Protein AF-0000000079838521 (afdb_homodimer)

Radius of gyration: 24.65 Å; Cα contacts (8 Å, |Δi|>4): 1055; chains: 2; bounding box: 57×71×65 Å

InterPro domains:
  IPR000980 SH2 domain [PF00017] (2-76)
  IPR000980 SH2 domain [PS50001] (2-96)
  IPR000980 SH2 domain [SM00252] (1-82)
  IPR001849 Pleckstrin homology domain [PF00169] (133-223)
  IPR001849 Pleckstrin homology domain [PS50003] (131-226)
  IPR001849 Pleckstrin homology domain [SM00233] (132-228)
  IPR011993 PH-like domain superfamily [G3DSA:2.30.29.30] (115-231)
  IPR035843 DAPP1, SH2 domain [cd10355] (2-86)
  IPR036860 SH2 domain superfamily [G3DSA:3.30.505.10] (1-104)
  IPR036860 SH2 domain superfamily [SSF55550] (1-98)
  IPR051707 Phosphoinositide-Interacting Signal Transduction Regulators [PTHR14336] (2-229)

Structure (mmCIF, N/CA/C/O backbone):
data_AF-0000000079838521-model_v1
#
loop_
_entity.id
_entity.type
_entity.pdbx_description
1 polymer 'Dual adapter for phosphotyrosine and 3-phosphotyrosine and 3-phosphoinositide'
#
loop_
_atom_site.group_PDB
_atom_site.id
_atom_site.type_symbol
_atom_site.label_atom_id
_atom_site.label_alt_id
_atom_site.label_comp_id
_atom_site.label_asym_id
_atom_site.label_entity_id
_atom_site.label_seq_id
_atom_site.pdbx_PDB_ins_code
_atom_site.Cartn_x
_atom_site.Cartn_y
_atom_site.Cartn_z
_atom_site.occupancy
_atom_site.B_iso_or_equiv
_atom_site.auth_seq_id
_atom_site.auth_comp_id
_atom_site.auth_asym_id
_atom_site.auth_atom_id
_atom_site.pdbx_PDB_model_num
ATOM 1 N N . ARG A 1 1 ? -18.547 2.639 -7.57 1 87.38 1 ARG A N 1
ATOM 2 C CA . ARG A 1 1 ? -17.844 2.027 -8.695 1 87.38 1 ARG A CA 1
ATOM 3 C C . ARG A 1 1 ? -16.531 1.396 -8.234 1 87.38 1 ARG A C 1
ATOM 5 O O . ARG A 1 1 ? -15.867 1.917 -7.34 1 87.38 1 ARG A O 1
ATOM 12 N N . TRP A 1 2 ? -16.328 0.147 -8.797 1 92.38 2 TRP A N 1
ATOM 13 C CA . TRP A 1 2 ? -15.117 -0.559 -8.375 1 92.38 2 TRP A CA 1
ATOM 14 C C . TRP A 1 2 ? -14.297 -1.007 -9.578 1 92.38 2 TRP A C 1
ATOM 16 O O . TRP A 1 2 ? -13.398 -1.838 -9.445 1 92.38 2 TRP A O 1
ATOM 26 N N . TYR A 1 3 ? -14.664 -0.45 -10.734 1 93.56 3 TYR A N 1
ATOM 27 C CA . TYR A 1 3 ? -13.836 -0.591 -11.922 1 93.56 3 TYR A CA 1
ATOM 28 C C . TYR A 1 3 ? -12.773 0.503 -11.984 1 93.56 3 TYR A C 1
ATOM 30 O O . TYR A 1 3 ? -13.102 1.692 -11.969 1 93.56 3 TYR A O 1
ATOM 38 N N . HIS A 1 4 ? -11.508 0.099 -12.094 1 95.5 4 HIS A N 1
ATOM 39 C CA . HIS A 1 4 ? -10.398 1.025 -11.898 1 95.5 4 HIS A CA 1
ATOM 40 C C . HIS A 1 4 ? -9.688 1.32 -13.211 1 95.5 4 HIS A C 1
ATOM 42 O O . HIS A 1 4 ? -8.562 1.817 -13.219 1 95.5 4 HIS A O 1
ATOM 48 N N . TYR A 1 5 ? -10.234 0.929 -14.281 1 92.81 5 TYR A N 1
ATOM 49 C CA . TYR A 1 5 ? -9.773 1.266 -15.617 1 92.81 5 TYR A CA 1
ATOM 50 C C . TYR A 1 5 ? -8.305 0.89 -15.797 1 92.81 5 TYR A C 1
ATOM 52 O O . TYR A 1 5 ? -7.941 -0.285 -15.695 1 92.81 5 TYR A O 1
ATOM 60 N N . ASP A 1 6 ? -7.441 1.956 -15.891 1 91.69 6 ASP A N 1
ATOM 61 C CA . ASP A 1 6 ? -6.062 1.679 -16.281 1 91.69 6 ASP A CA 1
ATOM 62 C C . ASP A 1 6 ? -5.152 1.579 -15.062 1 91.69 6 ASP A C 1
ATOM 64 O O . ASP A 1 6 ? -3.93 1.698 -15.188 1 91.69 6 ASP A O 1
ATOM 68 N N . LEU A 1 7 ? -5.703 1.433 -13.945 1 94.12 7 LEU A N 1
ATOM 69 C CA . LEU A 1 7 ? -4.871 1.193 -12.766 1 94.12 7 LEU A CA 1
ATOM 70 C C . LEU A 1 7 ? -3.93 0.017 -13 1 94.12 7 LEU A C 1
ATOM 72 O O . LEU A 1 7 ? -4.363 -1.059 -13.422 1 94.12 7 LEU A O 1
ATOM 76 N N . SER A 1 8 ? -2.668 0.264 -12.789 1 94.25 8 SER A N 1
ATOM 77 C CA . SER A 1 8 ? -1.676 -0.778 -13.031 1 94.25 8 SER A CA 1
ATOM 78 C C . SER A 1 8 ? -1.792 -1.9 -12.008 1 94.25 8 SER A C 1
ATOM 80 O O . SER A 1 8 ? -2.34 -1.702 -10.922 1 94.25 8 SER A O 1
ATOM 82 N N . ARG A 1 9 ? -1.251 -3.037 -12.352 1 95.69 9 ARG A N 1
ATOM 83 C CA . ARG A 1 9 ? -1.144 -4.141 -11.406 1 95.69 9 ARG A CA 1
ATOM 84 C C . ARG A 1 9 ? -0.395 -3.711 -10.148 1 95.69 9 ARG A C 1
ATOM 86 O O . ARG A 1 9 ? -0.791 -4.059 -9.031 1 95.69 9 ARG A O 1
ATOM 93 N N . HIS A 1 10 ? 0.633 -2.99 -10.336 1 96.38 10 HIS A N 1
ATOM 94 C CA . HIS A 1 10 ? 1.472 -2.51 -9.25 1 96.38 10 HIS A CA 1
ATOM 95 C C . HIS A 1 10 ? 0.67 -1.654 -8.273 1 96.38 10 HIS A C 1
ATOM 97 O O . HIS A 1 10 ? 0.719 -1.876 -7.059 1 96.38 10 HIS A O 1
ATOM 103 N N . ALA A 1 11 ? -0.047 -0.702 -8.805 1 96.12 11 ALA A N 1
ATOM 104 C CA . ALA A 1 11 ? -0.853 0.187 -7.969 1 96.12 11 ALA A CA 1
ATOM 105 C C . ALA A 1 11 ? -1.996 -0.573 -7.305 1 96.12 11 ALA A C 1
ATOM 107 O O . ALA A 1 11 ? -2.332 -0.313 -6.145 1 96.12 11 ALA A O 1
ATOM 108 N N . ALA A 1 12 ? -2.57 -1.491 -8.031 1 97.06 12 ALA A N 1
ATOM 109 C CA . ALA A 1 12 ? -3.643 -2.307 -7.469 1 97.06 12 ALA A CA 1
ATOM 110 C C . ALA A 1 12 ? -3.148 -3.117 -6.273 1 97.06 12 ALA A C 1
ATOM 112 O O . ALA A 1 12 ? -3.822 -3.191 -5.246 1 97.06 12 ALA A O 1
ATOM 113 N N . GLU A 1 13 ? -2.016 -3.697 -6.453 1 97.31 13 GLU A N 1
ATOM 114 C CA . GLU A 1 13 ? -1.429 -4.457 -5.355 1 97.31 13 GLU A CA 1
ATOM 115 C C . GLU A 1 13 ? -1.149 -3.561 -4.152 1 97.31 13 GLU A C 1
ATOM 117 O O . GLU A 1 13 ? -1.422 -3.939 -3.01 1 97.31 13 GLU A O 1
ATOM 122 N N . ALA A 1 14 ? -0.638 -2.422 -4.422 1 97.31 14 ALA A N 1
ATOM 123 C CA . ALA A 1 14 ? -0.336 -1.485 -3.344 1 97.31 14 ALA A CA 1
ATOM 124 C C . ALA A 1 14 ? -1.604 -1.09 -2.592 1 97.31 14 ALA A C 1
ATOM 126 O O . ALA A 1 14 ? -1.623 -1.081 -1.358 1 97.31 14 ALA A O 1
ATOM 127 N N . LEU A 1 15 ? -2.639 -0.772 -3.316 1 97.31 15 LEU A N 1
ATOM 128 C CA . LEU A 1 15 ? -3.91 -0.377 -2.717 1 97.31 15 LEU A CA 1
ATOM 129 C C . LEU A 1 15 ? -4.461 -1.487 -1.828 1 97.31 15 LEU A C 1
ATOM 131 O O . LEU A 1 15 ? -4.809 -1.246 -0.67 1 97.31 15 LEU A O 1
ATOM 135 N N . LEU A 1 16 ? -4.484 -2.65 -2.348 1 97.56 16 LEU A N 1
ATOM 136 C CA . LEU A 1 16 ? -5.121 -3.768 -1.66 1 97.56 16 LEU A CA 1
ATOM 137 C C . LEU A 1 16 ? -4.27 -4.242 -0.487 1 97.56 16 LEU A C 1
ATOM 139 O O . LEU A 1 16 ? -4.801 -4.672 0.539 1 97.56 16 LEU A O 1
ATOM 143 N N . LEU A 1 17 ? -2.953 -4.16 -0.663 1 96.69 17 LEU A N 1
ATOM 144 C CA . LEU A 1 17 ? -2.08 -4.582 0.428 1 96.69 17 LEU A CA 1
ATOM 145 C C . LEU A 1 17 ? -2.102 -3.561 1.562 1 96.69 17 LEU A C 1
ATOM 147 O O . LEU A 1 17 ? -2.025 -3.93 2.736 1 96.69 17 LEU A O 1
ATOM 151 N N . SER A 1 18 ? -2.188 -2.307 1.205 1 94.94 18 SER A N 1
ATOM 152 C CA . SER A 1 18 ? -2.1 -1.244 2.201 1 94.94 18 SER A CA 1
ATOM 153 C C . SER A 1 18 ? -3.441 -1.015 2.887 1 94.94 18 SER A C 1
ATOM 155 O O . SER A 1 18 ? -3.49 -0.687 4.074 1 94.94 18 SER A O 1
ATOM 157 N N . ASN A 1 19 ? -4.508 -1.188 2.123 1 95.06 19 ASN A N 1
ATOM 158 C CA . ASN A 1 19 ? -5.773 -0.683 2.645 1 95.06 19 ASN A CA 1
ATOM 159 C C . ASN A 1 19 ? -6.898 -1.701 2.471 1 95.06 19 ASN A C 1
ATOM 161 O O . ASN A 1 19 ? -8.008 -1.494 2.961 1 95.06 19 ASN A O 1
ATOM 165 N N . GLY A 1 20 ? -6.668 -2.719 1.784 1 94.81 20 GLY A N 1
ATOM 166 C CA . GLY A 1 20 ? -7.668 -3.76 1.601 1 94.81 20 GLY A CA 1
ATOM 167 C C . GLY A 1 20 ? -7.711 -4.754 2.746 1 94.81 20 GLY A C 1
ATOM 168 O O . GLY A 1 20 ? -6.797 -4.797 3.572 1 94.81 20 GLY A O 1
ATOM 169 N N . LYS A 1 21 ? -8.797 -5.422 2.854 1 94.31 21 LYS A N 1
ATOM 170 C CA . LYS A 1 21 ? -8.938 -6.551 3.766 1 94.31 21 LYS A CA 1
ATOM 171 C C . LYS A 1 21 ? -9.078 -7.863 2.996 1 94.31 21 LYS A C 1
ATOM 173 O O . LYS A 1 21 ? -9.195 -7.859 1.77 1 94.31 21 LYS A O 1
ATOM 178 N N . ASP A 1 22 ? -9.016 -8.961 3.756 1 93.62 22 ASP A N 1
ATOM 179 C CA . ASP A 1 22 ? -9.219 -10.266 3.125 1 93.62 22 ASP A CA 1
ATOM 180 C C . ASP A 1 22 ? -10.531 -10.297 2.344 1 93.62 22 ASP A C 1
ATOM 182 O O . ASP A 1 22 ? -11.594 -10.023 2.898 1 93.62 22 ASP A O 1
ATOM 186 N N . GLY A 1 23 ? -10.414 -10.555 1.087 1 95.38 23 GLY A N 1
ATOM 187 C CA . GLY A 1 23 ? -11.617 -10.633 0.264 1 95.38 23 GLY A CA 1
ATOM 188 C C . GLY A 1 23 ? -11.922 -9.344 -0.469 1 95.38 23 GLY A C 1
ATOM 189 O O . GLY A 1 23 ? -12.836 -9.289 -1.296 1 95.38 23 GLY A O 1
ATOM 190 N N . SER A 1 24 ? -11.172 -8.266 -0.232 1 97.12 24 SER A N 1
ATOM 191 C CA . SER A 1 24 ? -11.336 -7.051 -1.024 1 97.12 24 SER A CA 1
ATOM 192 C C . SER A 1 24 ? -10.898 -7.273 -2.469 1 97.12 24 SER A C 1
ATOM 194 O O . SER A 1 24 ? -9.93 -7.988 -2.73 1 97.12 24 SER A O 1
ATOM 196 N N . TYR A 1 25 ? -11.656 -6.672 -3.375 1 97.44 25 TYR A N 1
ATOM 197 C CA . TYR A 1 25 ? -11.312 -6.891 -4.773 1 97.44 25 TYR A CA 1
ATOM 198 C C . TYR A 1 25 ? -11.586 -5.645 -5.605 1 97.44 25 TYR A C 1
ATOM 200 O O . TYR A 1 25 ? -12.375 -4.781 -5.207 1 97.44 25 TYR A O 1
ATOM 208 N N . LEU A 1 26 ? -10.906 -5.539 -6.695 1 97.75 26 LEU A N 1
ATOM 209 C CA . LEU A 1 26 ? -11.188 -4.504 -7.684 1 97.75 26 LEU A CA 1
ATOM 210 C C . LEU A 1 26 ? -10.969 -5.027 -9.102 1 97.75 26 LEU A C 1
ATOM 212 O O . LEU A 1 26 ? -10.227 -5.992 -9.297 1 97.75 26 LEU A O 1
ATOM 216 N N . LEU A 1 27 ? -11.711 -4.453 -10 1 96.31 27 LEU A N 1
ATOM 217 C CA . LEU A 1 27 ? -11.578 -4.781 -11.414 1 96.31 27 LEU A CA 1
ATOM 218 C C . LEU A 1 27 ? -10.758 -3.725 -12.148 1 96.31 27 LEU A C 1
ATOM 220 O O . LEU A 1 27 ? -10.914 -2.527 -11.898 1 96.31 27 LEU A O 1
ATOM 224 N N . ARG A 1 28 ? -9.859 -4.195 -12.984 1 95.94 28 ARG A N 1
ATOM 225 C CA . ARG A 1 28 ? -9.031 -3.293 -13.773 1 95.94 28 ARG A CA 1
ATOM 226 C C . ARG A 1 28 ? -8.766 -3.869 -15.164 1 95.94 28 ARG A C 1
ATOM 228 O O . ARG A 1 28 ? -9.078 -5.031 -15.43 1 95.94 28 ARG A O 1
ATOM 235 N N . ASN A 1 29 ? -8.242 -2.996 -15.992 1 93.44 29 ASN A N 1
ATOM 236 C CA . ASN A 1 29 ? -7.82 -3.492 -17.297 1 93.44 29 ASN A CA 1
ATOM 237 C C . ASN A 1 29 ? -6.586 -4.383 -17.188 1 93.44 29 ASN A C 1
ATOM 239 O O . ASN A 1 29 ? -5.68 -4.102 -16.406 1 93.44 29 ASN A O 1
ATOM 243 N N . SER A 1 30 ? -6.656 -5.473 -17.938 1 90.12 30 SER A N 1
ATOM 244 C CA . SER A 1 30 ? -5.453 -6.293 -18.016 1 90.12 30 SER A CA 1
ATOM 245 C C . SER A 1 30 ? -4.523 -5.809 -19.109 1 90.12 30 SER A C 1
ATOM 247 O O . SER A 1 30 ? -4.926 -5.02 -19.969 1 90.12 30 SER A O 1
ATOM 249 N N . ASN A 1 31 ? -3.287 -6.23 -19.062 1 82.38 31 ASN A N 1
ATOM 250 C CA . ASN A 1 31 ? -2.309 -5.84 -20.078 1 82.38 31 ASN A CA 1
ATOM 251 C C . ASN A 1 31 ? -2.395 -6.734 -21.312 1 82.38 31 ASN A C 1
ATOM 253 O O . ASN A 1 31 ? -1.6 -6.59 -22.234 1 82.38 31 ASN A O 1
ATOM 257 N N . GLU A 1 32 ? -3.348 -7.539 -21.375 1 84.12 32 GLU A N 1
ATOM 258 C CA . GLU A 1 32 ? -3.416 -8.531 -22.438 1 84.12 32 GLU A CA 1
ATOM 259 C C . GLU A 1 32 ? -4.125 -7.965 -23.672 1 84.12 32 GLU A C 1
ATOM 261 O O . GLU A 1 32 ? -4.105 -8.578 -24.734 1 84.12 32 GLU A O 1
ATOM 266 N N . GLY A 1 33 ? -4.746 -6.883 -23.547 1 82.12 33 GLY A N 1
ATOM 267 C CA . GLY A 1 33 ? -5.391 -6.277 -24.703 1 82.12 33 GLY A CA 1
ATOM 268 C C . GLY A 1 33 ? -6.758 -5.699 -24.391 1 82.12 33 GLY A C 1
ATOM 269 O O . GLY A 1 33 ? -7.219 -5.766 -23.25 1 82.12 33 GLY A O 1
ATOM 270 N N . PRO A 1 34 ? -7.309 -5.098 -25.438 1 82.75 34 PRO A N 1
ATOM 271 C CA . PRO A 1 34 ? -8.641 -4.512 -25.25 1 82.75 34 PRO A CA 1
ATOM 272 C C . PRO A 1 34 ? -9.695 -5.555 -24.891 1 82.75 34 PRO A C 1
ATOM 274 O O . PRO A 1 34 ? -9.695 -6.656 -25.438 1 82.75 34 PRO A O 1
ATOM 277 N N . GLY A 1 35 ? -10.5 -5.324 -24.016 1 85.75 35 GLY A N 1
ATOM 278 C CA . GLY A 1 35 ? -11.562 -6.234 -23.609 1 85.75 35 GLY A CA 1
ATOM 279 C C . GLY A 1 35 ? -11.125 -7.242 -22.562 1 85.75 35 GLY A C 1
ATOM 280 O O . GLY A 1 35 ? -11.914 -8.094 -22.156 1 85.75 35 GLY A O 1
ATOM 281 N N . CYS A 1 36 ? -9.875 -7.223 -22.234 1 91.31 36 CYS A N 1
ATOM 282 C CA . CYS A 1 36 ? -9.367 -8.094 -21.172 1 91.31 36 CYS A CA 1
ATOM 283 C C . CYS A 1 36 ? -9.266 -7.344 -19.844 1 91.31 36 CYS A C 1
ATOM 285 O O . CYS A 1 36 ? -8.734 -6.238 -19.797 1 91.31 36 CYS A O 1
ATOM 287 N N . PHE A 1 37 ? -9.852 -7.961 -18.844 1 94.5 37 PHE A N 1
ATOM 288 C CA . PHE A 1 37 ? -9.844 -7.363 -17.516 1 94.5 37 PHE A CA 1
ATOM 289 C C . PHE A 1 37 ? -9.148 -8.281 -16.516 1 94.5 37 PHE A C 1
ATOM 291 O O . PHE A 1 37 ? -8.914 -9.453 -16.797 1 94.5 37 PHE A O 1
ATOM 298 N N . ALA A 1 38 ? -8.734 -7.691 -15.477 1 95.81 38 ALA A N 1
ATOM 299 C CA . ALA A 1 38 ? -8.141 -8.43 -14.367 1 95.81 38 ALA A CA 1
ATOM 300 C C . ALA A 1 38 ? -8.852 -8.133 -13.055 1 95.81 38 ALA A C 1
ATOM 302 O O . ALA A 1 38 ? -9.117 -6.973 -12.734 1 95.81 38 ALA A O 1
ATOM 303 N N . LEU A 1 39 ? -9.273 -9.188 -12.43 1 96.19 39 LEU A N 1
ATOM 304 C CA . LEU A 1 39 ? -9.789 -9.07 -11.07 1 96.19 39 LEU A CA 1
ATOM 305 C C . LEU A 1 39 ? -8.672 -9.266 -10.047 1 96.19 39 LEU A C 1
ATOM 307 O O . LEU A 1 39 ? -8.086 -10.352 -9.953 1 96.19 39 LEU A O 1
ATOM 311 N N . SER A 1 40 ? -8.312 -8.211 -9.32 1 97.19 40 SER A N 1
ATOM 312 C CA . SER A 1 40 ? -7.309 -8.273 -8.258 1 97.19 40 SER A CA 1
ATOM 313 C C . SER A 1 40 ? -7.961 -8.461 -6.895 1 97.19 40 SER A C 1
ATOM 315 O O . SER A 1 40 ? -8.859 -7.703 -6.523 1 97.19 40 SER A O 1
ATOM 317 N N . VAL A 1 41 ? -7.469 -9.438 -6.199 1 97 41 VAL A N 1
ATOM 318 C CA . VAL A 1 41 ? -8.141 -9.82 -4.965 1 97 41 VAL A CA 1
ATOM 319 C C . VAL A 1 41 ? -7.121 -9.914 -3.83 1 97 41 VAL A C 1
ATOM 321 O O . VAL A 1 41 ? -6.094 -10.586 -3.959 1 97 41 VAL A O 1
ATOM 324 N N . ARG A 1 42 ? -7.457 -9.227 -2.73 1 97.06 42 ARG A N 1
ATOM 325 C CA . ARG A 1 42 ? -6.625 -9.297 -1.533 1 97.06 42 ARG A CA 1
ATOM 326 C C . ARG A 1 42 ? -6.789 -10.633 -0.828 1 97.06 42 ARG A C 1
ATOM 328 O O . ARG A 1 42 ? -7.906 -11.031 -0.492 1 97.06 42 ARG A O 1
ATOM 335 N N . ALA A 1 43 ? -5.723 -11.297 -0.687 1 94.25 43 ALA A N 1
ATOM 336 C CA . ALA A 1 43 ? -5.672 -12.492 0.155 1 94.25 43 ALA A CA 1
ATOM 337 C C . ALA A 1 43 ? -4.969 -12.195 1.477 1 94.25 43 ALA A C 1
ATOM 339 O O . ALA A 1 43 ? -4.984 -11.062 1.961 1 94.25 43 ALA A O 1
ATOM 340 N N . LYS A 1 44 ? -4.488 -13.219 2.135 1 92 44 LYS A N 1
ATOM 341 C CA . LYS A 1 44 ? -3.898 -13.023 3.457 1 92 44 LYS A CA 1
ATOM 342 C C . LYS A 1 44 ? -2.604 -12.227 3.367 1 92 44 LYS A C 1
ATOM 344 O O . LYS A 1 44 ? -2.455 -11.195 4.039 1 92 44 LYS A O 1
ATOM 349 N N . ASP A 1 45 ? -1.716 -12.656 2.521 1 91.94 45 ASP A N 1
ATOM 350 C CA . ASP A 1 45 ? -0.404 -12.023 2.463 1 91.94 45 ASP A CA 1
ATOM 351 C C . ASP A 1 45 ? -0.029 -11.664 1.025 1 91.94 45 ASP A C 1
ATOM 353 O O . ASP A 1 45 ? 1.144 -11.438 0.722 1 91.94 45 ASP A O 1
ATOM 357 N N . SER A 1 46 ? -1.047 -11.648 0.156 1 94.94 46 SER A N 1
ATOM 358 C CA . SER A 1 46 ? -0.768 -11.391 -1.252 1 94.94 46 SER A CA 1
ATOM 359 C C . SER A 1 46 ? -1.999 -10.844 -1.967 1 94.94 46 SER A C 1
ATOM 361 O O . SER A 1 46 ? -3.074 -10.734 -1.372 1 94.94 46 SER A O 1
ATOM 363 N N . VAL A 1 47 ? -1.756 -10.43 -3.141 1 96.44 47 VAL A N 1
ATOM 364 C CA . VAL A 1 47 ? -2.836 -10.07 -4.055 1 96.44 47 VAL A CA 1
ATOM 365 C C . VAL A 1 47 ? -2.861 -11.039 -5.234 1 96.44 47 VAL A C 1
ATOM 367 O O . VAL A 1 47 ? -1.848 -11.234 -5.906 1 96.44 47 VAL A O 1
ATOM 370 N N . LYS A 1 48 ? -4.016 -11.641 -5.395 1 94.75 48 LYS A N 1
ATOM 371 C CA . LYS A 1 48 ? -4.191 -12.547 -6.523 1 94.75 48 LYS A CA 1
ATOM 372 C C . LYS A 1 48 ? -4.875 -11.852 -7.691 1 94.75 48 LYS A C 1
ATOM 374 O O . LYS A 1 48 ? -5.754 -11.008 -7.492 1 94.75 48 LYS A O 1
ATOM 379 N N . HIS A 1 49 ? -4.453 -12.227 -8.844 1 94.75 49 HIS A N 1
ATOM 380 C CA . HIS A 1 49 ? -5.023 -11.641 -10.055 1 94.75 49 HIS A CA 1
ATOM 381 C C . HIS A 1 49 ? -5.668 -12.711 -10.93 1 94.75 49 HIS A C 1
ATOM 383 O O . HIS A 1 49 ? -5.055 -13.75 -11.195 1 94.75 49 HIS A O 1
ATOM 389 N N . PHE A 1 50 ? -6.902 -12.453 -11.344 1 93.88 50 PHE A N 1
ATOM 390 C CA . PHE A 1 50 ? -7.656 -13.383 -12.18 1 93.88 50 PHE A CA 1
ATOM 391 C C . PHE A 1 50 ? -8.062 -12.719 -13.492 1 93.88 50 PHE A C 1
ATOM 393 O O . PHE A 1 50 ? -8.352 -11.516 -13.523 1 93.88 50 PHE A O 1
ATOM 400 N N . HIS A 1 51 ? -8.188 -13.57 -14.523 1 92 51 HIS A N 1
ATOM 401 C CA . HIS A 1 51 ? -8.641 -13.055 -15.805 1 92 51 HIS A CA 1
ATOM 402 C C . HIS A 1 51 ? -10.156 -12.922 -15.852 1 92 51 HIS A C 1
ATOM 404 O O . HIS A 1 51 ? -10.875 -13.797 -15.359 1 92 51 HIS A O 1
ATOM 410 N N . VAL A 1 52 ? -10.523 -11.82 -16.328 1 92.75 52 VAL A N 1
ATOM 411 C CA . VAL A 1 52 ? -11.898 -11.602 -16.734 1 92.75 52 VAL A CA 1
ATOM 412 C C . VAL A 1 52 ? -11.938 -11.156 -18.203 1 92.75 52 VAL A C 1
ATOM 414 O O . VAL A 1 52 ? -11.305 -10.172 -18.578 1 92.75 52 VAL A O 1
ATOM 417 N N . THR A 1 53 ? -12.617 -11.906 -19.047 1 91.12 53 THR A N 1
ATOM 418 C CA . THR A 1 53 ? -12.578 -11.617 -20.469 1 91.12 53 THR A CA 1
ATOM 419 C C . THR A 1 53 ? -13.977 -11.258 -20.984 1 91.12 53 THR A C 1
ATOM 421 O O . THR A 1 53 ? -14.961 -11.898 -20.609 1 91.12 53 THR A O 1
ATOM 424 N N . ARG A 1 54 ? -13.945 -10.211 -21.734 1 89 54 ARG A N 1
ATOM 425 C CA . ARG A 1 54 ? -15.172 -9.875 -22.438 1 89 54 ARG A CA 1
ATOM 426 C C . ARG A 1 54 ? -15.242 -10.602 -23.781 1 89 54 ARG A C 1
ATOM 428 O O . ARG A 1 54 ? -14.297 -10.57 -24.578 1 89 54 ARG A O 1
ATOM 435 N N . LYS A 1 55 ? -16.266 -11.367 -23.922 1 82.75 55 LYS A N 1
ATOM 436 C CA . LYS A 1 55 ? -16.516 -12.047 -25.188 1 82.75 55 LYS A CA 1
ATOM 437 C C . LYS A 1 55 ? -17.766 -11.5 -25.875 1 82.75 55 LYS A C 1
ATOM 439 O O . LYS A 1 55 ? -18.469 -10.656 -25.312 1 82.75 55 LYS A O 1
ATOM 444 N N . ASP A 1 56 ? -17.922 -11.758 -27.141 1 77.12 56 ASP A N 1
ATOM 445 C CA . ASP A 1 56 ? -19.031 -11.289 -27.969 1 77.12 56 ASP A CA 1
ATOM 446 C C . ASP A 1 56 ? -20.344 -11.305 -27.203 1 77.12 56 ASP A C 1
ATOM 448 O O . ASP A 1 56 ? -21.188 -10.414 -27.375 1 77.12 56 ASP A O 1
ATOM 452 N N . HIS A 1 57 ? -20.422 -12.188 -26.375 1 78.19 57 HIS A N 1
ATOM 453 C CA . HIS A 1 57 ? -21.734 -12.32 -25.766 1 78.19 57 HIS A CA 1
ATOM 454 C C . HIS A 1 57 ? -21.656 -12.188 -24.25 1 78.19 57 HIS A C 1
ATOM 456 O O . HIS A 1 57 ? -22.5 -12.719 -23.531 1 78.19 57 HIS A O 1
ATOM 462 N N . GLY A 1 58 ? -20.656 -11.531 -23.797 1 89.56 58 GLY A N 1
ATOM 463 C CA . GLY A 1 58 ? -20.734 -11.406 -22.344 1 89.56 58 GLY A CA 1
ATOM 464 C C . GLY A 1 58 ? -19.375 -11.359 -21.672 1 89.56 58 GLY A C 1
ATOM 465 O O . GLY A 1 58 ? -18.422 -10.805 -22.234 1 89.56 58 GLY A O 1
ATOM 466 N N . TYR A 1 59 ? -19.375 -11.688 -20.391 1 91.56 59 TYR A N 1
ATOM 467 C CA . TYR A 1 59 ? -18.172 -11.711 -19.562 1 91.56 59 TYR A CA 1
ATOM 468 C C . TYR A 1 59 ? -17.891 -13.117 -19.047 1 91.56 59 TYR A C 1
ATOM 470 O O . TYR A 1 59 ? -18.797 -13.82 -18.609 1 91.56 59 TYR A O 1
ATOM 478 N N . VAL A 1 60 ? -16.688 -13.469 -19.25 1 92.38 60 VAL A N 1
ATOM 479 C CA . VAL A 1 60 ? -16.281 -14.789 -18.766 1 92.38 60 VAL A CA 1
ATOM 480 C C 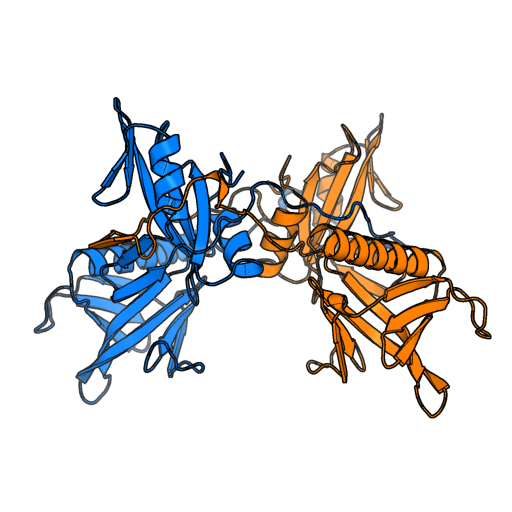. VAL A 1 60 ? -15.336 -14.633 -17.578 1 92.38 60 VAL A C 1
ATOM 482 O O . VAL A 1 60 ? -14.336 -13.922 -17.656 1 92.38 60 VAL A O 1
ATOM 485 N N . PHE A 1 61 ? -15.648 -15.273 -16.5 1 91.44 61 PHE A N 1
ATOM 486 C CA . PHE A 1 61 ? -14.836 -15.336 -15.305 1 91.44 61 PHE A CA 1
ATOM 487 C C . PHE A 1 61 ? -14.812 -16.75 -14.734 1 91.44 61 PHE A C 1
ATOM 489 O O . PHE A 1 61 ? -15.844 -17.266 -14.281 1 91.44 61 PHE A O 1
ATOM 496 N N . GLY A 1 62 ? -13.609 -17.344 -14.742 1 87.31 62 GLY A N 1
ATOM 497 C CA . GLY A 1 62 ? -13.539 -18.75 -14.375 1 87.31 62 GLY A CA 1
ATOM 498 C C . GLY A 1 62 ? -14.375 -19.641 -15.273 1 87.31 62 GLY A C 1
ATOM 499 O O . GLY A 1 62 ? -14.242 -19.594 -16.5 1 87.31 62 GLY A O 1
ATOM 500 N N . PHE A 1 63 ? -15.359 -20.328 -14.492 1 87 63 PHE A N 1
ATOM 501 C CA . PHE A 1 63 ? -16.219 -21.281 -15.195 1 87 63 PHE A CA 1
ATOM 502 C C . PHE A 1 63 ? -17.547 -20.641 -15.562 1 87 63 PHE A C 1
ATOM 504 O O . PHE A 1 63 ? -18.406 -21.266 -16.203 1 87 63 PHE A O 1
ATOM 511 N N . ASN A 1 64 ? -17.625 -19.484 -15.203 1 89.19 64 ASN A N 1
ATOM 512 C CA . ASN A 1 64 ? -18.938 -18.859 -15.375 1 89.19 64 ASN A CA 1
ATOM 513 C C . ASN A 1 64 ? -18.922 -17.828 -16.5 1 89.19 64 ASN A C 1
ATOM 515 O O . ASN A 1 64 ? -17.906 -17.188 -16.766 1 89.19 64 ASN A O 1
ATOM 519 N N . GLU A 1 65 ? -20.031 -17.797 -17.188 1 92 65 GLU A N 1
ATOM 520 C CA . GLU A 1 65 ? -20.266 -16.781 -18.219 1 92 65 GLU A CA 1
ATOM 521 C C . GLU A 1 65 ? -21.484 -15.93 -17.891 1 92 65 GLU A C 1
ATOM 523 O O . GLU A 1 65 ? -22.5 -16.453 -17.406 1 92 65 GLU A O 1
ATOM 528 N N . PHE A 1 66 ? -21.312 -14.695 -18.125 1 92.62 66 PHE A N 1
ATOM 529 C CA . PHE A 1 66 ? -22.375 -13.734 -17.844 1 92.62 66 PHE A CA 1
ATOM 530 C C . PHE A 1 66 ? -22.781 -12.992 -19.109 1 92.62 66 PHE A C 1
ATOM 532 O O . PHE A 1 66 ? -21.922 -12.477 -19.828 1 92.62 66 PHE A O 1
ATOM 539 N N . ARG A 1 67 ? -23.984 -12.906 -19.297 1 91.5 67 ARG A N 1
ATOM 540 C CA . ARG A 1 67 ? -24.484 -12.328 -20.531 1 91.5 67 ARG A CA 1
ATOM 541 C C . ARG A 1 67 ? -24.344 -10.805 -20.531 1 91.5 67 ARG A C 1
ATOM 543 O O . ARG A 1 67 ? -24.156 -10.188 -21.578 1 91.5 67 ARG A O 1
ATOM 550 N N . THR A 1 68 ? -24.516 -10.273 -19.359 1 89.62 68 THR A N 1
ATOM 551 C CA . THR A 1 68 ? -24.438 -8.82 -19.234 1 89.62 68 THR A CA 1
ATOM 552 C C . THR A 1 68 ? -23.531 -8.414 -18.094 1 89.62 68 THR A C 1
ATOM 554 O O . THR A 1 68 ? -23.219 -9.227 -17.219 1 89.62 68 THR A O 1
ATOM 557 N N . LEU A 1 69 ? -23.109 -7.156 -18.188 1 86.38 69 LEU A N 1
ATOM 558 C CA . LEU A 1 69 ? -22.344 -6.609 -17.094 1 86.38 69 LEU A CA 1
ATOM 559 C C . LEU A 1 69 ? -23.125 -6.688 -15.781 1 86.38 69 LEU A C 1
ATOM 561 O O . LEU A 1 69 ? -22.547 -6.953 -14.719 1 86.38 69 LEU A O 1
ATOM 565 N N . HIS A 1 70 ? -24.406 -6.453 -15.906 1 89.62 70 HIS A N 1
ATOM 566 C CA . HIS A 1 70 ? -25.281 -6.508 -14.734 1 89.62 70 HIS A CA 1
ATOM 567 C C . HIS A 1 70 ? -25.234 -7.883 -14.078 1 89.62 70 HIS A C 1
ATOM 569 O O . HIS A 1 70 ? -25.109 -7.988 -12.859 1 89.62 70 HIS A O 1
ATOM 575 N N . ASP A 1 71 ? -25.297 -8.906 -14.859 1 91.56 71 ASP A N 1
ATOM 576 C CA . ASP A 1 71 ? -25.234 -10.273 -14.359 1 91.56 71 ASP A CA 1
ATOM 577 C C . ASP A 1 71 ? -23.875 -10.539 -13.688 1 91.56 71 ASP A C 1
ATOM 579 O O . ASP A 1 71 ? -23.812 -11.211 -12.656 1 91.56 71 ASP A O 1
ATOM 583 N N . PHE A 1 72 ? -22.953 -10.031 -14.312 1 91.5 72 PHE A N 1
ATOM 584 C CA . PHE A 1 72 ? -21.594 -10.172 -13.797 1 91.5 72 PHE A CA 1
ATOM 585 C C . PHE A 1 72 ? -21.469 -9.531 -12.422 1 91.5 72 PHE A C 1
ATOM 587 O O . PHE A 1 72 ? -20.984 -10.156 -11.477 1 91.5 72 PHE A O 1
ATOM 594 N N . VAL A 1 73 ? -21.953 -8.359 -12.297 1 90.25 73 VAL A N 1
ATOM 595 C CA . VAL A 1 73 ? -21.859 -7.609 -11.047 1 90.25 73 VAL A CA 1
ATOM 596 C C . VAL A 1 73 ? -22.719 -8.266 -9.977 1 90.25 73 VAL A C 1
ATOM 598 O O . VAL A 1 73 ? -22.328 -8.336 -8.812 1 90.25 73 VAL A O 1
ATOM 601 N N . ASN A 1 74 ? -23.922 -8.805 -10.32 1 91.81 74 ASN A N 1
ATOM 602 C CA . ASN A 1 74 ? -24.797 -9.516 -9.391 1 91.81 74 ASN A CA 1
ATOM 603 C C . ASN A 1 74 ? -24.109 -10.742 -8.797 1 91.81 74 ASN A C 1
ATOM 605 O O . ASN A 1 74 ? -24.328 -11.086 -7.641 1 91.81 74 ASN A O 1
ATOM 609 N N . HIS A 1 75 ? -23.359 -11.312 -9.633 1 93.31 75 HIS A N 1
ATOM 610 C CA . HIS A 1 75 ? -22.625 -12.477 -9.172 1 93.31 75 HIS A CA 1
ATOM 611 C C . HIS A 1 75 ? -21.703 -12.117 -8.008 1 93.31 75 HIS A C 1
ATOM 613 O O . HIS A 1 75 ? -21.594 -12.867 -7.035 1 93.31 75 HIS A O 1
ATOM 619 N N . PHE A 1 76 ? -21.109 -10.984 -8.031 1 93.5 76 PHE A N 1
ATOM 620 C CA . PHE A 1 76 ? -20.188 -10.555 -6.996 1 93.5 76 PHE A CA 1
ATOM 621 C C . PHE A 1 76 ? -20.938 -10.156 -5.73 1 93.5 76 PHE A C 1
ATOM 623 O O . PHE A 1 76 ? -20.406 -10.289 -4.621 1 93.5 76 PHE A O 1
ATOM 630 N N . ALA A 1 77 ? -22.125 -9.688 -5.949 1 93.81 77 ALA A N 1
ATOM 631 C CA . ALA A 1 77 ? -22.953 -9.344 -4.797 1 93.81 77 ALA A CA 1
ATOM 632 C C . ALA A 1 77 ? -23.219 -10.57 -3.932 1 93.81 77 ALA A C 1
ATOM 634 O O . ALA A 1 77 ? -23.469 -10.445 -2.729 1 93.81 77 ALA A O 1
ATOM 635 N N . ASN A 1 78 ? -23.141 -11.68 -4.543 1 94.19 78 ASN A N 1
ATOM 636 C CA . ASN A 1 78 ? -23.453 -12.914 -3.832 1 94.19 78 ASN A CA 1
ATOM 637 C C . ASN A 1 78 ? -22.188 -13.555 -3.242 1 94.19 78 ASN A C 1
ATOM 639 O O . ASN A 1 78 ? -22.188 -14.734 -2.895 1 94.19 78 ASN A O 1
ATOM 643 N N . GLN A 1 79 ? -21.094 -12.812 -3.137 1 92.75 79 GLN A N 1
ATOM 644 C CA . GLN A 1 79 ? -19.844 -13.164 -2.475 1 92.75 79 GLN A CA 1
ATOM 645 C C . GLN A 1 79 ? -19.312 -14.508 -2.967 1 92.75 79 GLN A C 1
ATOM 647 O O . GLN A 1 79 ? -19.203 -15.453 -2.188 1 92.75 79 GLN A O 1
ATOM 652 N N . PRO A 1 80 ? -18.938 -14.547 -4.148 1 92.94 80 PRO A N 1
ATOM 653 C CA . PRO A 1 80 ? -18.406 -15.805 -4.68 1 92.94 80 PRO A CA 1
ATOM 654 C C . PRO A 1 80 ? -17.125 -16.25 -3.979 1 92.94 80 PRO A C 1
ATOM 656 O O . PRO A 1 80 ? -16.312 -15.414 -3.586 1 92.94 80 PRO A O 1
ATOM 659 N N . LEU A 1 81 ? -17.031 -17.531 -3.803 1 92.69 81 LEU A N 1
ATOM 660 C CA . LEU A 1 81 ? -15.836 -18.203 -3.305 1 92.69 81 LEU A CA 1
ATOM 661 C C . LEU A 1 81 ? -14.953 -18.672 -4.461 1 92.69 81 LEU A C 1
ATOM 663 O O . LEU A 1 81 ? -15.43 -19.328 -5.379 1 92.69 81 LEU A O 1
ATOM 667 N N . LEU A 1 82 ? -13.703 -18.172 -4.371 1 91.75 82 LEU A N 1
ATOM 668 C CA . LEU A 1 82 ? -12.742 -18.594 -5.375 1 91.75 82 LEU A CA 1
ATOM 669 C C . LEU A 1 82 ? -11.703 -19.531 -4.766 1 91.75 82 LEU A C 1
ATOM 671 O O . LEU A 1 82 ? -11.242 -19.312 -3.643 1 91.75 82 LEU A O 1
ATOM 675 N N . GLY A 1 83 ? -11.461 -20.578 -5.461 1 87.25 83 GLY A N 1
ATOM 676 C CA . GLY A 1 83 ? -10.391 -21.5 -5.102 1 87.25 83 GLY A CA 1
ATOM 677 C C . GLY A 1 83 ? -9.383 -21.688 -6.211 1 87.25 83 GLY A C 1
ATOM 678 O O . GLY A 1 83 ? -9.75 -21.797 -7.383 1 87.25 83 GLY A O 1
ATOM 679 N N . SER A 1 84 ? -8.203 -21.516 -5.773 1 78.94 84 SER A N 1
ATOM 680 C CA . SER A 1 84 ? -7.137 -21.781 -6.73 1 78.94 84 SER A CA 1
ATOM 681 C C . SER A 1 84 ? -6.523 -23.156 -6.508 1 78.94 84 SER A C 1
ATOM 683 O O . SER A 1 84 ? -6.93 -23.891 -5.598 1 78.94 84 SER A O 1
ATOM 685 N N . ASP A 1 85 ? -5.613 -23.516 -7.395 1 73.06 85 ASP A N 1
ATOM 686 C CA . ASP A 1 85 ? -4.934 -24.812 -7.289 1 73.06 85 ASP A CA 1
ATOM 687 C C . ASP A 1 85 ? -4.09 -24.875 -6.02 1 73.06 85 ASP A C 1
ATOM 689 O O . ASP A 1 85 ? -3.773 -25.969 -5.539 1 73.06 85 ASP A O 1
ATOM 693 N N . THR A 1 86 ? -3.73 -23.656 -5.516 1 69.56 86 THR A N 1
ATOM 694 C CA . THR A 1 86 ? -2.836 -23.641 -4.363 1 69.56 86 THR A CA 1
ATOM 695 C C . THR A 1 86 ? -3.607 -23.906 -3.074 1 69.56 86 THR A C 1
ATOM 697 O O . THR A 1 86 ? -3.037 -23.875 -1.982 1 69.56 86 THR A O 1
ATOM 700 N N . GLY A 1 87 ? -4.863 -24.203 -3.248 1 66.62 87 GLY A N 1
ATOM 701 C CA . GLY A 1 87 ? -5.66 -24.578 -2.094 1 66.62 87 GLY A CA 1
ATOM 702 C C . GLY A 1 87 ? -6.148 -23.391 -1.287 1 66.62 87 GLY A C 1
ATOM 703 O O . GLY A 1 87 ? -6.641 -23.547 -0.169 1 66.62 87 GLY A O 1
ATOM 704 N N . THR A 1 88 ? -5.887 -22.312 -1.755 1 78.94 88 THR A N 1
ATOM 705 C CA . THR A 1 88 ? -6.379 -21.156 -0.996 1 78.94 88 THR A CA 1
ATOM 706 C C . THR A 1 88 ? -7.766 -20.75 -1.482 1 78.94 88 THR A C 1
ATOM 708 O O . THR A 1 88 ? -8 -20.656 -2.688 1 78.94 88 THR A O 1
ATOM 711 N N . LEU A 1 89 ? -8.641 -20.797 -0.545 1 88.69 89 LEU A N 1
ATOM 712 C CA . LEU A 1 89 ? -9.977 -20.297 -0.826 1 88.69 89 LEU A CA 1
ATOM 713 C C . LEU A 1 89 ? -10.109 -18.844 -0.395 1 88.69 89 LEU A C 1
ATOM 715 O O . LEU A 1 89 ? -9.617 -18.453 0.667 1 88.69 89 LEU A O 1
ATOM 719 N N . ILE A 1 90 ? -10.695 -18.078 -1.319 1 93 90 ILE A N 1
ATOM 720 C CA . ILE A 1 90 ? -10.914 -16.672 -1.007 1 93 90 ILE A CA 1
ATOM 721 C C . ILE A 1 90 ? -12.359 -16.297 -1.318 1 93 90 ILE A C 1
ATOM 723 O O . ILE A 1 90 ? -12.867 -16.594 -2.404 1 93 90 ILE A O 1
ATOM 727 N N . VAL A 1 91 ? -13 -15.727 -0.389 1 94.75 91 VAL A N 1
ATOM 728 C CA . VAL A 1 91 ? -14.336 -15.188 -0.609 1 94.75 91 VAL A CA 1
ATOM 729 C C . VAL A 1 91 ? -14.242 -13.727 -1.048 1 94.75 91 VAL A C 1
ATOM 731 O O . VAL A 1 91 ? -13.562 -12.922 -0.406 1 94.75 91 VAL A O 1
ATOM 734 N N . LEU A 1 92 ? -14.852 -13.453 -2.154 1 94.88 92 LEU A N 1
ATOM 735 C CA . LEU A 1 92 ? -14.938 -12.062 -2.588 1 94.88 92 LEU A CA 1
ATOM 736 C C . LEU A 1 92 ? -15.977 -11.297 -1.77 1 94.88 92 LEU A C 1
ATOM 738 O O . LEU A 1 92 ? -17.172 -11.414 -2.025 1 94.88 92 LEU A O 1
ATOM 742 N N . LYS A 1 93 ? -15.516 -10.492 -0.893 1 93.75 93 LYS A N 1
ATOM 743 C CA . LYS A 1 93 ? -16.391 -9.922 0.125 1 93.75 93 LYS A CA 1
ATOM 744 C C . LYS A 1 93 ? -16.781 -8.492 -0.225 1 93.75 93 LYS A C 1
ATOM 746 O O . LYS A 1 93 ? -17.969 -8.133 -0.164 1 93.75 93 LYS A O 1
ATOM 751 N N . CYS A 1 94 ? -15.773 -7.676 -0.562 1 92.81 94 CYS A N 1
ATOM 752 C CA . CYS A 1 94 ? -16.078 -6.254 -0.688 1 92.81 94 CYS A CA 1
ATOM 753 C C . CYS A 1 94 ? -15.281 -5.625 -1.82 1 92.81 94 CYS A C 1
ATOM 755 O O . CYS A 1 94 ? -14.047 -5.676 -1.82 1 92.81 94 CYS A O 1
ATOM 757 N N . PRO A 1 95 ? -16.031 -4.949 -2.721 1 95.75 95 PRO A N 1
ATOM 758 C CA . PRO A 1 95 ? -15.305 -4.238 -3.779 1 95.75 95 PRO A CA 1
ATOM 759 C C . PRO A 1 95 ? -14.547 -3.021 -3.26 1 95.75 95 PRO A C 1
ATOM 761 O O . PRO A 1 95 ? -15.031 -2.326 -2.361 1 95.75 95 PRO A O 1
ATOM 764 N N . TYR A 1 96 ? -13.367 -2.855 -3.689 1 97.19 96 TYR A N 1
ATOM 765 C CA . TYR A 1 96 ? -12.586 -1.66 -3.393 1 97.19 96 TYR A CA 1
ATOM 766 C C . TYR A 1 96 ? -12.961 -0.517 -4.328 1 97.19 96 TYR A C 1
ATOM 768 O O . TYR A 1 96 ? -12.852 -0.644 -5.551 1 97.19 96 TYR A O 1
ATOM 776 N N . PRO A 1 97 ? -13.312 0.59 -3.773 1 96.12 97 PRO A N 1
ATOM 777 C CA . PRO A 1 97 ? -13.867 1.66 -4.605 1 96.12 97 PRO A CA 1
ATOM 778 C C . PRO A 1 97 ? -12.805 2.344 -5.473 1 96.12 97 PRO A C 1
ATOM 780 O O . PRO A 1 97 ? -11.664 2.516 -5.035 1 96.12 97 PRO A O 1
ATOM 783 N N . TRP A 1 98 ? -13.234 2.717 -6.633 1 93.56 98 TRP A N 1
ATOM 784 C CA . TRP A 1 98 ? -12.375 3.447 -7.559 1 93.56 98 TRP A CA 1
ATOM 785 C C . TRP A 1 98 ? -11.992 4.809 -6.988 1 93.56 98 TRP A C 1
ATOM 787 O O . TRP A 1 98 ? -10.859 5.262 -7.148 1 93.56 98 TRP A O 1
ATOM 797 N N . ARG A 1 99 ? -12.938 5.414 -6.395 1 91.38 99 ARG A N 1
ATOM 798 C CA . ARG A 1 99 ? -12.695 6.73 -5.812 1 91.38 99 ARG A CA 1
ATOM 799 C C . ARG A 1 99 ? -12.844 6.691 -4.297 1 91.38 99 ARG A C 1
ATOM 801 O O . ARG A 1 99 ? -13.875 6.258 -3.777 1 91.38 99 ARG A O 1
ATOM 808 N N . VAL A 1 100 ? -11.812 7.031 -3.643 1 92.81 100 VAL A N 1
ATOM 809 C CA . VAL A 1 100 ? -11.828 7.203 -2.195 1 92.81 100 VAL A CA 1
ATOM 810 C C . VAL A 1 100 ? -11.555 8.664 -1.846 1 92.81 100 VAL A C 1
ATOM 812 O O . VAL A 1 100 ? -10.562 9.242 -2.293 1 92.81 100 VAL A O 1
ATOM 815 N N . GLU A 1 101 ? -12.422 9.266 -1.11 1 90.88 101 GLU A N 1
ATOM 816 C CA . GLU A 1 101 ? -12.242 10.664 -0.734 1 90.88 101 GLU A CA 1
ATOM 817 C C . GLU A 1 101 ? -11.016 10.844 0.163 1 90.88 101 GLU A C 1
ATOM 819 O O . GLU A 1 101 ? -10.773 10.031 1.061 1 90.88 101 GLU A O 1
ATOM 824 N N . GLU A 1 102 ? -10.203 11.812 -0.167 1 92.19 102 GLU A N 1
ATOM 825 C CA . GLU A 1 102 ? -9.031 12.164 0.631 1 92.19 102 GLU A CA 1
ATOM 826 C C . GLU A 1 102 ? -9.008 13.656 0.944 1 92.19 102 GLU A C 1
ATOM 828 O O . GLU A 1 102 ? -9.547 14.469 0.185 1 92.19 102 GLU A O 1
ATOM 833 N N . PRO A 1 103 ? -8.391 14.016 2.113 1 90.69 103 PRO A N 1
ATOM 834 C CA . PRO A 1 103 ? -8.312 15.438 2.455 1 90.69 103 PRO A CA 1
ATOM 835 C C . PRO A 1 103 ? -7.402 16.219 1.519 1 90.69 103 PRO A C 1
ATOM 837 O O . PRO A 1 103 ? -6.371 15.711 1.076 1 90.69 103 PRO A O 1
ATOM 840 N N . SER A 1 104 ? -7.832 17.469 1.225 1 87.38 104 SER A N 1
ATOM 841 C CA . SER A 1 104 ? -6.965 18.375 0.474 1 87.38 104 SER A CA 1
ATOM 842 C C . SER A 1 104 ? -6.074 19.188 1.406 1 87.38 104 SER A C 1
ATOM 844 O O . SER A 1 104 ? -6.184 20.406 1.462 1 87.38 104 SER A O 1
ATOM 846 N N . ILE A 1 105 ? -5.27 18.547 2.078 1 88.62 105 ILE A N 1
ATOM 847 C CA . ILE A 1 105 ? -4.391 19.172 3.057 1 88.62 105 ILE A CA 1
ATOM 848 C C . ILE A 1 105 ? -2.934 18.969 2.643 1 88.62 105 ILE A C 1
ATOM 850 O O . ILE A 1 105 ? -2.523 17.859 2.307 1 88.62 105 ILE A O 1
ATOM 854 N N . TYR A 1 106 ? -2.24 20.031 2.607 1 89.06 106 TYR A N 1
ATOM 855 C CA . TYR A 1 106 ? -0.835 20 2.213 1 89.06 106 TYR A CA 1
ATOM 856 C C . TYR A 1 106 ? 0.048 20.578 3.314 1 89.06 106 TYR A C 1
ATOM 858 O O . TYR A 1 106 ? -0.36 21.5 4.031 1 89.06 106 TYR A O 1
ATOM 866 N N . GLU A 1 107 ? 1.241 20.016 3.406 1 88.12 107 GLU A N 1
ATOM 867 C CA . GLU A 1 107 ? 2.186 20.453 4.43 1 88.12 107 GLU A CA 1
ATOM 868 C C . GLU A 1 107 ? 2.893 21.734 4.02 1 88.12 107 GLU A C 1
ATOM 870 O O . GLU A 1 107 ? 3.135 21.969 2.834 1 88.12 107 GLU A O 1
ATOM 875 N N . SER A 1 108 ? 3.146 22.469 5.023 1 85.75 108 SER A N 1
ATOM 876 C CA . SER A 1 108 ? 3.936 23.672 4.781 1 85.75 108 SER A CA 1
ATOM 877 C C . SER A 1 108 ? 5.43 23.375 4.824 1 85.75 108 SER A C 1
ATOM 879 O O . SER A 1 108 ? 5.883 22.562 5.645 1 85.75 108 SER A O 1
ATOM 881 N N . VAL A 1 109 ? 6.152 24.062 3.939 1 88.5 109 VAL A N 1
ATOM 882 C CA . VAL A 1 109 ? 7.602 23.906 3.904 1 88.5 109 VAL A CA 1
ATOM 883 C C . VAL A 1 109 ? 8.266 25.031 4.695 1 88.5 109 VAL A C 1
ATOM 885 O O . VAL A 1 109 ? 8.117 26.203 4.355 1 88.5 109 VAL A O 1
ATOM 888 N N . ARG A 1 110 ? 8.992 24.672 5.695 1 87.44 110 ARG A N 1
ATOM 889 C CA . ARG A 1 110 ? 9.68 25.672 6.508 1 87.44 110 ARG A CA 1
ATOM 890 C C . ARG A 1 110 ? 11.18 25.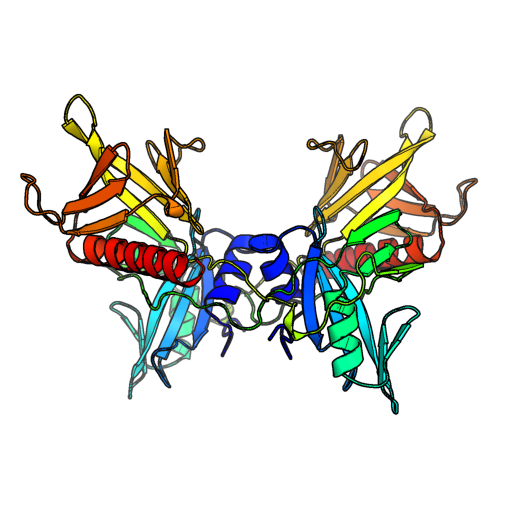641 6.27 1 87.44 110 ARG A C 1
ATOM 892 O O . ARG A 1 110 ? 11.875 26.625 6.508 1 87.44 110 ARG A O 1
ATOM 899 N N . VAL A 1 111 ? 11.578 24.547 5.945 1 87.56 111 VAL A N 1
ATOM 900 C CA . VAL A 1 111 ? 12.984 24.359 5.582 1 87.56 111 VAL A CA 1
ATOM 901 C C . VAL A 1 111 ? 13.078 23.719 4.195 1 87.56 111 VAL A C 1
ATOM 903 O O . VAL A 1 111 ? 12.328 22.797 3.877 1 87.56 111 VAL A O 1
ATOM 906 N N . HIS A 1 112 ? 13.938 24.297 3.398 1 91.06 112 HIS A N 1
ATOM 907 C CA . HIS A 1 112 ? 14.164 23.781 2.053 1 91.06 112 HIS A CA 1
ATOM 908 C C . HIS A 1 112 ? 15.602 24.031 1.606 1 91.06 112 HIS A C 1
ATOM 910 O O . HIS A 1 112 ? 15.945 25.141 1.19 1 91.06 112 HIS A O 1
ATOM 916 N N . THR A 1 113 ? 16.359 22.984 1.727 1 89.12 113 THR A N 1
ATOM 917 C CA . THR A 1 113 ? 17.766 23.125 1.363 1 89.12 113 THR A CA 1
ATOM 918 C C . THR A 1 113 ? 18.281 21.875 0.671 1 89.12 113 THR A C 1
ATOM 920 O O . THR A 1 113 ? 17.859 20.766 0.995 1 89.12 113 THR A O 1
ATOM 923 N N . ALA A 1 114 ? 19.234 22.109 -0.263 1 89.38 114 ALA A N 1
ATOM 924 C CA . ALA A 1 114 ? 19.875 20.969 -0.928 1 89.38 114 ALA A CA 1
ATOM 925 C C . ALA A 1 114 ? 21.016 20.406 -0.088 1 89.38 114 ALA A C 1
ATOM 927 O O . ALA A 1 114 ? 21.844 21.172 0.427 1 89.38 114 ALA A O 1
ATOM 928 N N . ILE A 1 115 ? 21 19.062 0.022 1 89.06 115 ILE A N 1
ATOM 929 C CA . ILE A 1 115 ? 22.047 18.406 0.802 1 89.06 115 ILE A CA 1
ATOM 930 C C . ILE A 1 115 ? 23.266 18.141 -0.086 1 89.06 115 ILE A C 1
ATOM 932 O O . ILE A 1 115 ? 24.406 18.156 0.386 1 89.06 115 ILE A O 1
ATOM 936 N N . GLN A 1 116 ? 22.984 17.844 -1.36 1 90.75 116 GLN A N 1
ATOM 937 C CA . GLN A 1 116 ? 24.016 17.578 -2.352 1 90.75 116 GLN A CA 1
ATOM 938 C C . GLN A 1 116 ? 24.094 18.719 -3.375 1 90.75 116 GLN A C 1
ATOM 940 O O . GLN A 1 116 ? 23.234 19.594 -3.406 1 90.75 116 GLN A O 1
ATOM 945 N N . THR A 1 117 ? 25.281 18.734 -4.055 1 91.06 117 THR A N 1
ATOM 946 C CA . THR A 1 117 ? 25.453 19.719 -5.109 1 91.06 117 THR A CA 1
ATOM 947 C C . THR A 1 117 ? 26.016 19.078 -6.371 1 91.06 117 THR A C 1
ATOM 949 O O . THR A 1 117 ? 26.641 18.016 -6.309 1 91.06 117 THR A O 1
ATOM 952 N N . GLY A 1 118 ? 25.672 19.641 -7.473 1 92 118 GLY A N 1
ATOM 953 C CA . GLY A 1 118 ? 26.281 19.25 -8.734 1 92 118 GLY A CA 1
ATOM 954 C C . GLY A 1 118 ? 25.594 18.078 -9.398 1 92 118 GLY A C 1
ATOM 955 O O . GLY A 1 118 ? 26.062 17.562 -10.414 1 92 118 GLY A O 1
ATOM 956 N N . ARG A 1 119 ? 24.578 17.641 -8.812 1 92.31 119 ARG A N 1
ATOM 957 C CA . ARG A 1 119 ? 23.828 16.547 -9.422 1 92.31 119 ARG A CA 1
ATOM 958 C C . ARG A 1 119 ? 22.781 17.078 -10.398 1 92.31 119 ARG A C 1
ATOM 960 O O . ARG A 1 119 ? 22.359 18.234 -10.281 1 92.31 119 ARG A O 1
ATOM 967 N N . THR A 1 120 ? 22.516 16.25 -11.383 1 93.12 120 THR A N 1
ATOM 968 C CA . THR A 1 120 ? 21.547 16.641 -12.406 1 93.12 120 THR A CA 1
ATOM 969 C C . THR A 1 120 ? 20.469 15.586 -12.562 1 93.12 120 THR A C 1
ATOM 971 O O . THR A 1 120 ? 20.516 14.531 -11.922 1 93.12 120 THR A O 1
ATOM 974 N N . GLU A 1 121 ? 19.531 15.93 -13.43 1 89.56 121 GLU A N 1
ATOM 975 C CA . GLU A 1 121 ? 18.422 15.023 -13.711 1 89.56 121 GLU A CA 1
ATOM 976 C C . GLU A 1 121 ? 18.922 13.648 -14.133 1 89.56 121 GLU A C 1
ATOM 978 O O . GLU A 1 121 ? 18.297 12.633 -13.844 1 89.56 121 GLU A O 1
ATOM 983 N N . ASN A 1 122 ? 20.094 13.609 -14.742 1 89.94 122 ASN A N 1
ATOM 984 C CA . ASN A 1 122 ? 20.656 12.352 -15.219 1 89.94 122 ASN A CA 1
ATOM 985 C C . ASN A 1 122 ? 21.125 11.477 -14.07 1 89.94 122 ASN A C 1
ATOM 987 O O . ASN A 1 122 ? 21.359 10.273 -14.25 1 89.94 122 ASN A O 1
ATOM 991 N N . ASP A 1 123 ? 21.234 12.055 -12.891 1 91.5 123 ASP A N 1
ATOM 992 C CA . ASP A 1 123 ? 21.656 11.312 -11.703 1 91.5 123 ASP A CA 1
ATOM 993 C C . ASP A 1 123 ? 20.453 10.766 -10.938 1 91.5 123 ASP A C 1
ATOM 995 O O . ASP A 1 123 ? 20.625 9.992 -9.992 1 91.5 123 ASP A O 1
ATOM 999 N N . LEU A 1 124 ? 19.281 11.227 -11.328 1 89.06 124 LEU A N 1
ATOM 1000 C CA . LEU A 1 124 ? 18.047 10.758 -10.688 1 89.06 124 LEU A CA 1
ATOM 1001 C C . LEU A 1 124 ? 17.656 9.383 -11.219 1 89.06 124 LEU A C 1
ATOM 1003 O O . LEU A 1 124 ? 17.422 9.219 -12.422 1 89.06 124 LEU A O 1
ATOM 1007 N N . VAL A 1 125 ? 17.719 8.414 -10.391 1 85.06 125 VAL A N 1
ATOM 1008 C CA . VAL A 1 125 ? 17.312 7.066 -10.781 1 85.06 125 VAL A CA 1
ATOM 1009 C C . VAL A 1 125 ? 16 6.703 -10.094 1 85.06 125 VAL A C 1
ATOM 1011 O O . VAL A 1 125 ? 15.945 6.562 -8.875 1 85.06 125 VAL A O 1
ATOM 1014 N N . ALA A 1 126 ? 14.992 6.684 -10.898 1 88.19 126 ALA A N 1
ATOM 1015 C CA . ALA A 1 126 ? 13.703 6.223 -10.391 1 88.19 126 ALA A CA 1
ATOM 1016 C C . ALA A 1 126 ? 13.625 4.699 -10.398 1 88.19 126 ALA A C 1
ATOM 1018 O O . ALA A 1 126 ? 13.625 4.074 -11.461 1 88.19 126 ALA A O 1
ATOM 1019 N N . ASN A 1 127 ? 13.688 4.125 -9.195 1 86.69 127 ASN A N 1
ATOM 1020 C CA . ASN A 1 127 ? 13.641 2.67 -9.094 1 86.69 127 ASN A CA 1
ATOM 1021 C C . ASN A 1 127 ? 12.812 2.223 -7.887 1 86.69 127 ASN A C 1
ATOM 1023 O O . ASN A 1 127 ? 12.922 2.803 -6.805 1 86.69 127 ASN A O 1
ATOM 1027 N N . ALA A 1 128 ? 11.914 1.404 -8.117 1 91.06 128 ALA A N 1
ATOM 1028 C CA . ALA A 1 128 ? 11.125 0.741 -7.082 1 91.06 128 ALA A CA 1
ATOM 1029 C C . ALA A 1 128 ? 10.945 -0.742 -7.395 1 91.06 128 ALA A C 1
ATOM 1031 O O . ALA A 1 128 ? 10.727 -1.118 -8.547 1 91.06 128 ALA A O 1
ATOM 1032 N N . PRO A 1 129 ? 11.117 -1.505 -6.379 1 89.81 129 PRO A N 1
ATOM 1033 C CA . PRO A 1 129 ? 10.922 -2.934 -6.633 1 89.81 129 PRO A CA 1
ATOM 1034 C C . PRO A 1 129 ? 9.477 -3.283 -6.977 1 89.81 129 PRO A C 1
ATOM 1036 O O . PRO A 1 129 ? 8.547 -2.633 -6.492 1 89.81 129 PRO A O 1
ATOM 1039 N N . SER A 1 130 ? 9.359 -4.266 -7.797 1 93.06 130 SER A N 1
ATOM 1040 C CA . SER A 1 130 ? 8.031 -4.828 -8.008 1 93.06 130 SER A CA 1
ATOM 1041 C C . SER A 1 130 ? 7.504 -5.488 -6.738 1 93.06 130 SER A C 1
ATOM 1043 O O . SER A 1 130 ? 8.281 -6.004 -5.93 1 93.06 130 SER A O 1
ATOM 1045 N N . LEU A 1 131 ? 6.207 -5.383 -6.5 1 94.25 131 LEU A N 1
ATOM 1046 C CA . LEU A 1 131 ? 5.605 -6.113 -5.387 1 94.25 131 LEU A CA 1
ATOM 1047 C C . LEU A 1 131 ? 5.48 -7.598 -5.719 1 94.25 131 LEU A C 1
ATOM 1049 O O . LEU A 1 131 ? 6.141 -8.438 -5.098 1 94.25 131 LEU A O 1
ATOM 1053 N N . GLY A 1 132 ? 4.742 -7.914 -6.832 1 91.56 132 GLY A N 1
ATOM 1054 C CA . GLY A 1 132 ? 4.633 -9.281 -7.309 1 91.56 132 GLY A CA 1
ATOM 1055 C C . GLY A 1 132 ? 4.457 -10.297 -6.191 1 91.56 132 GLY A C 1
ATOM 1056 O O . GLY A 1 132 ? 5.289 -11.188 -6.016 1 91.56 132 GLY A O 1
ATOM 1057 N N . THR A 1 133 ? 3.357 -10.273 -5.496 1 95 133 THR A N 1
ATOM 1058 C CA . THR A 1 133 ? 3.154 -11.109 -4.316 1 95 133 THR A CA 1
ATOM 1059 C C . THR A 1 133 ? 2.461 -12.414 -4.688 1 95 133 THR A C 1
ATOM 1061 O O . THR A 1 133 ? 1.686 -12.461 -5.645 1 95 133 THR A O 1
ATOM 1064 N N . LYS A 1 134 ? 2.809 -13.406 -4.004 1 94.94 134 LYS A N 1
ATOM 1065 C CA . LYS A 1 134 ? 2.176 -14.719 -4.164 1 94.94 134 LYS A CA 1
ATOM 1066 C C . LYS A 1 134 ? 2.209 -15.508 -2.855 1 94.94 134 LYS A C 1
ATOM 1068 O O . LYS A 1 134 ? 3.121 -15.336 -2.045 1 94.94 134 LYS A O 1
ATOM 1073 N N . GLU A 1 135 ? 1.19 -16.297 -2.646 1 94.81 135 GLU A N 1
ATOM 1074 C CA . GLU A 1 135 ? 1.149 -17.172 -1.48 1 94.81 135 GLU A CA 1
ATOM 1075 C C . GLU A 1 135 ? 0.463 -18.5 -1.809 1 94.81 135 GLU A C 1
ATOM 1077 O O . GLU A 1 135 ? -0.365 -18.562 -2.721 1 94.81 135 GLU A O 1
ATOM 1082 N N . GLY A 1 136 ? 0.878 -19.516 -1.108 1 93.69 136 GLY A N 1
ATOM 1083 C CA . GLY A 1 136 ? 0.248 -20.812 -1.295 1 93.69 136 GLY A CA 1
ATOM 1084 C C . GLY A 1 136 ? 1.039 -21.953 -0.684 1 93.69 136 GLY A C 1
ATOM 1085 O O . GLY A 1 136 ? 2.178 -21.766 -0.251 1 93.69 136 GLY A O 1
ATOM 1086 N N . TYR A 1 137 ? 0.416 -23.109 -0.64 1 94.12 137 TYR A N 1
ATOM 1087 C CA . TYR A 1 137 ? 1.081 -24.297 -0.127 1 94.12 137 TYR A CA 1
ATOM 1088 C C . TYR A 1 137 ? 2 -24.906 -1.18 1 94.12 137 TYR A C 1
ATOM 1090 O O . TYR A 1 137 ? 1.64 -24.984 -2.355 1 94.12 137 TYR A O 1
ATOM 1098 N N . LEU A 1 138 ? 3.158 -25.266 -0.768 1 95.94 138 LEU A N 1
ATOM 1099 C CA . LEU A 1 138 ? 4.102 -26.078 -1.515 1 95.94 138 LEU A CA 1
ATOM 1100 C C . LEU A 1 138 ? 4.633 -27.219 -0.649 1 95.94 138 LEU A C 1
ATOM 1102 O O . LEU A 1 138 ? 4.613 -27.141 0.581 1 95.94 138 LEU A O 1
ATOM 1106 N N . VAL A 1 139 ? 4.977 -28.281 -1.34 1 96.25 139 VAL A N 1
ATOM 1107 C CA . VAL A 1 139 ? 5.641 -29.375 -0.65 1 96.25 139 VAL A CA 1
ATOM 1108 C C . VAL A 1 139 ? 7.152 -29.266 -0.838 1 96.25 139 VAL A C 1
ATOM 1110 O O . VAL A 1 139 ? 7.641 -29.25 -1.97 1 96.25 139 VAL A O 1
ATOM 1113 N N . LYS A 1 140 ? 7.859 -29.125 0.244 1 96.75 140 LYS A N 1
ATOM 1114 C CA . LYS A 1 140 ? 9.297 -28.922 0.148 1 96.75 140 LYS A CA 1
ATOM 1115 C C . LYS A 1 140 ? 10.07 -30.094 0.741 1 96.75 140 LYS A C 1
ATOM 1117 O O . LYS A 1 140 ? 9.609 -30.719 1.691 1 96.75 140 LYS A O 1
ATOM 1122 N N . GLN A 1 141 ? 11.219 -30.375 0.201 1 96.25 141 GLN A N 1
ATOM 1123 C CA . GLN A 1 141 ? 12.078 -31.438 0.704 1 96.25 141 GLN A CA 1
ATOM 1124 C C . GLN A 1 141 ? 13.008 -30.922 1.8 1 96.25 141 GLN A C 1
ATOM 1126 O O . GLN A 1 141 ? 13.562 -29.828 1.688 1 96.25 141 GLN A O 1
ATOM 1131 N N . GLY A 1 142 ? 13.125 -31.75 2.91 1 94 142 GLY A N 1
ATOM 1132 C CA . GLY A 1 142 ? 14.062 -31.406 3.971 1 94 142 GLY A CA 1
ATOM 1133 C C . GLY A 1 142 ? 15.516 -31.5 3.543 1 94 142 GLY A C 1
ATOM 1134 O O . GLY A 1 142 ? 15.844 -32.25 2.617 1 94 142 GLY A O 1
ATOM 1135 N N . ALA A 1 143 ? 16.375 -30.812 4.219 1 88.69 143 ALA A N 1
ATOM 1136 C CA . ALA A 1 143 ? 17.781 -30.75 3.855 1 88.69 143 ALA A CA 1
ATOM 1137 C C . ALA A 1 143 ? 18.516 -32.031 4.277 1 88.69 143 ALA A C 1
ATOM 1139 O O . ALA A 1 143 ? 19.281 -32.594 3.498 1 88.69 143 ALA A O 1
ATOM 1140 N N . PHE A 1 144 ? 18.188 -32.438 5.414 1 88.38 144 PHE A N 1
ATOM 1141 C CA . PHE A 1 144 ? 18.953 -33.531 6 1 88.38 144 PHE A CA 1
ATOM 1142 C C . PHE A 1 144 ? 18.203 -34.844 5.859 1 88.38 144 PHE A C 1
ATOM 1144 O O . PHE A 1 144 ? 18.734 -35.84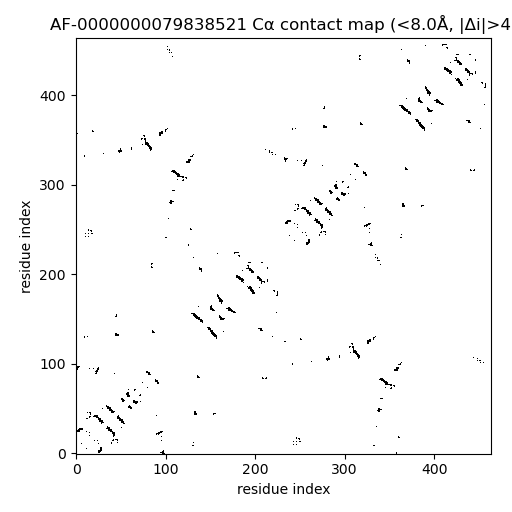4 5.332 1 88.38 144 PHE A O 1
ATOM 1151 N N . VAL A 1 145 ? 16.906 -35 6.344 1 88.88 145 VAL A N 1
ATOM 1152 C CA . VAL A 1 145 ? 16.125 -36.25 6.367 1 88.88 145 VAL A CA 1
ATOM 1153 C C . VAL A 1 145 ? 15.469 -36.469 5.004 1 88.88 145 VAL A C 1
ATOM 1155 O O . VAL A 1 145 ? 15.008 -37.562 4.699 1 88.88 145 VAL A O 1
ATOM 1158 N N . LYS A 1 146 ? 15.531 -35.375 4.078 1 90.62 146 LYS A N 1
ATOM 1159 C CA . LYS A 1 146 ? 15.016 -35.375 2.711 1 90.62 146 LYS A CA 1
ATOM 1160 C C . LYS A 1 146 ? 13.555 -35.812 2.67 1 90.62 146 LYS A C 1
ATOM 1162 O O . LYS A 1 146 ? 13.117 -36.406 1.702 1 90.62 146 LYS A O 1
ATOM 1167 N N . ASN A 1 147 ? 12.781 -35.719 3.801 1 94.69 147 ASN A N 1
ATOM 1168 C CA . ASN A 1 147 ? 11.336 -35.906 3.793 1 94.69 147 ASN A CA 1
ATOM 1169 C C . ASN A 1 147 ? 10.609 -34.719 3.201 1 94.69 147 ASN A C 1
ATOM 1171 O O . ASN A 1 147 ? 11.141 -33.594 3.193 1 94.69 147 ASN A O 1
ATOM 1175 N N . TRP A 1 148 ? 9.516 -35.031 2.6 1 96.44 148 TRP A N 1
ATOM 1176 C CA . TRP A 1 148 ? 8.711 -33.969 1.989 1 96.44 148 TRP A CA 1
ATOM 1177 C C . TRP A 1 148 ? 7.609 -33.531 2.936 1 96.44 148 TRP A C 1
ATOM 1179 O O . TRP A 1 148 ? 6.898 -34.344 3.52 1 96.44 148 TRP A O 1
ATOM 1189 N N . LYS A 1 149 ? 7.512 -32.219 3.15 1 96.69 149 LYS A N 1
ATOM 1190 C CA . LYS A 1 149 ? 6.5 -31.641 4.035 1 96.69 149 LYS A CA 1
ATOM 1191 C C . LYS A 1 149 ? 5.809 -30.453 3.385 1 96.69 149 LYS A C 1
ATOM 1193 O O . LYS A 1 149 ? 6.453 -29.641 2.717 1 96.69 149 LYS A O 1
ATOM 1198 N N . GLN A 1 150 ? 4.523 -30.438 3.582 1 96.06 150 GLN A N 1
ATOM 1199 C CA . GLN A 1 150 ? 3.76 -29.297 3.1 1 96.06 150 GLN A CA 1
ATOM 1200 C C . GLN A 1 150 ? 4.039 -28.047 3.939 1 96.06 150 GLN A C 1
ATOM 1202 O O . GLN A 1 150 ? 4.023 -28.109 5.172 1 96.06 150 GLN A O 1
ATOM 1207 N N . ARG A 1 151 ? 4.422 -26.953 3.281 1 97.12 151 ARG A N 1
ATOM 1208 C CA . ARG A 1 151 ? 4.68 -25.672 3.93 1 97.12 151 ARG A CA 1
ATOM 1209 C C . ARG A 1 151 ? 3.947 -24.547 3.217 1 97.12 151 ARG A C 1
ATOM 1211 O O . ARG A 1 151 ? 3.627 -24.656 2.031 1 97.12 151 ARG A O 1
ATOM 1218 N N . TRP A 1 152 ? 3.596 -23.516 3.992 1 96.44 152 TRP A N 1
ATOM 1219 C CA . TRP A 1 152 ? 2.986 -22.328 3.428 1 96.44 152 TRP A CA 1
ATOM 1220 C C . TRP A 1 152 ? 4.055 -21.328 2.975 1 96.44 152 TRP A C 1
ATOM 1222 O O . TRP A 1 152 ? 4.934 -20.953 3.752 1 96.44 152 TRP A O 1
ATOM 1232 N N . PHE A 1 153 ? 3.951 -20.922 1.702 1 97.31 153 PHE A N 1
ATOM 1233 C CA . PHE A 1 153 ? 4.949 -20.016 1.142 1 97.31 153 PHE A CA 1
ATOM 1234 C C . PHE A 1 153 ? 4.336 -18.656 0.853 1 97.31 153 PHE A C 1
ATOM 1236 O O . PHE A 1 153 ? 3.197 -18.562 0.387 1 97.31 153 PHE A O 1
ATOM 1243 N N . THR A 1 154 ? 5.055 -17.625 1.129 1 96.75 154 THR A N 1
ATOM 1244 C CA . THR A 1 154 ? 4.688 -16.266 0.751 1 96.75 154 THR A CA 1
ATOM 1245 C C . THR A 1 154 ? 5.828 -15.578 -0.001 1 96.75 154 THR A C 1
ATOM 1247 O O . THR A 1 154 ? 6.996 -15.734 0.362 1 96.75 154 THR A O 1
ATOM 1250 N N . LEU A 1 155 ? 5.473 -15.016 -1.09 1 97.12 155 LEU A N 1
ATOM 1251 C CA . LEU A 1 155 ? 6.406 -14.219 -1.884 1 97.12 155 LEU A CA 1
ATOM 1252 C C . LEU A 1 155 ? 6.066 -12.734 -1.802 1 97.12 155 LEU A C 1
ATOM 1254 O O . LEU A 1 155 ? 4.926 -12.344 -2.053 1 97.12 155 LEU A O 1
ATOM 1258 N N . ASN A 1 156 ? 6.965 -11.922 -1.409 1 95 156 ASN A N 1
ATOM 1259 C CA . ASN A 1 156 ? 6.852 -10.469 -1.358 1 95 156 ASN A CA 1
ATOM 1260 C C . ASN A 1 156 ? 8.156 -9.789 -1.783 1 95 156 ASN A C 1
ATOM 1262 O O . ASN A 1 156 ? 9.164 -9.883 -1.087 1 95 156 ASN A O 1
ATOM 1266 N N . ARG A 1 157 ? 8.094 -9.055 -2.85 1 94.31 157 ARG A N 1
ATOM 1267 C CA . ARG A 1 157 ? 9.297 -8.461 -3.414 1 94.31 157 ARG A CA 1
ATOM 1268 C C . ARG A 1 157 ? 10.367 -9.516 -3.676 1 94.31 157 ARG A C 1
ATOM 1270 O O . ARG A 1 157 ? 10.141 -10.453 -4.445 1 94.31 157 ARG A O 1
ATOM 1277 N N . TYR A 1 158 ? 11.484 -9.453 -2.924 1 94.88 158 TYR A N 1
ATOM 1278 C CA . TYR A 1 158 ? 12.555 -10.398 -3.207 1 94.88 158 TYR A CA 1
ATOM 1279 C C . TYR A 1 158 ? 12.664 -11.453 -2.109 1 94.88 158 TYR A C 1
ATOM 1281 O O . TYR A 1 158 ? 13.602 -12.25 -2.096 1 94.88 158 TYR A O 1
ATOM 1289 N N . GLU A 1 159 ? 11.641 -11.508 -1.309 1 97.06 159 GLU A N 1
ATOM 1290 C CA . GLU A 1 159 ? 11.703 -12.43 -0.182 1 97.06 159 GLU A CA 1
ATOM 1291 C C . GLU A 1 159 ? 10.703 -13.57 -0.346 1 97.06 159 GLU A C 1
ATOM 1293 O O . GLU A 1 159 ? 9.492 -13.336 -0.424 1 97.06 159 GLU A O 1
ATOM 1298 N N . LEU A 1 160 ? 11.195 -14.742 -0.391 1 98.25 160 LEU A N 1
ATOM 1299 C CA . LEU A 1 160 ? 10.383 -15.953 -0.314 1 98.25 160 LEU A CA 1
ATOM 1300 C C . LEU A 1 160 ? 10.469 -16.578 1.073 1 98.25 160 LEU A C 1
ATOM 1302 O O . LEU A 1 160 ? 11.547 -16.984 1.508 1 98.25 160 LEU A O 1
ATOM 1306 N N . LYS A 1 161 ? 9.352 -16.625 1.738 1 98.38 161 LYS A N 1
ATOM 1307 C CA . LYS A 1 161 ? 9.297 -17.188 3.084 1 98.38 161 LYS A CA 1
ATOM 1308 C C . LYS A 1 161 ? 8.43 -18.453 3.119 1 98.38 161 LYS A C 1
ATOM 1310 O O . LYS A 1 161 ? 7.484 -18.578 2.342 1 98.38 161 LYS A O 1
ATOM 1315 N N . TYR A 1 162 ? 8.836 -19.312 4.004 1 98.31 162 TYR A N 1
ATOM 1316 C CA . TYR A 1 162 ? 7.906 -20.422 4.215 1 98.31 162 TYR A CA 1
ATOM 1317 C C . TYR A 1 162 ? 7.684 -20.672 5.699 1 98.31 162 TYR A C 1
ATOM 1319 O O . TYR A 1 162 ? 8.562 -20.391 6.52 1 98.31 162 TYR A O 1
ATOM 1327 N N . PHE A 1 163 ? 6.477 -21.156 5.957 1 97.88 163 PHE A N 1
ATOM 1328 C CA . PHE A 1 163 ? 5.926 -21.375 7.289 1 97.88 163 PHE A CA 1
ATOM 1329 C C . PHE A 1 163 ? 5.441 -22.797 7.445 1 97.88 163 PHE A C 1
ATOM 1331 O O . PHE A 1 163 ? 5.301 -23.531 6.461 1 97.88 163 PHE A O 1
ATOM 1338 N N . LYS A 1 164 ? 5.215 -23.172 8.695 1 97.31 164 LYS A N 1
ATOM 1339 C CA . LYS A 1 164 ? 4.641 -24.5 8.938 1 97.31 164 LYS A CA 1
ATOM 1340 C C . LYS A 1 164 ? 3.283 -24.641 8.258 1 97.31 164 LYS A C 1
ATOM 1342 O O . LYS A 1 164 ? 3.01 -25.656 7.613 1 97.31 164 LYS A O 1
ATOM 1347 N N . ASP A 1 165 ? 2.469 -23.688 8.453 1 94.94 165 ASP A N 1
ATOM 1348 C CA . ASP A 1 165 ? 1.147 -23.609 7.84 1 94.94 165 ASP A CA 1
ATOM 1349 C C . ASP A 1 165 ? 0.713 -22.156 7.652 1 94.94 165 ASP A C 1
ATOM 1351 O O . ASP A 1 165 ? 1.495 -21.234 7.891 1 94.94 165 ASP A O 1
ATOM 1355 N N . ASN A 1 166 ? -0.45 -21.953 7.133 1 92.38 166 ASN A N 1
ATOM 1356 C CA . ASN A 1 166 ? -0.904 -20.609 6.766 1 92.38 166 ASN A CA 1
ATOM 1357 C C . ASN A 1 166 ? -1.359 -19.812 7.988 1 92.38 166 ASN A C 1
ATOM 1359 O O . ASN A 1 166 ? -1.741 -18.656 7.875 1 92.38 166 ASN A O 1
ATOM 1363 N N . THR A 1 167 ? -1.296 -20.344 9.188 1 93.25 167 THR A N 1
ATOM 1364 C CA . THR A 1 167 ? -1.738 -19.656 10.398 1 93.25 167 THR A CA 1
ATOM 1365 C C . THR A 1 167 ? -0.543 -19.25 11.25 1 93.25 167 THR A C 1
ATOM 1367 O O . THR A 1 167 ? -0.688 -18.469 12.195 1 93.25 167 THR A O 1
ATOM 1370 N N . THR A 1 168 ? 0.578 -19.781 10.906 1 94.5 168 THR A N 1
ATOM 1371 C CA . THR A 1 168 ? 1.782 -19.469 11.672 1 94.5 168 THR A CA 1
ATOM 1372 C C . THR A 1 168 ? 2.328 -18.094 11.297 1 94.5 168 THR A C 1
ATOM 1374 O O . THR A 1 168 ? 2.43 -17.766 10.117 1 94.5 168 THR A O 1
ATOM 1377 N N . GLU A 1 169 ? 2.701 -17.281 12.242 1 93 169 GLU A N 1
ATOM 1378 C CA . GLU A 1 169 ? 3.141 -15.914 11.992 1 93 169 GLU A CA 1
ATOM 1379 C C . GLU A 1 169 ? 4.637 -15.859 11.688 1 93 169 GLU A C 1
ATOM 1381 O O . GLU A 1 169 ? 5.066 -15.133 10.797 1 93 169 GLU A O 1
ATOM 1386 N N . GLU A 1 170 ? 5.418 -16.609 12.383 1 97 170 GLU A N 1
ATOM 1387 C CA . GLU A 1 170 ? 6.867 -16.562 12.219 1 97 170 GLU A CA 1
ATOM 1388 C C . GLU A 1 170 ? 7.332 -17.547 11.148 1 97 170 GLU A C 1
ATOM 1390 O O . GLU A 1 170 ? 7.004 -18.734 11.203 1 97 170 GLU A O 1
ATOM 1395 N N . PRO A 1 171 ? 8.062 -17.062 10.242 1 98.06 171 PRO A N 1
ATOM 1396 C CA . PRO A 1 171 ? 8.555 -17.969 9.211 1 98.06 171 PRO A CA 1
ATOM 1397 C C . PRO A 1 171 ? 9.617 -18.938 9.727 1 98.06 171 PRO A C 1
ATOM 1399 O O . PRO A 1 171 ? 10.391 -18.578 10.625 1 98.06 171 PRO A O 1
ATOM 1402 N N . ILE A 1 172 ? 9.578 -20.062 9.195 1 97.94 172 ILE A N 1
ATOM 1403 C CA . ILE A 1 172 ? 10.664 -21 9.461 1 97.94 172 ILE A CA 1
ATOM 1404 C C . ILE A 1 172 ? 11.953 -20.484 8.836 1 97.94 172 ILE A C 1
ATOM 1406 O O . ILE A 1 172 ? 13.023 -20.562 9.445 1 97.94 172 ILE A O 1
ATOM 1410 N N . ARG A 1 173 ? 11.852 -19.953 7.621 1 97.69 173 ARG A N 1
ATOM 1411 C CA . ARG A 1 173 ? 13.008 -19.438 6.902 1 97.69 173 ARG A CA 1
ATOM 1412 C C . ARG A 1 173 ? 12.594 -18.375 5.895 1 97.69 173 ARG A C 1
ATOM 1414 O O . ARG A 1 173 ? 11.492 -18.422 5.34 1 97.69 173 ARG A O 1
ATOM 1421 N N . THR A 1 174 ? 13.422 -17.391 5.754 1 98.25 174 THR A N 1
ATOM 1422 C CA . THR A 1 174 ? 13.297 -16.375 4.711 1 98.25 174 THR A CA 1
ATOM 1423 C C . THR A 1 174 ? 14.391 -16.547 3.662 1 98.25 174 THR A C 1
ATOM 1425 O O . THR A 1 174 ? 15.578 -16.516 3.99 1 98.25 174 THR A O 1
ATOM 1428 N N . LEU A 1 175 ? 14 -16.766 2.414 1 98.06 175 LEU A N 1
ATOM 1429 C CA . LEU A 1 175 ? 14.938 -16.906 1.301 1 98.06 175 LEU A CA 1
ATOM 1430 C C . LEU A 1 175 ? 15.016 -15.617 0.492 1 98.06 175 LEU A C 1
ATOM 1432 O O . LEU A 1 175 ? 14.008 -15.125 -0.007 1 98.06 175 LEU A O 1
ATOM 1436 N N . ASP A 1 176 ? 16.203 -15.109 0.396 1 97.81 176 ASP A N 1
ATOM 1437 C CA . ASP A 1 176 ? 16.438 -13.922 -0.417 1 97.81 176 ASP A CA 1
ATOM 1438 C C . ASP A 1 176 ? 16.656 -14.289 -1.883 1 97.81 176 ASP A C 1
ATOM 1440 O O . ASP A 1 176 ? 17.719 -14.805 -2.248 1 97.81 176 ASP A O 1
ATOM 1444 N N . LEU A 1 177 ? 15.742 -13.938 -2.699 1 97.44 177 LEU A N 1
ATOM 1445 C CA . LEU A 1 177 ? 15.781 -14.32 -4.105 1 97.44 177 LEU A CA 1
ATOM 1446 C C . LEU A 1 177 ? 16.953 -13.648 -4.816 1 97.44 177 LEU A C 1
ATOM 1448 O O . LEU A 1 177 ? 17.328 -14.062 -5.914 1 97.44 177 LEU A O 1
ATOM 1452 N N . ARG A 1 178 ? 17.531 -12.602 -4.281 1 96.56 178 ARG A N 1
ATOM 1453 C CA . ARG A 1 178 ? 18.688 -11.938 -4.883 1 96.56 178 ARG A CA 1
ATOM 1454 C C . ARG A 1 178 ? 19.906 -12.859 -4.891 1 96.56 178 ARG A C 1
ATOM 1456 O O . ARG A 1 178 ? 20.828 -12.656 -5.672 1 96.56 178 ARG A O 1
ATOM 1463 N N . ALA A 1 179 ? 19.828 -13.852 -4.004 1 97.19 179 ALA A N 1
ATOM 1464 C CA . ALA A 1 179 ? 20.922 -14.82 -3.918 1 97.19 179 ALA A CA 1
ATOM 1465 C C . ALA A 1 179 ? 20.609 -16.078 -4.715 1 97.19 179 ALA A C 1
ATOM 1467 O O . ALA A 1 179 ? 21.438 -16.984 -4.812 1 97.19 179 ALA A O 1
ATOM 1468 N N . CYS A 1 180 ? 19.406 -16.188 -5.23 1 97.81 180 CYS A N 1
ATOM 1469 C CA . CYS A 1 180 ? 18.984 -17.359 -5.977 1 97.81 180 CYS A CA 1
ATOM 1470 C C . CYS A 1 180 ? 19.516 -17.328 -7.406 1 97.81 180 CYS A C 1
ATOM 1472 O O . CYS A 1 180 ? 19.297 -16.344 -8.125 1 97.81 180 CYS A O 1
ATOM 1474 N N . SER A 1 181 ? 20.109 -18.375 -7.879 1 96.62 181 SER A N 1
ATOM 1475 C CA . SER A 1 181 ? 20.75 -18.359 -9.188 1 96.62 181 SER A CA 1
ATOM 1476 C C . SER A 1 181 ? 19.828 -18.938 -10.266 1 96.62 181 SER A C 1
ATOM 1478 O O . SER A 1 181 ? 19.953 -18.578 -11.438 1 96.62 181 SER A O 1
ATOM 1480 N N . ALA A 1 182 ? 18.984 -19.844 -9.828 1 96.31 182 ALA A N 1
ATOM 1481 C CA . ALA A 1 182 ? 18.141 -20.469 -10.859 1 96.31 182 ALA A CA 1
ATOM 1482 C C . ALA A 1 182 ? 16.875 -21.047 -10.258 1 96.31 182 ALA A C 1
ATOM 1484 O O . ALA A 1 182 ? 16.844 -21.438 -9.086 1 96.31 182 ALA A O 1
ATOM 1485 N N . VAL A 1 183 ? 15.867 -21.047 -11.047 1 97.44 183 VAL A N 1
ATOM 1486 C CA . VAL A 1 183 ? 14.602 -21.75 -10.82 1 97.44 183 VAL A CA 1
ATOM 1487 C C . VAL A 1 183 ? 14.273 -22.625 -12.023 1 97.44 183 VAL A C 1
ATOM 1489 O O . VAL A 1 183 ? 14.188 -22.141 -13.148 1 97.44 183 VAL A O 1
ATOM 1492 N N . GLN A 1 184 ? 14.109 -23.859 -11.789 1 94.56 184 GLN A N 1
ATOM 1493 C CA . GLN A 1 184 ? 13.875 -24.75 -12.922 1 94.56 184 GLN A CA 1
ATOM 1494 C C . GLN A 1 184 ? 13.023 -25.953 -12.516 1 94.56 184 GLN A C 1
ATOM 1496 O O . GLN A 1 184 ? 13.016 -26.344 -11.352 1 94.56 184 GLN A O 1
ATOM 1501 N N . PHE A 1 185 ? 12.391 -26.422 -13.523 1 93.88 185 PHE A N 1
ATOM 1502 C CA . PHE A 1 185 ? 11.734 -27.703 -13.297 1 93.88 185 PHE A CA 1
ATOM 1503 C C . PHE A 1 185 ? 12.758 -28.766 -12.898 1 93.88 185 PHE A C 1
ATOM 1505 O O . PHE A 1 185 ? 13.891 -28.766 -13.391 1 93.88 185 PHE A O 1
ATOM 1512 N N . ASP A 1 186 ? 12.297 -29.578 -12.016 1 92.12 186 ASP A N 1
ATOM 1513 C CA . ASP A 1 186 ? 13.18 -30.641 -11.547 1 92.12 186 ASP A CA 1
ATOM 1514 C C . ASP A 1 186 ? 12.555 -32 -11.773 1 92.12 186 ASP A C 1
ATOM 1516 O O . ASP A 1 186 ? 11.422 -32.25 -11.359 1 92.12 186 ASP A O 1
ATOM 1520 N N . TYR A 1 187 ? 13.32 -32.875 -12.469 1 88.94 187 TYR A N 1
ATOM 1521 C CA . TYR A 1 187 ? 12.812 -34.219 -12.789 1 88.94 187 TYR A CA 1
ATOM 1522 C C . TYR A 1 187 ? 13.609 -35.281 -12.047 1 88.94 187 TYR A C 1
ATOM 1524 O O . TYR A 1 187 ? 13.43 -36.469 -12.305 1 88.94 187 TYR A O 1
ATOM 1532 N N . SER A 1 188 ? 14.453 -34.906 -11.219 1 87.81 188 SER A N 1
ATOM 1533 C CA . SER A 1 188 ? 15.336 -35.844 -10.539 1 87.81 188 SER A CA 1
ATOM 1534 C C . SER A 1 188 ? 14.664 -36.438 -9.312 1 87.81 188 SER A C 1
ATOM 1536 O O . SER A 1 188 ? 15.125 -37.438 -8.773 1 87.81 188 SER A O 1
ATOM 1538 N N . GLN A 1 189 ? 13.539 -35.844 -8.953 1 86.69 189 GLN A N 1
ATOM 1539 C CA . GLN A 1 189 ? 12.852 -36.312 -7.754 1 86.69 189 GLN A CA 1
ATOM 1540 C C . GLN A 1 189 ? 11.781 -37.344 -8.102 1 86.69 189 GLN A C 1
ATOM 1542 O O . GLN A 1 189 ? 11.305 -37.375 -9.234 1 86.69 189 GLN A O 1
ATOM 1547 N N . ASP A 1 190 ? 11.492 -38.188 -7.125 1 88.81 190 ASP A N 1
ATOM 1548 C CA . ASP A 1 190 ? 10.438 -39.188 -7.305 1 88.81 190 ASP A CA 1
ATOM 1549 C C . ASP A 1 190 ? 9.062 -38.562 -7.047 1 88.81 190 ASP A C 1
ATOM 1551 O O . ASP A 1 190 ? 8.281 -39.094 -6.25 1 88.81 190 ASP A O 1
ATOM 1555 N N . ARG A 1 191 ? 8.805 -37.344 -7.613 1 92.06 191 ARG A N 1
ATOM 1556 C CA . ARG A 1 191 ? 7.543 -36.625 -7.492 1 92.06 191 ARG A CA 1
ATOM 1557 C C . ARG A 1 191 ? 7.238 -35.844 -8.758 1 92.06 191 ARG A C 1
ATOM 1559 O O . ARG A 1 191 ? 8.141 -35.531 -9.539 1 92.06 191 ARG A O 1
ATOM 1566 N N . VAL A 1 192 ? 5.98 -35.656 -8.969 1 92.62 192 VAL A N 1
ATOM 1567 C CA . VAL A 1 192 ? 5.551 -34.875 -10.133 1 92.62 192 VAL A CA 1
ATOM 1568 C C . VAL A 1 192 ? 5.441 -33.406 -9.781 1 92.62 192 VAL A C 1
ATOM 1570 O O . VAL A 1 192 ? 5.348 -33.062 -8.609 1 92.62 192 VAL A O 1
ATOM 1573 N N . ASN A 1 193 ? 5.516 -32.469 -10.812 1 94.56 193 ASN A N 1
ATOM 1574 C CA . ASN A 1 193 ? 5.344 -31.031 -10.664 1 94.56 193 ASN A CA 1
ATOM 1575 C C . ASN A 1 193 ? 6.391 -30.438 -9.719 1 94.56 193 ASN A C 1
ATOM 1577 O O . ASN A 1 193 ? 6.066 -29.609 -8.867 1 94.56 193 ASN A O 1
ATOM 1581 N N . CYS A 1 194 ? 7.605 -30.984 -9.805 1 96.62 194 CYS A N 1
ATOM 1582 C CA . CYS A 1 194 ? 8.688 -30.531 -8.938 1 96.62 194 CYS A CA 1
ATOM 1583 C C . CYS A 1 194 ? 9.516 -29.453 -9.617 1 96.62 194 CYS A C 1
ATOM 1585 O O . CYS A 1 194 ? 9.625 -29.422 -10.844 1 96.62 194 CYS A O 1
ATOM 1587 N N . PHE A 1 195 ? 9.984 -28.5 -8.867 1 97.94 195 PHE A N 1
ATOM 1588 C CA . PHE A 1 195 ? 10.961 -27.5 -9.312 1 97.94 195 PHE A CA 1
ATOM 1589 C C . PHE A 1 195 ? 11.961 -27.188 -8.211 1 97.94 195 PHE A C 1
ATOM 1591 O O . PHE A 1 195 ? 11.82 -27.688 -7.086 1 97.94 195 PHE A O 1
ATOM 1598 N N . CYS A 1 196 ? 13.008 -26.578 -8.531 1 97.62 196 CYS A N 1
ATOM 1599 C CA . CYS A 1 196 ? 14.023 -26.312 -7.512 1 97.62 196 CYS A CA 1
ATOM 1600 C C . CYS A 1 196 ? 14.516 -24.875 -7.59 1 97.62 196 CYS A C 1
ATOM 1602 O O . CYS A 1 196 ? 14.391 -24.219 -8.633 1 97.62 196 CYS A O 1
ATOM 1604 N N . LEU A 1 197 ? 14.891 -24.344 -6.527 1 98.25 197 LEU A N 1
ATOM 1605 C CA . LEU A 1 197 ? 15.562 -23.062 -6.363 1 98.25 197 LEU A CA 1
ATOM 1606 C C . LEU A 1 197 ? 17.016 -23.266 -5.941 1 98.25 197 LEU A C 1
ATOM 1608 O O . LEU A 1 197 ? 17.281 -23.906 -4.926 1 98.25 197 LEU A O 1
ATOM 1612 N N . VAL A 1 198 ? 17.891 -22.703 -6.688 1 97.94 198 VAL A N 1
ATOM 1613 C CA . VAL A 1 198 ? 19.312 -22.938 -6.445 1 97.94 198 VAL A CA 1
ATOM 1614 C C . VAL A 1 198 ? 19.922 -21.719 -5.746 1 97.94 198 VAL A C 1
ATOM 1616 O O . VAL A 1 198 ? 19.922 -20.609 -6.293 1 97.94 198 VAL A O 1
ATOM 1619 N N . PHE A 1 199 ? 20.391 -21.953 -4.523 1 97.69 199 PHE A N 1
ATOM 1620 C CA . PHE A 1 199 ? 21.156 -20.969 -3.76 1 97.69 199 PHE A CA 1
ATOM 1621 C C . PHE A 1 199 ? 22.594 -21.422 -3.561 1 97.69 199 PHE A C 1
ATOM 1623 O O . PHE A 1 199 ? 22.906 -22.609 -3.736 1 97.69 199 PHE A O 1
ATOM 1630 N N . PRO A 1 200 ? 23.484 -20.469 -3.258 1 96.62 200 PRO A N 1
ATOM 1631 C CA . PRO A 1 200 ? 24.891 -20.844 -3.096 1 96.62 200 PRO A CA 1
ATOM 1632 C C . PRO A 1 200 ? 25.094 -21.938 -2.049 1 96.62 200 PRO A C 1
ATOM 1634 O O . PRO A 1 200 ? 25.875 -22.875 -2.262 1 96.62 200 PRO A O 1
ATOM 1637 N N . GLU A 1 201 ? 24.312 -21.984 -1 1 94.56 201 GLU A N 1
ATOM 1638 C CA . GLU A 1 201 ? 24.562 -22.891 0.121 1 94.56 201 GLU A CA 1
ATOM 1639 C C . GLU A 1 201 ? 23.656 -24.109 0.047 1 94.56 201 GLU A C 1
ATOM 1641 O O . GLU A 1 201 ? 23.953 -25.141 0.646 1 94.56 201 GLU A O 1
ATOM 1646 N N . ARG A 1 202 ? 22.578 -23.906 -0.667 1 95.31 202 ARG A N 1
ATOM 1647 C CA . ARG A 1 202 ? 21.578 -24.969 -0.62 1 95.31 202 ARG A CA 1
ATOM 1648 C C . ARG A 1 202 ? 20.625 -24.875 -1.812 1 95.31 202 ARG A C 1
ATOM 1650 O O . ARG A 1 202 ? 20.281 -23.781 -2.252 1 95.31 202 ARG A O 1
ATOM 1657 N N . THR A 1 203 ? 20.328 -26.047 -2.371 1 96.19 203 THR A N 1
ATOM 1658 C CA . THR A 1 203 ? 19.25 -26.141 -3.35 1 96.19 203 THR A CA 1
ATOM 1659 C C . THR A 1 203 ? 17.953 -26.594 -2.686 1 96.19 203 THR A C 1
ATOM 1661 O O . THR A 1 203 ? 17.938 -27.578 -1.942 1 96.19 203 THR A O 1
ATOM 1664 N N . PHE A 1 204 ? 16.906 -25.891 -2.955 1 97.75 204 PHE A N 1
ATOM 1665 C CA . PHE A 1 204 ? 15.609 -26.234 -2.402 1 97.75 204 PHE A CA 1
ATOM 1666 C C . PHE A 1 204 ? 14.75 -26.938 -3.447 1 97.75 204 PHE A C 1
ATOM 1668 O O . PHE A 1 204 ? 14.578 -26.438 -4.559 1 97.75 204 PHE A O 1
ATOM 1675 N N . TYR A 1 205 ? 14.25 -28.062 -3.068 1 97.25 205 TYR A N 1
ATOM 1676 C CA . TYR A 1 205 ? 13.352 -28.812 -3.932 1 97.25 205 TYR A CA 1
ATOM 1677 C C . TYR A 1 205 ? 11.906 -28.688 -3.461 1 97.25 205 TYR A C 1
ATOM 1679 O O . TYR A 1 205 ? 11.602 -28.969 -2.297 1 97.25 205 TYR A O 1
ATOM 1687 N N . LEU A 1 206 ? 11.078 -28.297 -4.434 1 97.62 206 LEU A N 1
ATOM 1688 C CA . LEU A 1 206 ? 9.672 -28.047 -4.137 1 97.62 206 LEU A CA 1
ATOM 1689 C C . LEU A 1 206 ? 8.766 -28.75 -5.141 1 97.62 206 LEU A C 1
ATOM 1691 O O . LEU A 1 206 ? 9.188 -29.047 -6.266 1 97.62 206 LEU A O 1
ATOM 1695 N N . CYS A 1 207 ? 7.582 -29.062 -4.727 1 95.5 207 CYS A N 1
ATOM 1696 C CA . CYS A 1 207 ? 6.609 -29.609 -5.672 1 95.5 207 CYS A CA 1
ATOM 1697 C C . CYS A 1 207 ? 5.199 -29.156 -5.316 1 95.5 207 CYS A C 1
ATOM 1699 O O . CYS A 1 207 ? 4.961 -28.641 -4.219 1 95.5 207 CYS A O 1
ATOM 1701 N N . THR A 1 208 ? 4.352 -29.188 -6.262 1 93.81 208 THR A N 1
ATOM 1702 C CA . THR A 1 208 ? 2.961 -28.766 -6.113 1 93.81 208 THR A CA 1
ATOM 1703 C C . THR A 1 208 ? 2.012 -29.922 -6.398 1 93.81 208 THR A C 1
ATOM 1705 O O . THR A 1 208 ? 2.436 -30.969 -6.891 1 93.81 208 THR A O 1
ATOM 1708 N N . LYS A 1 209 ? 0.781 -29.734 -6.02 1 87.94 209 LYS A N 1
ATOM 1709 C CA . LYS A 1 209 ? -0.237 -30.75 -6.262 1 87.94 209 LYS A CA 1
ATOM 1710 C C . LYS A 1 209 ? -0.554 -30.875 -7.75 1 87.94 209 LYS A C 1
ATOM 1712 O O . LYS A 1 209 ? -0.835 -31.969 -8.242 1 87.94 209 LYS A O 1
ATOM 1717 N N . THR A 1 210 ? -0.549 -29.719 -8.438 1 89.94 210 THR A N 1
ATOM 1718 C CA . THR A 1 210 ? -0.879 -29.734 -9.859 1 89.94 210 THR A CA 1
ATOM 1719 C C . THR A 1 210 ? 0.233 -29.078 -10.672 1 89.94 210 THR A C 1
ATOM 1721 O O . THR A 1 210 ? 0.993 -28.266 -10.156 1 89.94 210 THR A O 1
ATOM 1724 N N . GLY A 1 211 ? 0.283 -29.422 -11.93 1 90.69 211 GLY A N 1
ATOM 1725 C CA . GLY A 1 211 ? 1.242 -28.812 -12.844 1 90.69 211 GLY A CA 1
ATOM 1726 C C . GLY A 1 211 ? 1.012 -27.328 -13.062 1 90.69 211 GLY A C 1
ATOM 1727 O O . GLY A 1 211 ? 1.966 -26.562 -13.203 1 90.69 211 GLY A O 1
ATOM 1728 N N . VAL A 1 212 ? -0.219 -26.969 -13.125 1 88.88 212 VAL A N 1
ATOM 1729 C CA . VAL A 1 212 ? -0.584 -25.578 -13.344 1 88.88 212 VAL A CA 1
ATOM 1730 C C . VAL A 1 212 ? -0.009 -24.703 -12.219 1 88.88 212 VAL A C 1
ATOM 1732 O O . VAL A 1 212 ? 0.55 -23.641 -12.477 1 88.88 212 VAL A O 1
ATOM 1735 N N . GLU A 1 213 ? -0.086 -25.188 -11.023 1 89.56 213 GLU A N 1
ATOM 1736 C CA . GLU A 1 213 ? 0.436 -24.438 -9.883 1 89.56 213 GLU A CA 1
ATOM 1737 C C . GLU A 1 213 ? 1.956 -24.328 -9.945 1 89.56 213 GLU A C 1
ATOM 1739 O O . GLU A 1 213 ? 2.518 -23.281 -9.633 1 89.56 213 GLU A O 1
ATOM 1744 N N . ALA A 1 214 ? 2.537 -25.422 -10.289 1 92.94 214 ALA A N 1
ATOM 1745 C CA . ALA A 1 214 ? 3.99 -25.406 -10.438 1 92.94 214 ALA A CA 1
ATOM 1746 C C . ALA A 1 214 ? 4.414 -24.359 -11.477 1 92.94 214 ALA A C 1
ATOM 1748 O O . ALA A 1 214 ? 5.355 -23.609 -11.25 1 92.94 214 ALA A O 1
ATOM 1749 N N . ASP A 1 215 ? 3.711 -24.391 -12.539 1 92.31 215 ASP A N 1
ATOM 1750 C CA . ASP A 1 215 ? 4.004 -23.438 -13.617 1 92.31 215 ASP A CA 1
ATOM 1751 C C . ASP A 1 215 ? 3.844 -22 -13.141 1 92.31 215 ASP A C 1
ATOM 1753 O O . ASP A 1 215 ? 4.652 -21.141 -13.484 1 92.31 215 ASP A O 1
ATOM 1757 N N . GLU A 1 216 ? 2.828 -21.719 -12.406 1 91.25 216 GLU A N 1
ATOM 1758 C CA . GLU A 1 216 ? 2.578 -20.375 -11.898 1 91.25 216 GLU A CA 1
ATOM 1759 C C . GLU A 1 216 ? 3.699 -19.906 -10.977 1 91.25 216 GLU A C 1
ATOM 1761 O O . GLU A 1 216 ? 4.16 -18.766 -11.07 1 91.25 216 GLU A O 1
ATOM 1766 N N . TRP A 1 217 ? 4.09 -20.766 -10.086 1 94.75 217 TRP A N 1
ATOM 1767 C CA . TRP A 1 217 ? 5.176 -20.438 -9.164 1 94.75 217 TRP A CA 1
ATOM 1768 C C . TRP A 1 217 ? 6.484 -20.234 -9.922 1 94.75 217 TRP A C 1
ATOM 1770 O O . TRP A 1 217 ? 7.195 -19.25 -9.68 1 94.75 217 TRP A O 1
ATOM 1780 N N . ILE A 1 218 ? 6.754 -21.109 -10.781 1 95.94 218 ILE A N 1
ATOM 1781 C CA . ILE A 1 218 ? 7.996 -21.016 -11.539 1 95.94 218 ILE A CA 1
ATOM 1782 C C . ILE A 1 218 ? 8.016 -19.734 -12.352 1 95.94 218 ILE A C 1
ATOM 1784 O O . ILE A 1 218 ? 9.031 -19.031 -12.398 1 95.94 218 ILE A O 1
ATOM 1788 N N . LYS A 1 219 ? 6.898 -19.422 -12.992 1 94.75 219 LYS A N 1
ATOM 1789 C CA . LYS A 1 219 ? 6.805 -18.219 -13.82 1 94.75 219 LYS A CA 1
ATOM 1790 C C . LYS A 1 219 ? 7.094 -16.969 -13.008 1 94.75 219 LYS A C 1
ATOM 1792 O O . LYS A 1 219 ? 7.871 -16.109 -13.438 1 94.75 219 LYS A O 1
ATOM 1797 N N . ILE A 1 220 ? 6.496 -16.859 -11.891 1 95.56 220 ILE A N 1
ATOM 1798 C CA . ILE A 1 220 ? 6.668 -15.641 -11.117 1 95.56 220 ILE A CA 1
ATOM 1799 C C . ILE A 1 220 ? 8.078 -15.586 -10.539 1 95.56 220 ILE A C 1
ATOM 1801 O O . ILE A 1 220 ? 8.695 -14.516 -10.477 1 95.56 220 ILE A O 1
ATOM 1805 N N . LEU A 1 221 ? 8.609 -16.688 -10.086 1 97.31 221 LEU A N 1
ATOM 1806 C CA . LEU A 1 221 ? 9.953 -16.719 -9.516 1 97.31 221 LEU A CA 1
ATOM 1807 C C . LEU A 1 221 ? 11 -16.422 -10.578 1 97.31 221 LEU A C 1
ATOM 1809 O O . LEU A 1 221 ? 11.945 -15.664 -10.328 1 97.31 221 LEU A O 1
ATOM 1813 N N . ARG A 1 222 ? 10.781 -16.969 -11.719 1 96.44 222 ARG A N 1
ATOM 1814 C CA . ARG A 1 222 ? 11.688 -16.672 -12.82 1 96.44 222 ARG A CA 1
ATOM 1815 C C . ARG A 1 222 ? 11.609 -15.188 -13.195 1 96.44 222 ARG A C 1
ATOM 1817 O O . ARG A 1 222 ? 12.633 -14.57 -13.5 1 96.44 222 ARG A O 1
ATOM 1824 N N . TRP A 1 223 ? 10.453 -14.758 -13.266 1 95.62 223 TRP A N 1
ATOM 1825 C CA . TRP A 1 223 ? 10.273 -13.344 -13.57 1 95.62 223 TRP A CA 1
ATOM 1826 C C . TRP A 1 223 ? 11 -12.477 -12.555 1 95.62 223 TRP A C 1
ATOM 1828 O O . TRP A 1 223 ? 11.68 -11.516 -12.922 1 95.62 223 TRP A O 1
ATOM 1838 N N . LYS A 1 224 ? 10.898 -12.797 -11.266 1 96.19 224 LYS A N 1
ATOM 1839 C CA . LYS A 1 224 ? 11.586 -12.055 -10.211 1 96.19 224 LYS A CA 1
ATOM 1840 C C . LYS A 1 224 ? 13.094 -12.086 -10.406 1 96.19 224 LYS A C 1
ATOM 1842 O O . LYS A 1 224 ? 13.773 -11.07 -10.266 1 96.19 224 LYS A O 1
ATOM 1847 N N . LEU A 1 225 ? 13.578 -13.227 -10.727 1 95.88 225 LEU A N 1
ATOM 1848 C CA . LEU A 1 225 ? 15.016 -13.367 -10.945 1 95.88 225 LEU A CA 1
ATOM 1849 C C . LEU A 1 225 ? 15.469 -12.523 -12.133 1 95.88 225 LEU A C 1
ATOM 1851 O O . LEU A 1 225 ? 16.562 -11.945 -12.109 1 95.88 225 LEU A O 1
ATOM 1855 N N . SER A 1 226 ? 14.648 -12.492 -13.141 1 94.19 226 SER A N 1
ATOM 1856 C CA . SER A 1 226 ? 14.984 -11.688 -14.305 1 94.19 226 SER A CA 1
ATOM 1857 C C . SER A 1 226 ? 15.031 -10.203 -13.961 1 94.19 226 SER A C 1
ATOM 1859 O O . SER A 1 226 ? 15.852 -9.461 -14.5 1 94.19 226 SER A O 1
ATOM 1861 N N . GLN A 1 227 ? 14.133 -9.727 -13.102 1 91.62 227 GLN A N 1
ATOM 1862 C CA . GLN A 1 227 ? 14.109 -8.328 -12.672 1 91.62 227 GLN A CA 1
ATOM 1863 C C . GLN A 1 227 ? 15.359 -7.977 -11.867 1 91.62 227 GLN A C 1
ATOM 1865 O O . GLN A 1 227 ? 15.898 -6.879 -12 1 91.62 227 GLN A O 1
ATOM 1870 N N . ILE A 1 228 ? 15.742 -8.898 -11.023 1 90.25 228 ILE A N 1
ATOM 1871 C CA . ILE A 1 228 ? 16.922 -8.711 -10.188 1 90.25 228 ILE A CA 1
ATOM 1872 C C . ILE A 1 228 ? 18.172 -8.586 -11.062 1 90.25 228 ILE A C 1
ATOM 1874 O O . ILE A 1 228 ? 19.031 -7.738 -10.812 1 90.25 228 ILE A O 1
ATOM 1878 N N . ARG A 1 229 ? 18.234 -9.344 -12.047 1 87.31 229 ARG A N 1
ATOM 1879 C CA . ARG A 1 229 ? 19.375 -9.352 -12.953 1 87.31 229 ARG A CA 1
ATOM 1880 C C . ARG A 1 229 ? 19.406 -8.078 -13.789 1 87.31 229 ARG A C 1
ATOM 1882 O O . ARG A 1 229 ? 20.484 -7.562 -14.102 1 87.31 229 ARG A O 1
ATOM 1889 N N . LYS A 1 230 ? 18.266 -7.562 -14.156 1 82.38 230 LYS A N 1
ATOM 1890 C CA . LYS A 1 230 ? 18.188 -6.32 -14.922 1 82.38 230 LYS A CA 1
ATOM 1891 C C . LYS A 1 230 ? 18.672 -5.129 -14.102 1 82.38 230 LYS A C 1
ATOM 1893 O O . LYS A 1 230 ? 19.219 -4.176 -14.648 1 82.38 230 LYS A O 1
ATOM 1898 N N . GLY A 1 231 ? 18.438 -5.082 -12.82 1 71 231 GLY A N 1
ATOM 1899 C CA . GLY A 1 231 ? 18.797 -3.967 -11.961 1 71 231 GLY A CA 1
ATOM 1900 C C . GLY A 1 231 ? 20.25 -4 -11.531 1 71 231 GLY A C 1
ATOM 1901 O O . GLY A 1 231 ? 20.75 -3.039 -10.945 1 71 231 GLY A O 1
ATOM 1902 N N . ARG A 1 232 ? 20.969 -5.148 -11.664 1 62.38 232 ARG A N 1
ATOM 1903 C CA . ARG A 1 232 ? 22.391 -5.266 -11.391 1 62.38 232 ARG A CA 1
ATOM 1904 C C . ARG A 1 232 ? 23.219 -4.781 -12.57 1 62.38 232 ARG A C 1
ATOM 1906 O O . ARG A 1 232 ? 22.797 -4.891 -13.727 1 62.38 232 ARG A O 1
ATOM 1913 N N . ARG B 1 1 ? 10.758 8.125 -15.328 1 87.69 1 ARG B N 1
ATOM 1914 C CA . ARG B 1 1 ? 9.727 9.125 -15.086 1 87.69 1 ARG B CA 1
ATOM 1915 C C . ARG B 1 1 ? 9.055 8.906 -13.734 1 87.69 1 ARG B C 1
ATOM 1917 O O . ARG B 1 1 ? 8.859 7.766 -13.305 1 87.69 1 ARG B O 1
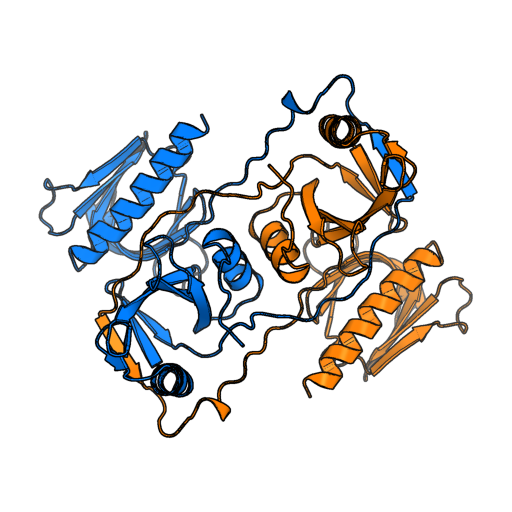ATOM 1924 N N . TRP B 1 2 ? 8.898 10.094 -13.031 1 92.62 2 TRP B N 1
ATOM 1925 C CA . TRP B 1 2 ? 8.312 9.969 -11.703 1 92.62 2 TRP B CA 1
ATOM 1926 C C . TRP B 1 2 ? 7.113 10.906 -11.547 1 92.62 2 TRP B C 1
ATOM 1928 O O . TRP B 1 2 ? 6.652 11.156 -10.43 1 92.62 2 TRP B O 1
ATOM 1938 N N . TYR B 1 3 ? 6.652 11.414 -12.695 1 94.06 3 TYR B N 1
ATOM 1939 C CA . TYR B 1 3 ? 5.383 12.133 -12.75 1 94.06 3 TYR B CA 1
ATOM 1940 C C . TYR B 1 3 ? 4.227 11.172 -12.984 1 94.06 3 TYR B C 1
ATOM 1942 O O . TYR B 1 3 ? 4.215 10.43 -13.969 1 94.06 3 TYR B O 1
ATOM 1950 N N . HIS B 1 4 ? 3.229 11.219 -12.078 1 95.69 4 HIS B N 1
ATOM 1951 C CA . HIS B 1 4 ? 2.203 10.18 -12.047 1 95.69 4 HIS B CA 1
ATOM 1952 C C . HIS B 1 4 ? 0.857 10.719 -12.523 1 95.69 4 HIS B C 1
ATOM 1954 O O . HIS B 1 4 ? -0.184 10.102 -12.281 1 95.69 4 HIS B O 1
ATOM 1960 N N . TYR B 1 5 ? 0.843 11.867 -13.055 1 93 5 TYR B N 1
ATOM 1961 C CA . TYR B 1 5 ? -0.325 12.461 -13.703 1 93 5 TYR B CA 1
ATOM 1962 C C . TYR B 1 5 ? -1.52 12.477 -12.758 1 93 5 TYR B C 1
ATOM 1964 O O . TYR B 1 5 ? -1.471 13.102 -11.695 1 93 5 TYR B O 1
ATOM 1972 N N . ASP B 1 6 ? -2.545 11.617 -13.078 1 91.81 6 ASP B N 1
ATOM 1973 C CA . ASP B 1 6 ? -3.805 11.734 -12.352 1 91.81 6 ASP B CA 1
ATOM 1974 C C . ASP B 1 6 ? -3.879 10.727 -11.211 1 91.81 6 ASP B C 1
ATOM 1976 O O . ASP B 1 6 ? -4.965 10.422 -10.711 1 91.81 6 ASP B O 1
ATOM 1980 N N . LEU B 1 7 ? -2.799 10.172 -10.859 1 94.19 7 LEU B N 1
ATOM 1981 C CA . LEU B 1 7 ? -2.799 9.305 -9.68 1 94.19 7 LEU B CA 1
ATOM 1982 C C . LEU B 1 7 ? -3.396 10.023 -8.477 1 94.19 7 LEU B C 1
ATOM 1984 O O . LEU B 1 7 ? -2.998 11.141 -8.156 1 94.19 7 LEU B O 1
ATOM 1988 N N . SER B 1 8 ? -4.375 9.406 -7.883 1 94.25 8 SER B N 1
ATOM 1989 C CA . SER B 1 8 ? -5.051 10.023 -6.75 1 94.25 8 SER B CA 1
ATOM 1990 C C . SER B 1 8 ? -4.141 10.094 -5.527 1 94.25 8 SER B C 1
ATOM 1992 O O . SER B 1 8 ? -3.174 9.328 -5.426 1 94.25 8 SER B O 1
ATOM 1994 N N . ARG B 1 9 ? -4.48 10.969 -4.625 1 95.69 9 ARG B N 1
ATOM 1995 C CA . ARG B 1 9 ? -3.795 11.023 -3.336 1 95.69 9 ARG B CA 1
ATOM 1996 C C . ARG B 1 9 ? -3.852 9.672 -2.631 1 95.69 9 ARG B C 1
ATOM 1998 O O . ARG B 1 9 ? -2.857 9.227 -2.051 1 95.69 9 ARG B O 1
ATOM 2005 N N . HIS B 1 10 ? -4.973 9.062 -2.691 1 96.31 10 HIS B N 1
ATOM 2006 C CA . HIS B 1 10 ? -5.203 7.773 -2.055 1 96.31 10 HIS B CA 1
ATOM 2007 C C . HIS B 1 10 ? -4.246 6.715 -2.598 1 96.31 10 HIS B C 1
ATOM 2009 O O . HIS B 1 10 ? -3.596 6.008 -1.828 1 96.31 10 HIS B O 1
ATOM 2015 N N . ALA B 1 11 ? -4.176 6.625 -3.896 1 96.12 11 ALA B N 1
ATOM 2016 C CA . ALA B 1 11 ? -3.303 5.645 -4.535 1 96.12 11 ALA B CA 1
ATOM 2017 C C . ALA B 1 11 ? -1.834 5.973 -4.281 1 96.12 11 ALA B C 1
ATOM 2019 O O . ALA B 1 11 ? -1.018 5.07 -4.078 1 96.12 11 ALA B O 1
ATOM 2020 N N . ALA B 1 12 ? -1.517 7.234 -4.297 1 97.12 12 ALA B N 1
ATOM 2021 C CA . ALA B 1 12 ? -0.146 7.656 -4.02 1 97.12 12 ALA B CA 1
ATOM 2022 C C . ALA B 1 12 ? 0.28 7.242 -2.611 1 97.12 12 ALA B C 1
ATOM 2024 O O . ALA B 1 12 ? 1.389 6.738 -2.416 1 97.12 12 ALA B O 1
ATOM 2025 N N . GLU B 1 13 ? -0.594 7.477 -1.692 1 97.31 13 GLU B N 1
ATOM 2026 C CA . GLU B 1 13 ? -0.306 7.074 -0.32 1 97.31 13 GLU B CA 1
ATOM 2027 C C . GLU B 1 13 ? -0.125 5.562 -0.215 1 97.31 13 GLU B C 1
ATOM 2029 O O . GLU B 1 13 ? 0.791 5.086 0.459 1 97.31 13 GLU B O 1
ATOM 2034 N N . ALA B 1 14 ? -0.964 4.867 -0.875 1 97.31 14 ALA B N 1
ATOM 2035 C CA . ALA B 1 14 ? -0.874 3.41 -0.847 1 97.31 14 ALA B CA 1
ATOM 2036 C C . ALA B 1 14 ? 0.455 2.932 -1.425 1 97.31 14 ALA B C 1
ATOM 2038 O O . ALA B 1 14 ? 1.117 2.068 -0.844 1 97.31 14 ALA B O 1
ATOM 2039 N N . LEU B 1 15 ? 0.835 3.48 -2.551 1 97.38 15 LEU B N 1
ATOM 2040 C CA . LEU B 1 15 ? 2.086 3.109 -3.207 1 97.38 15 LEU B CA 1
ATOM 2041 C C . LEU B 1 15 ? 3.277 3.367 -2.289 1 97.38 15 LEU B C 1
ATOM 2043 O O . LEU B 1 15 ? 4.105 2.48 -2.08 1 97.38 15 LEU B O 1
ATOM 2047 N N . LEU B 1 16 ? 3.311 4.52 -1.734 1 97.56 16 LEU B N 1
ATOM 2048 C CA . LEU B 1 16 ? 4.469 4.945 -0.955 1 97.56 16 LEU B CA 1
ATOM 2049 C C . LEU B 1 16 ? 4.512 4.23 0.391 1 97.56 16 LEU B C 1
ATOM 2051 O O . LEU B 1 16 ? 5.59 3.932 0.907 1 97.56 16 LEU B O 1
ATOM 2055 N N . LEU B 1 17 ? 3.334 3.975 0.942 1 96.62 17 LEU B N 1
ATOM 2056 C CA . LEU B 1 17 ? 3.303 3.275 2.223 1 96.62 17 LEU B CA 1
ATOM 2057 C C . LEU B 1 17 ? 3.666 1.805 2.049 1 96.62 17 LEU B C 1
ATOM 2059 O O . LEU B 1 17 ? 4.309 1.214 2.918 1 96.62 17 LEU B O 1
ATOM 2063 N N . SER B 1 18 ? 3.236 1.237 0.954 1 94.81 18 SER B N 1
ATOM 2064 C CA . SER B 1 18 ? 3.43 -0.193 0.742 1 94.81 18 SER B CA 1
ATOM 2065 C C . SER B 1 18 ? 4.828 -0.487 0.21 1 94.81 18 SER B C 1
ATOM 2067 O O . SER B 1 18 ? 5.422 -1.517 0.542 1 94.81 18 SER B O 1
ATOM 2069 N N . ASN B 1 19 ? 5.328 0.424 -0.612 1 94.94 19 ASN B N 1
ATOM 2070 C CA . ASN B 1 19 ? 6.508 0.037 -1.379 1 94.94 19 ASN B CA 1
ATOM 2071 C C . ASN B 1 19 ? 7.578 1.124 -1.346 1 94.94 19 ASN B C 1
ATOM 2073 O O . ASN B 1 19 ? 8.688 0.928 -1.854 1 94.94 19 ASN B O 1
ATOM 2077 N N . GLY B 1 20 ? 7.289 2.219 -0.827 1 94.81 20 GLY B N 1
ATOM 2078 C CA . GLY B 1 20 ? 8.258 3.297 -0.714 1 94.81 20 GLY B CA 1
ATOM 2079 C C . GLY B 1 20 ? 9.141 3.18 0.513 1 94.81 20 GLY B C 1
ATOM 2080 O O . GLY B 1 20 ? 8.852 2.398 1.422 1 94.81 20 GLY B O 1
ATOM 2081 N N . LYS B 1 21 ? 10.242 3.832 0.463 1 94.31 21 LYS B N 1
ATOM 2082 C CA . LYS B 1 21 ? 11.117 3.99 1.62 1 94.31 21 LYS B CA 1
ATOM 2083 C C . LYS B 1 21 ? 11.148 5.441 2.092 1 94.31 21 LYS B C 1
ATOM 2085 O O . LYS B 1 21 ? 10.602 6.328 1.433 1 94.31 21 LYS B O 1
ATOM 2090 N N . ASP B 1 22 ? 11.773 5.637 3.256 1 93.62 22 ASP B N 1
ATOM 2091 C CA . ASP B 1 22 ? 11.922 7.004 3.752 1 93.62 22 ASP B CA 1
ATOM 2092 C C . ASP B 1 22 ? 12.586 7.898 2.711 1 93.62 22 ASP B C 1
ATOM 2094 O O . ASP B 1 22 ? 13.68 7.59 2.23 1 93.62 22 ASP B O 1
ATOM 2098 N N . GLY B 1 23 ? 11.898 8.914 2.336 1 95.5 23 GLY B N 1
ATOM 2099 C CA . GLY B 1 23 ? 12.461 9.836 1.364 1 95.5 23 GLY B CA 1
ATOM 2100 C C . GLY B 1 23 ? 12.008 9.555 -0.056 1 95.5 23 GLY B C 1
ATOM 2101 O O . GLY B 1 23 ? 12.305 10.328 -0.97 1 95.5 23 GLY B O 1
ATOM 2102 N N . SER B 1 24 ? 11.258 8.484 -0.292 1 97.12 24 SER B N 1
ATOM 2103 C CA . SER B 1 24 ? 10.68 8.266 -1.613 1 97.12 24 SER B CA 1
ATOM 2104 C C . SER B 1 24 ? 9.625 9.312 -1.935 1 97.12 24 SER B C 1
ATOM 2106 O O . SER B 1 24 ? 8.867 9.734 -1.053 1 97.12 24 SER B O 1
ATOM 2108 N N . TYR B 1 25 ? 9.617 9.734 -3.195 1 97.56 25 TYR B N 1
ATOM 2109 C CA . TYR B 1 25 ? 8.656 10.766 -3.541 1 97.56 25 TYR B CA 1
ATOM 2110 C C . TYR B 1 25 ? 8.133 10.578 -4.961 1 97.56 25 TYR B C 1
ATOM 2112 O O . TYR B 1 25 ? 8.781 9.922 -5.781 1 97.56 25 TYR B O 1
ATOM 2120 N N . LEU B 1 26 ? 6.977 11.094 -5.211 1 97.81 26 LEU B N 1
ATOM 2121 C CA . LEU B 1 26 ? 6.426 11.156 -6.562 1 97.81 26 LEU B CA 1
ATOM 2122 C C . LEU B 1 26 ? 5.633 12.445 -6.766 1 97.81 26 LEU B C 1
ATOM 2124 O O . LEU B 1 26 ? 5.156 13.047 -5.801 1 97.81 26 LEU B O 1
ATOM 2128 N N . LEU B 1 27 ? 5.625 12.867 -7.992 1 96.5 27 LEU B N 1
ATOM 2129 C CA . LEU B 1 27 ? 4.852 14.047 -8.383 1 96.5 27 LEU B CA 1
ATOM 2130 C C . LEU B 1 27 ? 3.537 13.633 -9.039 1 96.5 27 LEU B C 1
ATOM 2132 O O . LEU B 1 27 ? 3.502 12.695 -9.836 1 96.5 27 LEU B O 1
ATOM 2136 N N . ARG B 1 28 ? 2.477 14.312 -8.648 1 96 28 ARG B N 1
ATOM 2137 C CA . ARG B 1 28 ? 1.162 14.055 -9.227 1 96 28 ARG B CA 1
ATOM 2138 C C . ARG B 1 28 ? 0.359 15.344 -9.359 1 96 28 ARG B C 1
ATOM 2140 O O . ARG B 1 28 ? 0.758 16.391 -8.844 1 96 28 ARG B O 1
ATOM 2147 N N . ASN B 1 29 ? -0.715 15.203 -10.102 1 93.56 29 ASN B N 1
ATOM 2148 C CA . ASN B 1 29 ? -1.621 16.344 -10.172 1 93.56 29 ASN B CA 1
ATOM 2149 C C . ASN B 1 29 ? -2.352 16.562 -8.852 1 93.56 29 ASN B C 1
ATOM 2151 O O . ASN B 1 29 ? -2.748 15.594 -8.188 1 93.56 29 ASN B O 1
ATOM 2155 N N . SER B 1 30 ? -2.426 17.812 -8.484 1 90.06 30 SER B N 1
ATOM 2156 C CA . SER B 1 30 ? -3.244 18.109 -7.312 1 90.06 30 SER B CA 1
ATOM 2157 C C . SER B 1 30 ? -4.703 18.328 -7.703 1 90.06 30 SER B C 1
ATOM 2159 O O . SER B 1 30 ? -5.02 18.5 -8.883 1 90.06 30 SER B O 1
ATOM 2161 N N . ASN B 1 31 ? -5.59 18.281 -6.727 1 82.62 31 ASN B N 1
ATOM 2162 C CA . ASN B 1 31 ? -7.012 18.484 -6.973 1 82.62 31 ASN B CA 1
ATOM 2163 C C . ASN B 1 31 ? -7.371 19.969 -7 1 82.62 31 ASN B C 1
ATOM 2165 O O . ASN B 1 31 ? -8.539 20.328 -7.145 1 82.62 31 ASN B O 1
ATOM 2169 N N . GLU B 1 32 ? -6.422 20.781 -6.957 1 84.06 32 GLU B N 1
ATOM 2170 C CA . GLU B 1 32 ? -6.688 22.219 -6.828 1 84.06 32 GLU B CA 1
ATOM 2171 C C . GLU B 1 32 ? -6.902 22.859 -8.195 1 84.06 32 GLU B C 1
ATOM 2173 O O . GLU B 1 32 ? -7.34 24.016 -8.281 1 84.06 32 GLU B O 1
ATOM 2178 N N . GLY B 1 33 ? -6.598 22.203 -9.227 1 82.06 33 GLY B N 1
ATOM 2179 C CA . GLY B 1 33 ? -6.836 22.766 -10.547 1 82.06 33 GLY B CA 1
ATOM 2180 C C . GLY B 1 33 ? -5.699 22.5 -11.516 1 82.06 33 GLY B C 1
ATOM 2181 O O . GLY B 1 33 ? -4.707 21.859 -11.164 1 82.06 33 GLY B O 1
ATOM 2182 N N . PRO B 1 34 ? -5.934 22.969 -12.742 1 82.75 34 PRO B N 1
ATOM 2183 C CA . PRO B 1 34 ? -4.895 22.766 -13.75 1 82.75 34 PRO B CA 1
ATOM 2184 C C . PRO B 1 34 ? -3.59 23.484 -13.406 1 82.75 34 PRO B C 1
ATOM 2186 O O . PRO B 1 34 ? -3.611 24.609 -12.914 1 82.75 34 PRO B O 1
ATOM 2189 N N . GLY B 1 35 ? -2.529 22.922 -13.555 1 85.88 35 GLY B N 1
ATOM 2190 C CA . GLY B 1 35 ? -1.229 23.516 -13.289 1 85.88 35 GLY B CA 1
ATOM 2191 C C . GLY B 1 35 ? -0.789 23.359 -11.844 1 85.88 35 GLY B C 1
ATOM 2192 O O . GLY B 1 35 ? 0.281 23.828 -11.461 1 85.88 35 GLY B O 1
ATOM 2193 N N . CYS B 1 36 ? -1.644 22.797 -11.031 1 91.38 36 CYS B N 1
ATOM 2194 C CA . CYS B 1 36 ? -1.285 22.516 -9.648 1 91.38 36 CYS B CA 1
ATOM 2195 C C . CYS B 1 36 ? -0.853 21.062 -9.477 1 91.38 36 CYS B C 1
ATOM 2197 O O . CYS B 1 36 ? -1.532 20.156 -9.945 1 91.38 36 CYS B O 1
ATOM 2199 N N . PHE B 1 37 ? 0.302 20.922 -8.867 1 94.56 37 PHE B N 1
ATOM 2200 C CA . PHE B 1 37 ? 0.847 19.594 -8.633 1 94.56 37 PHE B CA 1
ATOM 2201 C C . PHE B 1 37 ? 1.03 19.344 -7.141 1 94.56 37 PHE B C 1
ATOM 2203 O O . PHE B 1 37 ? 0.98 20.281 -6.332 1 94.56 37 PHE B O 1
ATOM 2210 N N . ALA B 1 38 ? 1.099 18.125 -6.828 1 95.88 38 ALA B N 1
ATOM 2211 C CA . ALA B 1 38 ? 1.373 17.688 -5.461 1 95.88 38 ALA B CA 1
ATOM 2212 C C . ALA B 1 38 ? 2.574 16.75 -5.406 1 95.88 38 ALA B C 1
ATOM 2214 O O . ALA B 1 38 ? 2.666 15.812 -6.195 1 95.88 38 ALA B O 1
ATOM 2215 N N . LEU B 1 39 ? 3.514 17.125 -4.586 1 96.31 39 LEU B N 1
ATOM 2216 C CA . LEU B 1 39 ? 4.621 16.234 -4.277 1 96.31 39 LEU B CA 1
ATOM 2217 C C . LEU B 1 39 ? 4.297 15.367 -3.061 1 96.31 39 LEU B C 1
ATOM 2219 O O . LEU B 1 39 ? 4.137 15.891 -1.953 1 96.31 39 LEU B O 1
ATOM 2223 N N . SER B 1 40 ? 4.121 14.07 -3.258 1 97.25 40 SER B N 1
ATOM 2224 C CA . SER B 1 40 ? 3.879 13.125 -2.174 1 97.25 40 SER B CA 1
ATOM 2225 C C . SER B 1 40 ? 5.176 12.461 -1.723 1 97.25 40 SER B C 1
ATOM 2227 O O . SER B 1 40 ? 5.918 11.914 -2.543 1 97.25 40 SER B O 1
ATOM 2229 N N . VAL B 1 41 ? 5.391 12.508 -0.442 1 97.06 41 VAL B N 1
ATOM 2230 C CA . VAL B 1 41 ? 6.684 12.07 0.078 1 97.06 41 VAL B CA 1
ATOM 2231 C C . VAL B 1 41 ? 6.477 11.086 1.225 1 97.06 41 VAL B C 1
ATOM 2233 O O . VAL B 1 41 ? 5.738 11.375 2.17 1 97.06 41 VAL B O 1
ATOM 2236 N N . ARG B 1 42 ? 7.152 9.938 1.101 1 97.06 42 ARG B N 1
ATOM 2237 C CA . ARG B 1 42 ? 7.125 8.945 2.166 1 97.06 42 ARG B CA 1
ATOM 2238 C C . ARG B 1 42 ? 7.957 9.391 3.359 1 97.06 42 ARG B C 1
ATOM 2240 O O . ARG B 1 42 ? 9.141 9.711 3.215 1 97.06 42 ARG B O 1
ATOM 2247 N N . ALA B 1 43 ? 7.332 9.469 4.457 1 94.25 43 ALA B N 1
ATOM 2248 C CA . ALA B 1 43 ? 8.023 9.672 5.727 1 94.25 43 ALA B CA 1
ATOM 2249 C C . ALA B 1 43 ? 8.07 8.375 6.535 1 94.25 43 ALA B C 1
ATOM 2251 O O . ALA B 1 43 ? 8.055 7.281 5.969 1 94.25 43 ALA B O 1
ATOM 2252 N N . LYS B 1 44 ? 8.273 8.484 7.82 1 91.81 44 LYS B N 1
ATOM 2253 C CA . LYS B 1 44 ? 8.438 7.281 8.641 1 91.81 44 LYS B CA 1
ATOM 2254 C C . LYS B 1 44 ? 7.141 6.488 8.711 1 91.81 44 LYS B C 1
ATOM 2256 O O . LYS B 1 44 ? 7.117 5.297 8.398 1 91.81 44 LYS B O 1
ATOM 2261 N N . ASP B 1 45 ? 6.086 7.152 9.07 1 91.75 45 ASP B N 1
ATOM 2262 C CA . ASP B 1 45 ? 4.828 6.441 9.289 1 91.75 45 ASP B CA 1
ATOM 2263 C C . ASP B 1 45 ? 3.682 7.113 8.539 1 91.75 45 ASP B C 1
ATOM 2265 O O . ASP B 1 45 ? 2.512 6.879 8.852 1 91.75 45 ASP B O 1
ATOM 2269 N N . SER B 1 46 ? 4.043 7.965 7.57 1 94.88 46 SER B N 1
ATOM 2270 C CA . SER B 1 46 ? 3.012 8.703 6.844 1 94.88 46 SER B CA 1
ATOM 2271 C C . SER B 1 46 ? 3.506 9.141 5.473 1 94.88 46 SER B C 1
ATOM 2273 O O . SER B 1 46 ? 4.668 8.914 5.125 1 94.88 46 SER B O 1
ATOM 2275 N N . VAL B 1 47 ? 2.584 9.617 4.742 1 96.5 47 VAL B N 1
ATOM 2276 C CA . VAL B 1 47 ? 2.896 10.281 3.48 1 96.5 47 VAL B CA 1
ATOM 2277 C C . VAL B 1 47 ? 2.537 11.766 3.572 1 96.5 47 VAL B C 1
ATOM 2279 O O . VAL B 1 47 ? 1.403 12.117 3.912 1 96.5 47 VAL B O 1
ATOM 2282 N N . LYS B 1 48 ? 3.543 12.57 3.314 1 94.69 48 LYS B N 1
ATOM 2283 C CA . LYS B 1 48 ? 3.316 14.016 3.311 1 94.69 48 LYS B CA 1
ATOM 2284 C C . LYS B 1 48 ? 3.082 14.531 1.894 1 94.69 48 LYS B C 1
ATOM 2286 O O . LYS B 1 48 ? 3.699 14.047 0.942 1 94.69 48 LYS B O 1
ATOM 2291 N N . HIS B 1 49 ? 2.223 15.469 1.817 1 94.75 49 HIS B N 1
ATOM 2292 C CA . HIS B 1 49 ? 1.907 16.062 0.523 1 94.75 49 HIS B CA 1
ATOM 2293 C C . HIS B 1 49 ? 2.232 17.547 0.507 1 94.75 49 HIS B C 1
ATOM 2295 O O . HIS B 1 49 ? 1.85 18.281 1.422 1 94.75 49 HIS B O 1
ATOM 2301 N N . PHE B 1 50 ? 2.963 17.984 -0.517 1 93.94 50 PHE B N 1
ATOM 2302 C CA . PHE B 1 50 ? 3.359 19.375 -0.674 1 93.94 50 PHE B CA 1
ATOM 2303 C C . PHE B 1 50 ? 2.834 19.938 -1.988 1 93.94 50 PHE B C 1
ATOM 2305 O O . PHE B 1 50 ? 2.77 19.234 -2.994 1 93.94 50 PHE B O 1
ATOM 2312 N N . HIS B 1 51 ? 2.604 21.266 -1.966 1 92.19 51 HIS B N 1
ATOM 2313 C CA . HIS B 1 51 ? 2.164 21.922 -3.189 1 92.19 51 HIS B CA 1
ATOM 2314 C C . HIS B 1 51 ? 3.348 22.234 -4.098 1 92.19 51 HIS B C 1
ATOM 2316 O O . HIS B 1 51 ? 4.402 22.672 -3.623 1 92.19 51 HIS B O 1
ATOM 2322 N N . VAL B 1 52 ? 3.113 21.922 -5.293 1 92.94 52 VAL B N 1
ATOM 2323 C CA . VAL B 1 52 ? 3.971 22.422 -6.367 1 92.94 52 VAL B CA 1
ATOM 2324 C C . VAL B 1 52 ? 3.123 23.141 -7.41 1 92.94 52 VAL B C 1
ATOM 2326 O O . VAL B 1 52 ? 2.172 22.578 -7.949 1 92.94 52 VAL B O 1
ATOM 2329 N N . THR B 1 53 ? 3.42 24.406 -7.641 1 91.25 53 THR B N 1
ATOM 2330 C CA . THR B 1 53 ? 2.566 25.188 -8.523 1 91.25 53 THR B CA 1
ATOM 2331 C C . THR B 1 53 ? 3.344 25.656 -9.758 1 91.25 53 THR B C 1
ATOM 2333 O O . THR B 1 53 ? 4.5 26.062 -9.648 1 91.25 53 THR B O 1
ATOM 2336 N N . ARG B 1 54 ? 2.666 25.469 -10.836 1 89 54 ARG B N 1
ATOM 2337 C CA . ARG B 1 54 ? 3.207 26.031 -12.062 1 89 54 ARG B CA 1
ATOM 2338 C C . ARG B 1 54 ? 2.742 27.469 -12.258 1 89 54 ARG B C 1
ATOM 2340 O O . ARG B 1 54 ? 1.547 27.766 -12.172 1 89 54 ARG B O 1
ATOM 2347 N N . LYS B 1 55 ? 3.676 28.328 -12.32 1 82.44 55 LYS B N 1
ATOM 2348 C CA . LYS B 1 55 ? 3.381 29.734 -12.594 1 82.44 55 LYS B CA 1
ATOM 2349 C C . LYS B 1 55 ? 3.902 30.156 -13.969 1 82.44 55 LYS B C 1
ATOM 2351 O O . LYS B 1 55 ? 4.574 29.375 -14.648 1 82.44 55 LYS B O 1
ATOM 2356 N N . ASP B 1 56 ? 3.414 31.219 -14.508 1 77 56 ASP B N 1
ATOM 2357 C CA . ASP B 1 56 ? 3.756 31.75 -15.82 1 77 56 ASP B CA 1
ATOM 2358 C C . ASP B 1 56 ? 5.242 31.578 -16.125 1 77 56 ASP B C 1
ATOM 2360 O O . ASP B 1 56 ? 5.625 31.297 -17.266 1 77 56 ASP B O 1
ATOM 2364 N N . HIS B 1 57 ? 5.941 31.625 -15.133 1 78.25 57 HIS B N 1
ATOM 2365 C CA . HIS B 1 57 ? 7.371 31.625 -15.438 1 78.25 57 HIS B CA 1
ATOM 2366 C C . HIS B 1 57 ? 8.078 30.469 -14.734 1 78.25 57 HIS B C 1
ATOM 2368 O O . HIS B 1 57 ? 9.281 30.547 -14.461 1 78.25 57 HIS B O 1
ATOM 2374 N N . GLY B 1 58 ? 7.348 29.453 -14.453 1 89.69 58 GLY B N 1
ATOM 2375 C CA . GLY B 1 58 ? 8.148 28.391 -13.867 1 89.69 58 GLY B CA 1
ATOM 2376 C C . GLY B 1 58 ? 7.387 27.547 -12.859 1 89.69 58 GLY B C 1
ATOM 2377 O O . GLY B 1 58 ? 6.188 27.312 -13.031 1 89.69 58 GLY B O 1
ATOM 2378 N N . TYR B 1 59 ? 8.148 26.875 -12 1 91.75 59 TYR B N 1
ATOM 2379 C CA . TYR B 1 59 ? 7.629 26 -10.953 1 91.75 59 TYR B CA 1
ATOM 2380 C C . TYR B 1 59 ? 8 26.531 -9.57 1 91.75 59 TYR B C 1
ATOM 2382 O O . TYR B 1 59 ? 9.148 26.922 -9.336 1 91.75 59 TYR B O 1
ATOM 2390 N N . VAL B 1 60 ? 7.004 26.609 -8.781 1 92.5 60 VAL B N 1
ATOM 2391 C CA . VAL B 1 60 ? 7.238 27.062 -7.418 1 92.5 60 VAL B CA 1
ATOM 2392 C C . VAL B 1 60 ? 7.059 25.891 -6.449 1 92.5 60 VAL B C 1
ATOM 2394 O O . VAL B 1 60 ? 6.023 25.219 -6.465 1 92.5 60 VAL B O 1
ATOM 2397 N N . PHE B 1 61 ? 8.031 25.656 -5.656 1 91.88 61 PHE B N 1
ATOM 2398 C CA . PHE B 1 61 ? 8.016 24.641 -4.602 1 91.88 61 PHE B CA 1
ATOM 2399 C C . PHE B 1 61 ? 8.641 25.188 -3.32 1 91.88 61 PHE B C 1
ATOM 2401 O O . PHE B 1 61 ? 9.844 25.453 -3.27 1 91.88 61 PHE B O 1
ATOM 2408 N N . GLY B 1 62 ? 7.785 25.328 -2.291 1 87.56 62 GLY B N 1
ATOM 2409 C CA . GLY B 1 62 ? 8.258 26 -1.092 1 87.56 62 GLY B CA 1
ATOM 2410 C C . GLY B 1 62 ? 8.703 27.438 -1.35 1 87.56 62 GLY B C 1
ATOM 2411 O O . GLY B 1 62 ? 7.961 28.219 -1.936 1 87.56 62 GLY B O 1
ATOM 2412 N N . PHE B 1 63 ? 10.07 27.594 -0.987 1 87.31 63 PHE B N 1
ATOM 2413 C CA . PHE B 1 63 ? 10.664 28.922 -1.124 1 87.31 63 PHE B CA 1
ATOM 2414 C C . PHE B 1 63 ? 11.391 29.047 -2.455 1 87.31 63 PHE B C 1
ATOM 2416 O O . PHE B 1 63 ? 11.914 30.125 -2.779 1 87.31 63 PHE B O 1
ATOM 2423 N N . ASN B 1 64 ? 11.352 28.031 -3.109 1 89.44 64 ASN B N 1
ATOM 2424 C CA . ASN B 1 64 ? 12.172 28.031 -4.312 1 89.44 64 ASN B CA 1
ATOM 2425 C C . ASN B 1 64 ? 11.328 28.141 -5.574 1 89.44 64 ASN B C 1
ATOM 2427 O O . ASN B 1 64 ? 10.195 27.641 -5.617 1 89.44 64 ASN B O 1
ATOM 2431 N N . GLU B 1 65 ? 11.875 28.875 -6.516 1 92.12 65 GLU B N 1
ATOM 2432 C CA . GLU B 1 65 ? 11.281 29 -7.844 1 92.12 65 GLU B CA 1
ATOM 2433 C C . GLU B 1 65 ? 12.242 28.5 -8.922 1 92.12 65 GLU B C 1
ATOM 2435 O O . GLU B 1 65 ? 13.445 28.75 -8.859 1 92.12 65 GLU B O 1
ATOM 2440 N N . PHE B 1 66 ? 11.656 27.797 -9.805 1 92.88 66 PHE B N 1
ATOM 2441 C CA . PHE B 1 66 ? 12.43 27.219 -10.898 1 92.88 66 PHE B CA 1
ATOM 2442 C C . PHE B 1 66 ? 11.906 27.703 -12.25 1 92.88 66 PHE B C 1
ATOM 2444 O O . PHE B 1 66 ? 10.703 27.641 -12.508 1 92.88 66 PHE B O 1
ATOM 2451 N N . ARG B 1 67 ? 12.781 28.078 -13.039 1 91.56 67 ARG B N 1
ATOM 2452 C CA . ARG B 1 67 ? 12.391 28.688 -14.312 1 91.56 67 ARG B CA 1
ATOM 2453 C C . ARG B 1 67 ? 11.914 27.625 -15.297 1 91.56 67 ARG B C 1
ATOM 2455 O O . ARG B 1 67 ? 11.062 27.891 -16.141 1 91.56 67 ARG B O 1
ATOM 2462 N N . THR B 1 68 ? 12.531 26.484 -15.203 1 90.31 68 THR B N 1
ATOM 2463 C CA . THR B 1 68 ? 12.188 25.422 -16.125 1 90.31 68 THR B CA 1
ATOM 2464 C C . THR B 1 68 ? 11.945 24.109 -15.375 1 90.31 68 THR B C 1
ATOM 2466 O O . THR B 1 68 ? 12.352 23.969 -14.227 1 90.31 68 THR B O 1
ATOM 2469 N N . LEU B 1 69 ? 11.258 23.25 -16.094 1 86.94 69 LEU B N 1
ATOM 2470 C CA . LEU B 1 69 ? 11.062 21.906 -15.539 1 86.94 69 LEU B CA 1
ATOM 2471 C C . LEU B 1 69 ? 12.406 21.25 -15.258 1 86.94 69 LEU B C 1
ATOM 2473 O O . LEU B 1 69 ? 12.562 20.547 -14.258 1 86.94 69 LEU B O 1
ATOM 2477 N N . HIS B 1 70 ? 13.336 21.5 -16.156 1 90.19 70 HIS B N 1
ATOM 2478 C CA . HIS B 1 70 ? 14.672 20.938 -16 1 90.19 70 HIS B CA 1
ATOM 2479 C C . HIS B 1 70 ? 15.312 21.375 -14.695 1 90.19 70 HIS B C 1
ATOM 2481 O O . HIS B 1 70 ? 15.875 20.562 -13.961 1 90.19 70 HIS B O 1
ATOM 2487 N N . ASP B 1 71 ? 15.211 22.625 -14.391 1 91.88 71 ASP B N 1
ATOM 2488 C CA . ASP B 1 71 ? 15.75 23.156 -13.148 1 91.88 71 ASP B CA 1
ATOM 2489 C C . ASP B 1 71 ? 15.07 22.531 -11.93 1 91.88 71 ASP B C 1
ATOM 2491 O O . ASP B 1 71 ? 15.719 22.25 -10.922 1 91.88 71 ASP B O 1
ATOM 2495 N N . PHE B 1 72 ? 13.844 22.406 -12.102 1 91.81 72 PHE B N 1
ATOM 2496 C CA . PHE B 1 72 ? 13.039 21.812 -11.047 1 91.81 72 PHE B CA 1
ATOM 2497 C C . PHE B 1 72 ? 13.5 20.375 -10.766 1 91.81 72 PHE B C 1
ATOM 2499 O O . PHE B 1 72 ? 13.758 20.016 -9.617 1 91.81 72 PHE B O 1
ATOM 2506 N N . VAL B 1 73 ? 13.672 19.641 -11.781 1 90.81 73 VAL B N 1
ATOM 2507 C CA . VAL B 1 73 ? 14.062 18.234 -11.648 1 90.81 73 VAL B CA 1
ATOM 2508 C C . VAL B 1 73 ? 15.492 18.141 -11.125 1 90.81 73 VAL B C 1
ATOM 2510 O O . VAL B 1 73 ? 15.797 17.281 -10.289 1 90.81 73 VAL B O 1
ATOM 2513 N N . ASN B 1 74 ? 16.438 19.031 -11.539 1 92.19 74 ASN B N 1
ATOM 2514 C CA . ASN B 1 74 ? 17.812 19.078 -11.047 1 92.19 74 ASN B CA 1
ATOM 2515 C C . ASN B 1 74 ? 17.859 19.312 -9.547 1 92.19 74 ASN B C 1
ATOM 2517 O O . ASN B 1 74 ? 18.734 18.797 -8.859 1 92.19 74 ASN B O 1
ATOM 2521 N N . HIS B 1 75 ? 16.953 20.094 -9.156 1 93.62 75 HIS B N 1
ATOM 2522 C CA . HIS B 1 75 ? 16.875 20.375 -7.73 1 93.62 75 HIS B CA 1
ATOM 2523 C C . HIS B 1 75 ? 16.656 19.094 -6.926 1 93.62 75 HIS B C 1
ATOM 2525 O O . HIS B 1 75 ? 17.281 18.906 -5.879 1 93.62 75 HIS B O 1
ATOM 2531 N N . PHE B 1 76 ? 15.898 18.188 -7.43 1 93.69 76 PHE B N 1
ATOM 2532 C CA . PHE B 1 76 ? 15.594 16.953 -6.727 1 93.69 76 PHE B CA 1
ATOM 2533 C C . PHE B 1 76 ? 16.781 15.992 -6.781 1 93.69 76 PHE B C 1
ATOM 2535 O O . PHE B 1 76 ? 16.969 15.188 -5.871 1 93.69 76 PHE B O 1
ATOM 2542 N N . ALA B 1 77 ? 17.516 16.141 -7.84 1 94 77 ALA B N 1
ATOM 2543 C CA . ALA B 1 77 ? 18.719 15.305 -7.957 1 94 77 ALA B CA 1
ATOM 2544 C C . ALA B 1 77 ? 19.688 15.602 -6.824 1 94 77 ALA B C 1
ATOM 2546 O O . ALA B 1 77 ? 20.5 14.75 -6.457 1 94 77 ALA B O 1
ATOM 2547 N N . ASN B 1 78 ? 19.562 16.75 -6.297 1 94.44 78 ASN B N 1
ATOM 2548 C CA . ASN B 1 78 ? 20.5 17.172 -5.25 1 94.44 78 ASN B CA 1
ATOM 2549 C C . ASN B 1 78 ? 19.938 16.875 -3.859 1 94.44 78 ASN B C 1
ATOM 2551 O O . ASN B 1 78 ? 20.422 17.422 -2.865 1 94.44 78 ASN B O 1
ATOM 2555 N N . GLN B 1 79 ? 18.922 16.031 -3.734 1 92.88 79 GLN B N 1
ATOM 2556 C CA . GLN B 1 79 ? 18.328 15.5 -2.508 1 92.88 79 GLN B CA 1
ATOM 2557 C C . GLN B 1 79 ? 17.984 16.609 -1.532 1 92.88 79 GLN B C 1
ATOM 2559 O O . GLN B 1 79 ? 18.516 16.688 -0.428 1 92.88 79 GLN B O 1
ATOM 2564 N N . PRO B 1 80 ? 17.047 17.375 -1.889 1 93.19 80 PRO B N 1
ATOM 2565 C CA . PRO B 1 80 ? 16.641 18.453 -0.989 1 93.19 80 PRO B CA 1
ATOM 2566 C C . PRO B 1 80 ? 16.078 17.938 0.333 1 93.19 80 PRO B C 1
ATOM 2568 O O . PRO B 1 80 ? 15.43 16.891 0.365 1 93.19 80 PRO B O 1
ATOM 2571 N N . LEU B 1 81 ? 16.391 18.656 1.359 1 92.62 81 LEU B N 1
ATOM 2572 C CA . LEU B 1 81 ? 15.844 18.469 2.697 1 92.62 81 LEU B CA 1
ATOM 2573 C C . LEU B 1 81 ? 14.641 19.375 2.932 1 92.62 81 LEU B C 1
ATOM 2575 O O . LEU B 1 81 ? 14.719 20.578 2.695 1 92.62 81 LEU B O 1
ATOM 2579 N N . LEU B 1 82 ? 13.555 18.672 3.283 1 91.75 82 LEU B N 1
ATOM 2580 C CA . LEU B 1 82 ? 12.352 19.422 3.605 1 91.75 82 LEU B CA 1
ATOM 2581 C C . LEU B 1 82 ? 12.055 19.375 5.102 1 91.75 82 LEU B C 1
ATOM 2583 O O . LEU B 1 82 ? 12.211 18.328 5.727 1 91.75 82 LEU B O 1
ATOM 2587 N N . GLY B 1 83 ? 11.75 20.5 5.621 1 87.5 83 GLY B N 1
ATOM 2588 C CA . GLY B 1 83 ? 11.305 20.594 7 1 87.5 83 GLY B CA 1
ATOM 2589 C C . GLY B 1 83 ? 9.953 21.266 7.145 1 87.5 83 GLY B C 1
ATOM 2590 O O . GLY B 1 83 ? 9.664 22.25 6.453 1 87.5 83 GLY B O 1
ATOM 2591 N N . SER B 1 84 ? 9.188 20.547 7.863 1 78.88 84 SER B N 1
ATOM 2592 C CA . SER B 1 84 ? 7.891 21.141 8.164 1 78.88 84 SER B CA 1
ATOM 2593 C C . SER B 1 84 ? 7.871 21.734 9.57 1 78.88 84 SER B C 1
ATOM 2595 O O . SER B 1 84 ? 8.867 21.688 10.289 1 78.88 84 SER B O 1
ATOM 2597 N N . ASP B 1 85 ? 6.766 22.375 9.898 1 72.69 85 ASP B N 1
ATOM 2598 C CA . ASP B 1 85 ? 6.609 22.969 11.211 1 72.69 85 ASP B CA 1
ATOM 2599 C C . ASP B 1 85 ? 6.625 21.906 12.312 1 72.69 85 ASP B C 1
ATOM 2601 O O . ASP B 1 85 ? 6.918 22.219 13.469 1 72.69 85 ASP B O 1
ATOM 2605 N N . THR B 1 86 ? 6.285 20.672 11.883 1 68.81 86 THR B N 1
ATOM 2606 C CA . THR B 1 86 ? 6.184 19.609 12.883 1 68.81 86 THR B CA 1
ATOM 2607 C C . THR B 1 86 ? 7.566 19.109 13.273 1 68.81 86 THR B C 1
ATOM 2609 O O . THR B 1 86 ? 7.688 18.172 14.078 1 68.81 86 THR B O 1
ATOM 2612 N N . GLY B 1 87 ? 8.547 19.75 12.719 1 65.69 87 GLY B N 1
ATOM 2613 C CA . GLY B 1 87 ? 9.906 19.406 13.102 1 65.69 87 GLY B CA 1
ATOM 2614 C C . GLY B 1 87 ? 10.43 18.172 12.406 1 65.69 87 GLY B C 1
ATOM 2615 O O . GLY B 1 87 ? 11.484 17.641 12.766 1 65.69 87 GLY B O 1
ATOM 2616 N N . THR B 1 88 ? 9.672 17.672 11.602 1 78.69 88 THR B N 1
ATOM 2617 C CA . THR B 1 88 ? 10.188 16.5 10.914 1 78.69 88 THR B CA 1
ATOM 2618 C C . THR B 1 88 ? 10.93 16.891 9.641 1 78.69 88 THR B C 1
ATOM 2620 O O . THR B 1 88 ? 10.453 17.719 8.867 1 78.69 88 THR B O 1
ATOM 2623 N N . LEU B 1 89 ? 12.141 16.484 9.656 1 88.62 89 LEU B N 1
ATOM 2624 C CA . LEU B 1 89 ? 12.945 16.672 8.453 1 88.62 89 LEU B CA 1
ATOM 2625 C C . LEU B 1 89 ? 12.914 15.43 7.574 1 88.62 89 LEU B C 1
ATOM 2627 O O . LEU B 1 89 ? 12.969 14.312 8.078 1 88.62 89 LEU B O 1
ATOM 2631 N N . ILE B 1 90 ? 12.703 15.719 6.289 1 93 90 ILE B N 1
ATOM 2632 C CA . ILE B 1 90 ? 12.695 14.617 5.34 1 93 90 ILE B CA 1
ATOM 2633 C C . ILE B 1 90 ? 13.617 14.938 4.164 1 93 90 ILE B C 1
ATOM 2635 O O . ILE B 1 90 ? 13.531 16.016 3.58 1 93 90 ILE B O 1
ATOM 2639 N N . VAL B 1 91 ? 14.477 14.062 3.889 1 94.88 91 VAL B N 1
ATOM 2640 C CA . VAL B 1 91 ? 15.32 14.188 2.705 1 94.88 91 VAL B CA 1
ATOM 2641 C C . VAL B 1 91 ? 14.656 13.492 1.521 1 94.88 91 VAL B C 1
ATOM 2643 O O . VAL B 1 91 ? 14.242 12.336 1.626 1 94.88 91 VAL B O 1
ATOM 2646 N N . LEU B 1 92 ? 14.508 14.227 0.465 1 95.12 92 LEU B N 1
ATOM 2647 C CA . LEU B 1 92 ? 14.008 13.625 -0.764 1 95.12 92 LEU B CA 1
ATOM 2648 C C . LEU B 1 92 ? 15.094 12.797 -1.443 1 95.12 92 LEU B C 1
ATOM 2650 O O . LEU B 1 92 ? 15.969 13.352 -2.121 1 95.12 92 LEU B O 1
ATOM 2654 N N . LYS B 1 93 ? 14.984 11.531 -1.333 1 93.94 93 LYS B N 1
ATOM 2655 C CA . LYS B 1 93 ? 16.094 10.656 -1.695 1 93.94 93 LYS B CA 1
ATOM 2656 C C . LYS B 1 93 ? 15.883 10.039 -3.072 1 93.94 93 LYS B C 1
ATOM 2658 O O . LYS B 1 93 ? 16.781 10.055 -3.914 1 93.94 93 LYS B O 1
ATOM 2663 N N . CYS B 1 94 ? 14.695 9.461 -3.275 1 93.06 94 CYS B N 1
ATOM 2664 C CA . CYS B 1 94 ? 14.531 8.68 -4.492 1 93.06 94 CYS B CA 1
ATOM 2665 C C . CYS B 1 94 ? 13.125 8.844 -5.062 1 93.06 94 CYS B C 1
ATOM 2667 O O . CYS B 1 94 ? 12.133 8.578 -4.375 1 93.06 94 CYS B O 1
ATOM 2669 N N . PRO B 1 95 ? 13.094 9.188 -6.371 1 95.94 95 PRO B N 1
ATOM 2670 C CA . PRO B 1 95 ? 11.781 9.273 -7 1 95.94 95 PRO B CA 1
ATOM 2671 C C . PRO B 1 95 ? 11.133 7.902 -7.195 1 95.94 95 PRO B C 1
ATOM 2673 O O . PRO B 1 95 ? 11.82 6.926 -7.496 1 95.94 95 PRO B O 1
ATOM 2676 N N . TYR B 1 96 ? 9.898 7.805 -6.902 1 97.25 96 TYR B N 1
ATOM 2677 C CA . TYR B 1 96 ? 9.125 6.602 -7.18 1 97.25 96 TYR B CA 1
ATOM 2678 C C . TYR B 1 96 ? 8.656 6.578 -8.633 1 97.25 96 TYR B C 1
ATOM 2680 O O . TYR B 1 96 ? 7.969 7.492 -9.086 1 97.25 96 TYR B O 1
ATOM 2688 N N . PRO B 1 97 ? 8.953 5.52 -9.32 1 96.25 97 PRO B N 1
ATOM 2689 C CA . PRO B 1 97 ? 8.703 5.52 -10.766 1 96.25 97 PRO B CA 1
ATOM 2690 C C . PRO B 1 97 ? 7.223 5.41 -11.109 1 96.25 97 PRO B C 1
ATOM 2692 O O . PRO B 1 97 ? 6.473 4.719 -10.422 1 96.25 97 PRO B O 1
ATOM 2695 N N . TRP B 1 98 ? 6.879 6.066 -12.164 1 93.81 98 TRP B N 1
ATOM 2696 C CA . TRP B 1 98 ? 5.512 6.016 -12.68 1 93.81 98 TRP B CA 1
ATOM 2697 C C . TRP B 1 98 ? 5.16 4.609 -13.148 1 93.81 98 TRP B C 1
ATOM 2699 O O . TRP B 1 98 ? 4.035 4.145 -12.953 1 93.81 98 TRP B O 1
ATOM 2709 N N . ARG B 1 99 ? 6.094 4.016 -13.766 1 91.5 99 ARG B N 1
ATOM 2710 C CA . ARG B 1 99 ? 5.867 2.666 -14.273 1 91.5 99 ARG B CA 1
ATOM 2711 C C . ARG B 1 99 ? 6.793 1.665 -13.586 1 91.5 99 ARG B C 1
ATOM 2713 O O . ARG B 1 99 ? 8.016 1.847 -13.57 1 91.5 99 ARG B O 1
ATOM 2720 N N . VAL B 1 100 ? 6.203 0.721 -12.961 1 93 100 VAL B N 1
ATOM 2721 C CA . VAL B 1 100 ? 6.93 -0.405 -12.391 1 93 100 VAL B CA 1
ATOM 2722 C C . VAL B 1 100 ? 6.527 -1.696 -13.102 1 93 100 VAL B C 1
ATOM 2724 O O . VAL B 1 100 ? 5.344 -2.016 -13.195 1 93 100 VAL B O 1
ATOM 2727 N N . GLU B 1 101 ? 7.473 -2.4 -13.617 1 91 101 GLU B N 1
ATOM 2728 C CA . GLU B 1 101 ? 7.176 -3.646 -14.32 1 91 101 GLU B CA 1
ATOM 2729 C C . GLU B 1 101 ? 6.609 -4.695 -13.367 1 91 101 GLU B C 1
ATOM 2731 O O . GLU B 1 101 ? 7.086 -4.836 -12.242 1 91 101 GLU B O 1
ATOM 2736 N N . GLU B 1 102 ? 5.543 -5.328 -13.773 1 92.38 102 GLU B N 1
ATOM 2737 C CA . GLU B 1 102 ? 4.926 -6.418 -13.023 1 92.38 102 GLU B CA 1
ATOM 2738 C C . GLU B 1 102 ? 4.695 -7.641 -13.906 1 92.38 102 GLU B C 1
ATOM 2740 O O . GLU B 1 102 ? 4.527 -7.508 -15.117 1 92.38 102 GLU B O 1
ATOM 2745 N N . PRO B 1 103 ? 4.723 -8.852 -13.273 1 90.88 103 PRO B N 1
ATOM 2746 C CA . PRO B 1 103 ? 4.488 -10.055 -14.078 1 90.88 103 PRO B CA 1
ATOM 2747 C C . PRO B 1 103 ? 3.053 -10.156 -14.586 1 90.88 103 PRO B C 1
ATOM 2749 O O . PRO B 1 103 ? 2.115 -9.766 -13.883 1 90.88 103 PRO B O 1
ATOM 2752 N N . SER B 1 104 ? 2.936 -10.664 -15.844 1 87.75 104 SER B N 1
ATOM 2753 C CA . SER B 1 104 ? 1.606 -10.961 -16.375 1 87.75 104 SER B CA 1
ATOM 2754 C C . SER B 1 104 ? 1.173 -12.375 -16.016 1 87.75 104 SER B C 1
ATOM 2756 O O . SER B 1 104 ? 0.991 -13.211 -16.906 1 87.75 104 SER B O 1
ATOM 2758 N N . ILE B 1 105 ? 1.024 -12.617 -14.82 1 88.88 105 ILE B N 1
ATOM 2759 C CA . ILE B 1 105 ? 0.667 -13.938 -14.32 1 88.88 105 ILE B CA 1
ATOM 2760 C C . ILE B 1 105 ? -0.681 -13.875 -13.609 1 88.88 105 ILE B C 1
ATOM 2762 O O . ILE B 1 105 ? -0.907 -13 -12.773 1 88.88 105 ILE B O 1
ATOM 2766 N N . TYR B 1 106 ? -1.532 -14.734 -13.992 1 89.19 106 TYR B N 1
ATOM 2767 C CA . TYR B 1 106 ? -2.875 -14.789 -13.43 1 89.19 106 TYR B CA 1
ATOM 2768 C C . TYR B 1 106 ? -3.162 -16.172 -12.836 1 89.19 106 TYR B C 1
ATOM 2770 O O . TYR B 1 106 ? -2.688 -17.188 -13.344 1 89.19 106 TYR B O 1
ATOM 2778 N N . GLU B 1 107 ? -3.934 -16.141 -11.766 1 88.25 107 GLU B N 1
ATOM 2779 C CA . GLU B 1 107 ? -4.27 -17.391 -11.07 1 88.25 107 GLU B CA 1
ATOM 2780 C C . GLU B 1 107 ? -5.391 -18.125 -11.789 1 88.25 107 GLU B C 1
ATOM 2782 O O . GLU B 1 107 ? -6.27 -17.516 -12.391 1 88.25 107 GLU B O 1
ATOM 2787 N N . SER B 1 108 ? -5.262 -19.391 -11.68 1 85.69 108 SER B N 1
ATOM 2788 C CA . SER B 1 108 ? -6.336 -20.219 -12.219 1 85.69 108 SER B CA 1
ATOM 2789 C C . SER B 1 108 ? -7.453 -20.422 -11.195 1 85.69 108 SER B C 1
ATOM 2791 O O . SER B 1 108 ? -7.191 -20.562 -10 1 85.69 108 SER B O 1
ATOM 2793 N N . VAL B 1 109 ? -8.672 -20.438 -11.734 1 88.56 109 VAL B N 1
ATOM 2794 C CA . VAL B 1 109 ? -9.828 -20.672 -10.875 1 88.56 109 VAL B CA 1
ATOM 2795 C C . VAL B 1 109 ? -10.227 -22.141 -10.93 1 88.56 109 VAL B C 1
ATOM 2797 O O . VAL B 1 109 ? -10.562 -22.656 -11.992 1 88.56 109 VAL B O 1
ATOM 2800 N N . ARG B 1 110 ? -10.211 -22.781 -9.797 1 87.25 110 ARG B N 1
ATOM 2801 C CA . ARG B 1 110 ? -10.594 -24.188 -9.734 1 87.25 110 ARG B CA 1
ATOM 2802 C C . ARG B 1 110 ? -11.945 -24.359 -9.047 1 87.25 110 ARG B C 1
ATOM 2804 O O . ARG B 1 110 ? -12.633 -25.359 -9.258 1 87.25 110 ARG B O 1
ATOM 2811 N N . VAL B 1 111 ? -12.172 -23.469 -8.234 1 87.06 111 VAL B N 1
ATOM 2812 C CA . VAL B 1 111 ? -13.453 -23.438 -7.543 1 87.06 111 VAL B CA 1
ATOM 2813 C C . VAL B 1 111 ? -14.102 -22.062 -7.727 1 87.06 111 VAL B C 1
ATOM 2815 O O . VAL B 1 111 ? -13.422 -21.031 -7.637 1 87.06 111 VAL B O 1
ATOM 2818 N N . HIS B 1 112 ? -15.359 -22.109 -8.062 1 90.38 112 HIS B N 1
ATOM 2819 C CA . HIS B 1 112 ? -16.125 -20.891 -8.227 1 90.38 112 HIS B CA 1
ATOM 2820 C C . HIS B 1 112 ? -17.594 -21.094 -7.855 1 90.38 112 HIS B C 1
ATOM 2822 O O . HIS B 1 112 ? -18.359 -21.672 -8.633 1 90.38 112 HIS B O 1
ATOM 2828 N N . THR B 1 113 ? -17.891 -20.625 -6.699 1 88.88 113 THR B N 1
ATOM 2829 C CA . THR B 1 113 ? -19.25 -20.828 -6.238 1 88.88 113 THR B CA 1
ATOM 2830 C C . THR B 1 113 ? -19.734 -19.625 -5.422 1 88.88 113 THR B C 1
ATOM 2832 O O . THR B 1 113 ? -18.953 -19.016 -4.688 1 88.88 113 THR B O 1
ATOM 2835 N N . ALA B 1 114 ? -21.062 -19.359 -5.559 1 89.38 114 ALA B N 1
ATOM 2836 C CA . ALA B 1 114 ? -21.656 -18.297 -4.75 1 89.38 114 ALA B CA 1
ATOM 2837 C C . ALA B 1 114 ? -22 -18.797 -3.352 1 89.38 114 ALA B C 1
ATOM 2839 O O . ALA B 1 114 ? -22.594 -19.875 -3.201 1 89.38 114 ALA B O 1
ATOM 2840 N N . ILE B 1 115 ? -21.594 -18 -2.352 1 89.25 115 ILE B N 1
ATOM 2841 C CA . ILE B 1 115 ? -21.859 -18.375 -0.969 1 89.25 115 ILE B CA 1
ATOM 2842 C C . ILE B 1 115 ? -23.25 -17.875 -0.567 1 89.25 115 ILE B C 1
ATOM 2844 O O . ILE B 1 115 ? -23.938 -18.5 0.24 1 89.25 115 ILE B O 1
ATOM 2848 N N . GLN B 1 116 ? -23.641 -16.719 -1.136 1 90.69 116 GLN B N 1
ATOM 2849 C CA . GLN B 1 116 ? -24.938 -16.109 -0.881 1 90.69 116 GLN B CA 1
ATOM 2850 C C . GLN B 1 116 ? -25.828 -16.156 -2.123 1 90.69 116 GLN B C 1
ATOM 2852 O O . GLN B 1 116 ? -25.359 -16.5 -3.211 1 90.69 116 GLN B O 1
ATOM 2857 N N . THR B 1 117 ? -27.141 -16 -1.83 1 90.88 117 THR B N 1
ATOM 2858 C CA . THR B 1 117 ? -28.078 -15.961 -2.943 1 90.88 117 THR B CA 1
ATOM 2859 C C . THR B 1 117 ? -29.031 -14.781 -2.803 1 90.88 117 THR B C 1
ATOM 2861 O O . THR B 1 117 ? -29.25 -14.273 -1.698 1 90.88 117 THR B O 1
ATOM 2864 N N . GLY B 1 118 ? -29.469 -14.305 -3.908 1 91.75 118 GLY B N 1
ATOM 2865 C CA . GLY B 1 118 ? -30.531 -13.312 -3.914 1 91.75 118 GLY B CA 1
ATOM 2866 C C . GLY B 1 118 ? -30.016 -11.891 -3.785 1 91.75 118 GLY B C 1
ATOM 2867 O O . GLY B 1 118 ? -30.812 -10.953 -3.654 1 91.75 118 GLY B O 1
ATOM 2868 N N . ARG B 1 119 ? -28.766 -11.758 -3.727 1 92 119 ARG B N 1
ATOM 2869 C CA . ARG B 1 119 ? -28.203 -10.414 -3.666 1 92 119 ARG B CA 1
ATOM 2870 C C . ARG B 1 119 ? -28.016 -9.836 -5.062 1 92 119 ARG B C 1
ATOM 2872 O O . ARG B 1 119 ? -27.875 -10.586 -6.035 1 92 119 ARG B O 1
ATOM 2879 N N . THR B 1 120 ? -28.109 -8.531 -5.102 1 92.62 120 THR B N 1
ATOM 2880 C CA . THR B 1 120 ? -27.953 -7.84 -6.379 1 92.62 120 THR B CA 1
ATOM 2881 C C . THR B 1 120 ? -26.891 -6.75 -6.285 1 92.62 120 THR B C 1
ATOM 2883 O O . THR B 1 120 ? -26.328 -6.516 -5.215 1 92.62 120 THR B O 1
ATOM 2886 N N . GLU B 1 121 ? -26.672 -6.137 -7.445 1 88.94 121 GLU B N 1
ATOM 2887 C CA . GLU B 1 121 ? -25.703 -5.059 -7.531 1 88.94 121 GLU B CA 1
ATOM 2888 C C . GLU B 1 121 ? -25.984 -3.967 -6.504 1 88.94 121 GLU B C 1
ATOM 2890 O O . GLU B 1 121 ? -25.062 -3.336 -5.984 1 88.94 121 GLU B O 1
ATOM 2895 N N . ASN B 1 122 ? -27.234 -3.803 -6.145 1 89.38 122 ASN B N 1
ATOM 2896 C CA . ASN B 1 122 ? -27.641 -2.77 -5.195 1 89.38 122 ASN B CA 1
ATOM 2897 C C . ASN B 1 122 ? -27.188 -3.105 -3.777 1 89.38 122 ASN B C 1
ATOM 2899 O O . ASN B 1 122 ? -27.141 -2.232 -2.91 1 89.38 122 ASN B O 1
ATOM 2903 N N . ASP B 1 123 ? -26.797 -4.344 -3.568 1 91.12 123 ASP B N 1
ATOM 2904 C CA . ASP B 1 123 ? -26.328 -4.785 -2.258 1 91.12 123 ASP B CA 1
ATOM 2905 C C . ASP B 1 123 ? -24.812 -4.676 -2.15 1 91.12 123 ASP B C 1
ATOM 2907 O O . ASP B 1 123 ? -24.25 -4.863 -1.072 1 91.12 123 ASP B O 1
ATOM 2911 N N . LEU B 1 124 ? -24.188 -4.441 -3.293 1 88.44 124 LEU B N 1
ATOM 2912 C CA . LEU B 1 124 ? -22.734 -4.281 -3.316 1 88.44 124 LEU B CA 1
ATOM 2913 C C . LEU B 1 124 ? -22.328 -2.885 -2.854 1 88.44 124 LEU B C 1
ATOM 2915 O O . LEU B 1 124 ? -22.703 -1.89 -3.48 1 88.44 124 LEU B O 1
ATOM 2919 N N . VAL B 1 125 ? -21.734 -2.797 -1.723 1 84.88 125 VAL B N 1
ATOM 2920 C CA . VAL B 1 125 ? -21.281 -1.513 -1.198 1 84.88 125 VAL B CA 1
ATOM 2921 C C . VAL B 1 125 ? -19.75 -1.419 -1.302 1 84.88 125 VAL B C 1
ATOM 2923 O O . VAL B 1 125 ? -19.031 -2.15 -0.62 1 84.88 125 VAL B O 1
ATOM 2926 N N . ALA B 1 126 ? -19.344 -0.61 -2.221 1 88.06 126 ALA B N 1
ATOM 2927 C CA . ALA B 1 126 ? -17.906 -0.336 -2.324 1 88.06 126 ALA B CA 1
ATOM 2928 C C . ALA B 1 126 ? -17.484 0.708 -1.298 1 88.06 126 ALA B C 1
ATOM 2930 O O . ALA B 1 126 ? -17.906 1.864 -1.362 1 88.06 126 ALA B O 1
ATOM 2931 N N . ASN B 1 127 ? -16.75 0.226 -0.293 1 86.62 127 ASN B N 1
ATOM 2932 C CA . ASN B 1 127 ? -16.297 1.139 0.753 1 86.62 127 ASN B CA 1
ATOM 2933 C C . ASN B 1 127 ? -14.875 0.811 1.211 1 86.62 127 ASN B C 1
ATOM 2935 O O . ASN B 1 127 ? -14.523 -0.36 1.368 1 86.62 127 ASN B O 1
ATOM 2939 N N . ALA B 1 128 ? -14.078 1.756 1.229 1 91 128 ALA B N 1
ATOM 2940 C CA . ALA B 1 128 ? -12.727 1.683 1.779 1 91 128 ALA B CA 1
ATOM 2941 C C . ALA B 1 128 ? -12.391 2.941 2.574 1 91 128 ALA B C 1
ATOM 2943 O O . ALA B 1 128 ? -12.734 4.051 2.168 1 91 128 ALA B O 1
ATOM 2944 N N . PRO B 1 129 ? -11.797 2.715 3.691 1 89.81 129 PRO B N 1
ATOM 2945 C CA . PRO B 1 129 ? -11.422 3.9 4.465 1 89.81 129 PRO B CA 1
ATOM 2946 C C . PRO B 1 129 ? -10.344 4.734 3.783 1 89.81 129 PRO B C 1
ATOM 2948 O O . PRO B 1 129 ? -9.492 4.191 3.074 1 89.81 129 PRO B O 1
ATOM 2951 N N . SER B 1 130 ? -10.43 5.984 4.012 1 92.94 130 SER B N 1
ATOM 2952 C CA . SER B 1 130 ? -9.32 6.84 3.602 1 92.94 130 SER B CA 1
ATOM 2953 C C . SER B 1 130 ? -8.055 6.523 4.398 1 92.94 130 SER B C 1
ATOM 2955 O O . SER B 1 130 ? -8.133 6.129 5.562 1 92.94 130 SER B O 1
ATOM 2957 N N . LEU B 1 131 ? -6.91 6.605 3.764 1 94.19 131 LEU B N 1
ATOM 2958 C CA . LEU B 1 131 ? -5.656 6.469 4.496 1 94.19 131 LEU B CA 1
ATOM 2959 C C . LEU B 1 131 ? -5.363 7.727 5.309 1 94.19 131 LEU B C 1
ATOM 2961 O O . LEU B 1 131 ? -5.363 7.688 6.543 1 94.19 131 LEU B O 1
ATOM 2965 N N . GLY B 1 132 ? -5.277 8.898 4.602 1 91.69 132 GLY B N 1
ATOM 2966 C CA . GLY B 1 132 ? -5.105 10.172 5.273 1 91.69 132 GLY B CA 1
ATOM 2967 C C . GLY B 1 132 ? -4.121 10.109 6.426 1 91.69 132 GLY B C 1
ATOM 2968 O O . GLY B 1 132 ? -4.48 10.391 7.574 1 91.69 132 GLY B O 1
ATOM 2969 N N . THR B 1 133 ? -2.861 9.875 6.16 1 95.06 133 THR B N 1
ATOM 2970 C CA . THR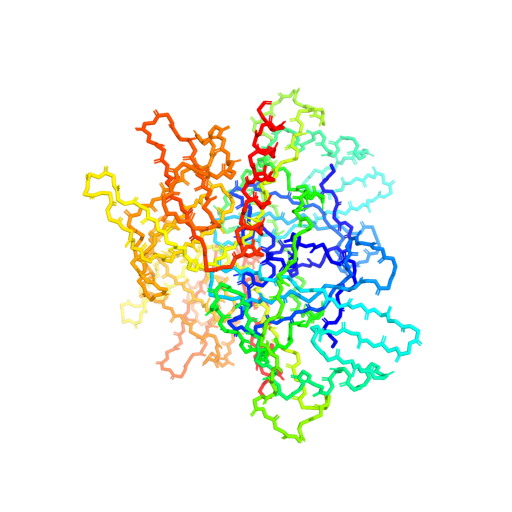 B 1 133 ? -1.869 9.656 7.203 1 95.06 133 THR B CA 1
ATOM 2971 C C . THR B 1 133 ? -1.177 10.961 7.578 1 95.06 133 THR B C 1
ATOM 2973 O O . THR B 1 133 ? -1.047 11.859 6.746 1 95.06 133 THR B O 1
ATOM 2976 N N . LYS B 1 134 ? -0.857 11.062 8.797 1 94.94 134 LYS B N 1
ATOM 2977 C CA . LYS B 1 134 ? -0.104 12.211 9.305 1 94.94 134 LYS B CA 1
ATOM 2978 C C . LYS B 1 134 ? 0.749 11.812 10.508 1 94.94 134 LYS B C 1
ATOM 2980 O O . LYS B 1 134 ? 0.394 10.898 11.25 1 94.94 134 LYS B O 1
ATOM 2985 N N . GLU B 1 135 ? 1.891 12.461 10.641 1 94.75 135 GLU B N 1
ATOM 2986 C CA . GLU B 1 135 ? 2.752 12.234 11.797 1 94.75 135 GLU B CA 1
ATOM 2987 C C . GLU B 1 135 ? 3.465 13.523 12.211 1 94.75 135 GLU B C 1
ATOM 2989 O O . GLU B 1 135 ? 3.674 14.414 11.383 1 94.75 135 GLU B O 1
ATOM 2994 N N . GLY B 1 136 ? 3.738 13.602 13.477 1 93.56 136 GLY B N 1
ATOM 2995 C CA . GLY B 1 136 ? 4.473 14.758 13.969 1 93.56 136 GLY B CA 1
ATOM 2996 C C . GLY B 1 136 ? 4.434 14.891 15.484 1 93.56 136 GLY B C 1
ATOM 2997 O O . GLY B 1 136 ? 3.688 14.172 16.156 1 93.56 136 GLY B O 1
ATOM 2998 N N . TYR B 1 137 ? 5.25 15.789 15.984 1 94 137 TYR B N 1
ATOM 2999 C CA . TYR B 1 137 ? 5.277 16.062 17.422 1 94 137 TYR B CA 1
ATOM 3000 C C . TYR B 1 137 ? 4.125 16.969 17.828 1 94 137 TYR B C 1
ATOM 3002 O O . TYR B 1 137 ? 3.822 17.938 17.125 1 94 137 TYR B O 1
ATOM 3010 N N . LEU B 1 138 ? 3.48 16.609 18.875 1 95.81 138 LEU B N 1
ATOM 3011 C CA . LEU B 1 138 ? 2.521 17.453 19.594 1 95.81 138 LEU B CA 1
ATOM 3012 C C . LEU B 1 138 ? 2.824 17.469 21.078 1 95.81 138 LEU B C 1
ATOM 3014 O O . LEU B 1 138 ? 3.459 16.547 21.609 1 95.81 138 LEU B O 1
ATOM 3018 N N . VAL B 1 139 ? 2.447 18.578 21.672 1 96.25 139 VAL B N 1
ATOM 3019 C CA . VAL B 1 139 ? 2.543 18.656 23.125 1 96.25 139 VAL B CA 1
ATOM 3020 C C . VAL B 1 139 ? 1.186 18.344 23.75 1 96.25 139 VAL B C 1
ATOM 3022 O O . VAL B 1 139 ? 0.188 19 23.453 1 96.25 139 VAL B O 1
ATOM 3025 N N . LYS B 1 140 ? 1.145 17.312 24.531 1 96.75 140 LYS B N 1
ATOM 3026 C CA . LYS B 1 140 ? -0.13 16.859 25.078 1 96.75 140 LYS B CA 1
ATOM 3027 C C . LYS B 1 140 ? -0.157 17.047 26.594 1 96.75 140 LYS B C 1
ATOM 3029 O O . LYS B 1 140 ? 0.872 16.906 27.266 1 96.75 140 LYS B O 1
ATOM 3034 N N . GLN B 1 141 ? -1.309 17.328 27.141 1 96.19 141 GLN B N 1
ATOM 3035 C CA . GLN B 1 141 ? -1.477 17.484 28.578 1 96.19 141 GLN B CA 1
ATOM 3036 C C . GLN B 1 141 ? -1.788 16.141 29.234 1 96.19 141 GLN B C 1
ATOM 3038 O O . GLN B 1 141 ? -2.566 15.344 28.703 1 96.19 141 GLN B O 1
ATOM 3043 N N . GLY B 1 142 ? -1.11 15.875 30.406 1 93.94 142 GLY B N 1
ATOM 3044 C CA . GLY B 1 142 ? -1.397 14.664 31.156 1 93.94 142 GLY B CA 1
ATOM 3045 C C . GLY B 1 142 ? -2.783 14.656 31.781 1 93.94 142 GLY B C 1
ATOM 3046 O O . GLY B 1 142 ? -3.363 15.719 32.031 1 93.94 142 GLY B O 1
ATOM 3047 N N . ALA B 1 143 ? -3.283 13.508 32.094 1 88.56 143 ALA B N 1
ATOM 3048 C CA . ALA B 1 143 ? -4.641 13.359 32.594 1 88.56 143 ALA B CA 1
ATOM 3049 C C . ALA B 1 143 ? -4.699 13.727 34.094 1 88.56 143 ALA B C 1
ATOM 3051 O O . ALA B 1 143 ? -5.59 14.469 34.5 1 88.56 143 ALA B O 1
ATOM 3052 N N . PHE B 1 144 ? -3.732 13.281 34.75 1 88.38 144 PHE B N 1
ATOM 3053 C CA . PHE B 1 144 ? -3.77 13.414 36.219 1 88.38 144 PHE B CA 1
ATOM 3054 C C . PHE B 1 144 ? -2.893 14.578 36.656 1 88.38 144 PHE B C 1
ATOM 3056 O O . PHE B 1 144 ? -3.357 15.469 37.375 1 88.38 144 PHE B O 1
ATOM 3063 N N . VAL B 1 145 ? -1.497 14.664 36.375 1 87.44 145 VAL B N 1
ATOM 3064 C CA . VAL B 1 145 ? -0.537 15.664 36.812 1 87.44 145 VAL B CA 1
ATOM 3065 C C . VAL B 1 145 ? -0.622 16.891 35.906 1 87.44 145 VAL B C 1
ATOM 3067 O O . VAL B 1 145 ? -0.018 17.938 36.219 1 87.44 145 VAL B O 1
ATOM 3070 N N . LYS B 1 146 ? -1.57 16.922 34.844 1 90.44 146 LYS B N 1
ATOM 3071 C CA . LYS B 1 146 ? -1.868 17.969 33.875 1 90.44 146 LYS B CA 1
ATOM 3072 C C . LYS B 1 146 ? -0.59 18.656 33.375 1 90.44 146 LYS B C 1
ATOM 3074 O O . LYS B 1 146 ? -0.581 19.859 33.125 1 90.44 146 LYS B O 1
ATOM 3079 N N . ASN B 1 147 ? 0.627 18 33.438 1 94.56 147 ASN B N 1
ATOM 3080 C CA . ASN B 1 147 ? 1.849 18.5 32.812 1 94.56 147 ASN B CA 1
ATOM 3081 C C . ASN B 1 147 ? 1.833 18.297 31.297 1 94.56 147 ASN B C 1
ATOM 3083 O O . ASN B 1 147 ? 1.124 17.422 30.797 1 94.56 147 ASN B O 1
ATOM 3087 N N . TRP B 1 148 ? 2.504 19.203 30.672 1 96.44 148 TRP B N 1
ATOM 3088 C CA . TRP B 1 148 ? 2.572 19.125 29.219 1 96.44 148 TRP B CA 1
ATOM 3089 C C . TRP B 1 148 ? 3.852 18.422 28.766 1 96.44 148 TRP B C 1
ATOM 3091 O O . TRP B 1 148 ? 4.941 18.75 29.25 1 96.44 148 TRP B O 1
ATOM 3101 N N . LYS B 1 149 ? 3.705 17.422 27.906 1 96.69 149 LYS B N 1
ATOM 3102 C CA . LYS B 1 149 ? 4.855 16.672 27.406 1 96.69 149 LYS B CA 1
ATOM 3103 C C . LYS B 1 149 ? 4.781 16.5 25.891 1 96.69 149 LYS B C 1
ATOM 3105 O O . LYS B 1 149 ? 3.703 16.266 25.344 1 96.69 149 LYS B O 1
ATOM 3110 N N . GLN B 1 150 ? 5.922 16.672 25.312 1 96.06 150 GLN B N 1
ATOM 3111 C CA . GLN B 1 150 ? 6.012 16.438 23.875 1 96.06 150 GLN B CA 1
ATOM 3112 C C . GLN B 1 150 ? 5.914 14.953 23.547 1 96.06 150 GLN B C 1
ATOM 3114 O O . GLN B 1 150 ? 6.582 14.125 24.172 1 96.06 150 GLN B O 1
ATOM 3119 N N . ARG B 1 151 ? 4.988 14.594 22.672 1 97.06 151 ARG B N 1
ATOM 3120 C CA . ARG B 1 151 ? 4.801 13.219 22.203 1 97.06 151 ARG B CA 1
ATOM 3121 C C . ARG B 1 151 ? 4.746 13.148 20.688 1 97.06 151 ARG B C 1
ATOM 3123 O O . ARG B 1 151 ? 4.422 14.141 20.031 1 97.06 151 ARG B O 1
ATOM 3130 N N . TRP B 1 152 ? 5.18 12 20.172 1 96.38 152 TRP B N 1
ATOM 3131 C CA . TRP B 1 152 ? 5.082 11.75 18.734 1 96.38 152 TRP B CA 1
ATOM 3132 C C . TRP B 1 152 ? 3.73 11.141 18.375 1 96.38 152 TRP B C 1
ATOM 3134 O O . TRP B 1 152 ? 3.332 10.125 18.938 1 96.38 152 TRP B O 1
ATOM 3144 N N . PHE B 1 153 ? 3.059 11.805 17.422 1 97.25 153 PHE B N 1
ATOM 3145 C CA . PHE B 1 153 ? 1.73 11.344 17.031 1 97.25 153 PHE B CA 1
ATOM 3146 C C . PHE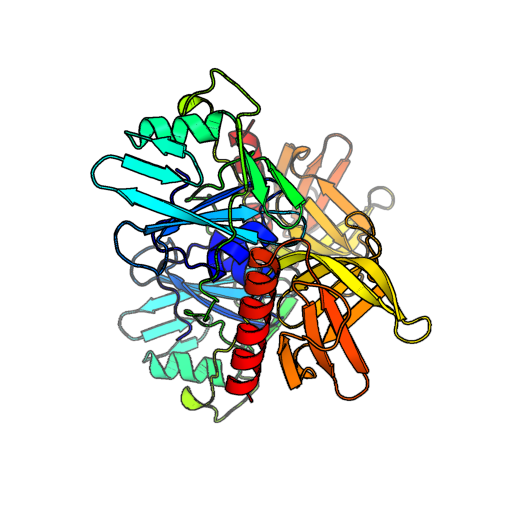 B 1 153 ? 1.74 10.797 15.617 1 97.25 153 PHE B C 1
ATOM 3148 O O . PHE B 1 153 ? 2.4 11.344 14.734 1 97.25 153 PHE B O 1
ATOM 3155 N N . THR B 1 154 ? 1.037 9.711 15.406 1 96.69 154 THR B N 1
ATOM 3156 C CA . THR B 1 154 ? 0.806 9.156 14.078 1 96.69 154 THR B CA 1
ATOM 3157 C C . THR B 1 154 ? -0.686 8.945 13.828 1 96.69 154 THR B C 1
ATOM 3159 O O . THR B 1 154 ? -1.412 8.508 14.727 1 96.69 154 THR B O 1
ATOM 3162 N N . LEU B 1 155 ? -1.101 9.43 12.711 1 97.12 155 LEU B N 1
ATOM 3163 C CA . LEU B 1 155 ? -2.473 9.227 12.266 1 97.12 155 LEU B CA 1
ATOM 3164 C C . LEU B 1 155 ? -2.52 8.266 11.078 1 97.12 155 LEU B C 1
ATOM 3166 O O . LEU B 1 155 ? -1.821 8.461 10.086 1 97.12 155 LEU B O 1
ATOM 3170 N N . ASN B 1 156 ? -3.25 7.207 11.18 1 95.06 156 ASN B N 1
ATOM 3171 C CA . ASN B 1 156 ? -3.494 6.23 10.117 1 95.06 156 ASN B CA 1
ATOM 3172 C C . ASN B 1 156 ? -4.941 5.754 10.117 1 95.06 156 ASN B C 1
ATOM 3174 O O . ASN B 1 156 ? -5.383 5.082 11.055 1 95.06 156 ASN B O 1
ATOM 3178 N N . ARG B 1 157 ? -5.637 6.027 9.055 1 94.31 157 ARG B N 1
ATOM 3179 C CA . ARG B 1 157 ? -7.062 5.73 8.992 1 94.31 157 ARG B CA 1
ATOM 3180 C C . ARG B 1 157 ? -7.805 6.359 10.172 1 94.31 157 ARG B C 1
ATOM 3182 O O . ARG B 1 157 ? -7.789 7.578 10.336 1 94.31 157 ARG B O 1
ATOM 3189 N N . TYR B 1 158 ? -8.352 5.516 11.07 1 94.88 158 TYR B N 1
ATOM 3190 C CA . TYR B 1 158 ? -9.133 6.082 12.164 1 94.88 158 TYR B CA 1
ATOM 3191 C C . TYR B 1 158 ? -8.383 5.988 13.484 1 94.88 158 TYR B C 1
ATOM 3193 O O . TYR B 1 158 ? -8.938 6.285 14.547 1 94.88 158 TYR B O 1
ATOM 3201 N N . GLU B 1 159 ? -7.113 5.711 13.367 1 97.06 159 GLU B N 1
ATOM 3202 C CA . GLU B 1 159 ? -6.344 5.52 14.594 1 97.06 159 GLU B CA 1
ATOM 3203 C C . GLU B 1 159 ? -5.328 6.645 14.789 1 97.06 159 GLU B C 1
ATOM 3205 O O . GLU B 1 159 ? -4.441 6.836 13.961 1 97.06 159 GLU B O 1
ATOM 3210 N N . LEU B 1 160 ? -5.469 7.336 15.859 1 98.25 160 LEU B N 1
ATOM 3211 C CA . LEU B 1 160 ? -4.469 8.297 16.328 1 98.25 160 LEU B CA 1
ATOM 3212 C C . LEU B 1 160 ? -3.656 7.715 17.484 1 98.25 160 LEU B C 1
ATOM 3214 O O . LEU B 1 160 ? -4.207 7.406 18.531 1 98.25 160 LEU B O 1
ATOM 3218 N N . LYS B 1 161 ? -2.383 7.559 17.234 1 98.38 161 LYS B N 1
ATOM 3219 C CA . LYS B 1 161 ? -1.493 7 18.25 1 98.38 161 LYS B CA 1
ATOM 3220 C C . LYS B 1 161 ? -0.457 8.031 18.703 1 98.38 161 LYS B C 1
ATOM 3222 O O . LYS B 1 161 ? -0.062 8.898 17.922 1 98.38 161 LYS B O 1
ATOM 3227 N N . TYR B 1 162 ? -0.108 7.887 19.953 1 98.25 162 TYR B N 1
ATOM 3228 C CA . TYR B 1 162 ? 1.031 8.711 20.344 1 98.25 162 TYR B CA 1
ATOM 3229 C C . TYR B 1 162 ? 2.055 7.891 21.125 1 98.25 162 TYR B C 1
ATOM 3231 O O . TYR B 1 162 ? 1.701 6.91 21.781 1 98.25 162 TYR B O 1
ATOM 3239 N N . PHE B 1 163 ? 3.291 8.328 20.953 1 97.88 163 PHE B N 1
ATOM 3240 C CA . PHE B 1 163 ? 4.492 7.676 21.469 1 97.88 163 PHE B CA 1
ATOM 3241 C C . PHE B 1 163 ? 5.324 8.648 22.297 1 97.88 163 PHE B C 1
ATOM 3243 O O . PHE B 1 163 ? 5.102 9.859 22.25 1 97.88 163 PHE B O 1
ATOM 3250 N N . LYS B 1 164 ? 6.25 8.078 23.047 1 97.31 164 LYS B N 1
ATOM 3251 C CA . LYS B 1 164 ? 7.176 8.93 23.781 1 97.31 164 LYS B CA 1
ATOM 3252 C C . LYS B 1 164 ? 7.957 9.844 22.844 1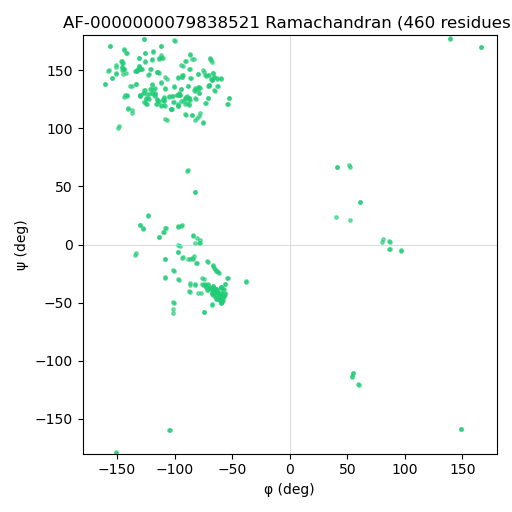 97.31 164 LYS B C 1
ATOM 3254 O O . LYS B 1 164 ? 8.094 11.039 23.094 1 97.31 164 LYS B O 1
ATOM 3259 N N . ASP B 1 165 ? 8.492 9.281 21.844 1 94.88 165 ASP B N 1
ATOM 3260 C CA . ASP B 1 165 ? 9.227 9.984 20.797 1 94.88 165 ASP B CA 1
ATOM 3261 C C . ASP B 1 165 ? 9.125 9.258 19.469 1 94.88 165 ASP B C 1
ATOM 3263 O O . ASP B 1 165 ? 8.383 8.273 19.344 1 94.88 165 ASP B O 1
ATOM 3267 N N . ASN B 1 166 ? 9.742 9.75 18.453 1 92.25 166 ASN B N 1
ATOM 3268 C CA . ASN B 1 166 ? 9.586 9.227 17.094 1 92.25 166 ASN B CA 1
ATOM 3269 C C . ASN B 1 166 ? 10.406 7.957 16.891 1 92.25 166 ASN B C 1
ATOM 3271 O O . ASN B 1 166 ? 10.367 7.355 15.82 1 92.25 166 ASN B O 1
ATOM 3275 N N . THR B 1 167 ? 11.109 7.453 17.875 1 93.19 167 THR B N 1
ATOM 3276 C CA . THR B 1 167 ? 11.93 6.258 17.75 1 93.19 167 THR B CA 1
ATOM 3277 C C . THR B 1 167 ? 11.305 5.086 18.5 1 93.19 167 THR B C 1
ATOM 3279 O O . THR B 1 167 ? 11.719 3.939 18.328 1 93.19 167 THR B O 1
ATOM 3282 N N . THR B 1 168 ? 10.344 5.402 19.281 1 94.31 168 THR B N 1
ATOM 3283 C CA . THR B 1 168 ? 9.695 4.363 20.078 1 94.31 168 THR B CA 1
ATOM 3284 C C . THR B 1 168 ? 8.711 3.574 19.203 1 94.31 168 THR B C 1
ATOM 3286 O O . THR B 1 168 ? 7.922 4.16 18.469 1 94.31 168 THR B O 1
ATOM 3289 N N . GLU B 1 169 ? 8.703 2.275 19.297 1 92.81 169 GLU B N 1
ATOM 3290 C CA . GLU B 1 169 ? 7.871 1.431 18.453 1 92.81 169 GLU B CA 1
ATOM 3291 C C . GLU B 1 169 ? 6.48 1.233 19.047 1 92.81 169 GLU B C 1
ATOM 3293 O O . GLU B 1 169 ? 5.48 1.26 18.328 1 92.81 169 GLU B O 1
ATOM 3298 N N . GLU B 1 170 ? 6.398 1.059 20.328 1 96.94 170 GLU B N 1
ATOM 3299 C CA . GLU B 1 170 ? 5.121 0.784 20.969 1 96.94 170 GLU B CA 1
ATOM 3300 C C . GLU B 1 170 ? 4.422 2.076 21.391 1 96.94 170 GLU B C 1
ATOM 3302 O O . GLU B 1 170 ? 5.008 2.912 22.078 1 96.94 170 GLU B O 1
ATOM 3307 N N . PRO B 1 171 ? 3.23 2.201 20.969 1 98 171 PRO B N 1
ATOM 3308 C CA . PRO B 1 171 ? 2.512 3.412 21.375 1 98 171 PRO B CA 1
ATOM 3309 C C . PRO B 1 171 ? 2.152 3.42 22.859 1 98 171 PRO B C 1
ATOM 3311 O O . PRO B 1 171 ? 1.909 2.361 23.438 1 98 171 PRO B O 1
ATOM 3314 N N . ILE B 1 172 ? 2.18 4.547 23.375 1 97.88 172 ILE B N 1
ATOM 3315 C CA . ILE B 1 172 ? 1.668 4.723 24.734 1 97.88 172 ILE B CA 1
ATOM 3316 C C . ILE B 1 172 ? 0.158 4.496 24.734 1 97.88 172 ILE B C 1
ATOM 3318 O O . ILE B 1 172 ? -0.371 3.85 25.641 1 97.88 172 ILE B O 1
ATOM 3322 N N . ARG B 1 173 ? -0.52 5.02 23.719 1 97.69 173 ARG B N 1
ATOM 3323 C CA . ARG B 1 173 ? -1.969 4.891 23.609 1 97.69 173 ARG B CA 1
ATOM 3324 C C . ARG B 1 173 ? -2.422 4.988 22.156 1 97.69 173 ARG B C 1
ATOM 3326 O O . ARG B 1 173 ? -1.801 5.688 21.359 1 97.69 173 ARG B O 1
ATOM 3333 N N . THR B 1 174 ? -3.41 4.223 21.828 1 98.25 174 THR B N 1
ATOM 3334 C CA . THR B 1 174 ? -4.109 4.312 20.562 1 98.25 174 THR B CA 1
ATOM 3335 C C . THR B 1 174 ? -5.508 4.891 20.734 1 98.25 174 THR B C 1
ATOM 3337 O O . THR B 1 174 ? -6.312 4.344 21.5 1 98.25 174 THR B O 1
ATOM 3340 N N . LEU B 1 175 ? -5.793 6.02 20.094 1 98.06 175 LEU B N 1
ATOM 3341 C CA . LEU B 1 175 ? -7.102 6.668 20.156 1 98.06 175 LEU B CA 1
ATOM 3342 C C . LEU B 1 175 ? -7.91 6.355 18.891 1 98.06 175 LEU B C 1
ATOM 3344 O O . LEU B 1 175 ? -7.465 6.629 17.781 1 98.06 175 LEU B O 1
ATOM 3348 N N . ASP B 1 176 ? -9.055 5.789 19.109 1 97.81 176 ASP B N 1
ATOM 3349 C CA . ASP B 1 176 ? -9.961 5.508 18 1 97.81 176 ASP B CA 1
ATOM 3350 C C . ASP B 1 176 ? -10.812 6.73 17.672 1 97.81 176 ASP B C 1
ATOM 3352 O O . ASP B 1 176 ? -11.742 7.062 18.406 1 97.81 176 ASP B O 1
ATOM 3356 N N . LEU B 1 177 ? -10.578 7.297 16.562 1 97.44 177 LEU B N 1
ATOM 3357 C CA . LEU B 1 177 ? -11.258 8.531 16.172 1 97.44 177 LEU B CA 1
ATOM 3358 C C . LEU B 1 177 ? -12.75 8.289 15.961 1 97.44 177 LEU B C 1
ATOM 3360 O O . LEU B 1 177 ? -13.539 9.234 15.922 1 97.44 177 LEU B O 1
ATOM 3364 N N . ARG B 1 178 ? -13.195 7.07 15.789 1 96.5 178 ARG B N 1
ATOM 3365 C CA . ARG B 1 178 ? -14.617 6.762 15.633 1 96.5 178 ARG B CA 1
ATOM 3366 C C . ARG B 1 178 ? -15.383 7.074 16.906 1 96.5 178 ARG B C 1
ATOM 3368 O O . ARG B 1 178 ? -16.609 7.258 16.875 1 96.5 178 ARG B O 1
ATOM 3375 N N . ALA B 1 179 ? -14.617 7.137 18.016 1 97.19 179 ALA B N 1
ATOM 3376 C CA . ALA B 1 179 ? -15.227 7.445 19.297 1 97.19 179 ALA B CA 1
ATOM 3377 C C . ALA B 1 179 ? -15.078 8.922 19.641 1 97.19 179 ALA B C 1
ATOM 3379 O O . ALA B 1 179 ? -15.578 9.391 20.656 1 97.19 179 ALA B O 1
ATOM 3380 N N . CYS B 1 180 ? -14.336 9.656 18.844 1 97.88 180 CYS B N 1
ATOM 3381 C CA . CYS B 1 180 ? -14.094 11.078 19.094 1 97.88 180 CYS B CA 1
ATOM 3382 C C . CYS B 1 180 ? -15.281 11.922 18.656 1 97.88 180 CYS B C 1
ATOM 3384 O O . CYS B 1 180 ? -15.727 11.82 17.516 1 97.88 180 CYS B O 1
ATOM 3386 N N . SER B 1 181 ? -15.758 12.797 19.469 1 96.62 181 SER B N 1
ATOM 3387 C CA . SER B 1 181 ? -16.969 13.547 19.172 1 96.62 181 SER B CA 1
ATOM 3388 C C . SER B 1 181 ? -16.641 14.914 18.562 1 96.62 181 SER B C 1
ATOM 3390 O O . SER B 1 181 ? -17.453 15.477 17.828 1 96.62 181 SER B O 1
ATOM 3392 N N . ALA B 1 182 ? -15.492 15.438 18.969 1 96.25 182 ALA B N 1
ATOM 3393 C CA . ALA B 1 182 ? -15.203 16.781 18.469 1 96.25 182 ALA B CA 1
ATOM 3394 C C . ALA B 1 182 ? -13.703 17.062 18.516 1 96.25 182 ALA B C 1
ATOM 3396 O O . ALA B 1 182 ? -12.977 16.516 19.344 1 96.25 182 ALA B O 1
ATOM 3397 N N . VAL B 1 183 ? -13.297 17.859 17.609 1 97.44 183 VAL B N 1
ATOM 3398 C CA . VAL B 1 183 ? -11.977 18.484 17.547 1 97.44 183 VAL B CA 1
ATOM 3399 C C . VAL B 1 183 ? -12.125 19.984 17.422 1 97.44 183 VAL B C 1
ATOM 3401 O O . VAL B 1 183 ? -12.758 20.484 16.484 1 97.44 183 VAL B O 1
ATOM 3404 N N . GLN B 1 184 ? -11.562 20.688 18.312 1 94.5 184 GLN B N 1
ATOM 3405 C CA . GLN B 1 184 ? -11.758 22.141 18.281 1 94.5 184 GLN B CA 1
ATOM 3406 C C . GLN B 1 184 ? -10.547 22.875 18.875 1 94.5 184 GLN B C 1
ATOM 3408 O O . GLN B 1 184 ? -9.828 22.312 19.703 1 94.5 184 GLN B O 1
ATOM 3413 N N . PHE B 1 185 ? -10.445 24.031 18.375 1 93.81 185 PHE B N 1
ATOM 3414 C CA . PHE B 1 185 ? -9.469 24.891 19.047 1 93.81 185 PHE B CA 1
ATOM 3415 C C . PHE B 1 185 ? -9.828 25.078 20.516 1 93.81 185 PHE B C 1
ATOM 3417 O O . PHE B 1 185 ? -11.008 25.141 20.875 1 93.81 185 PHE B O 1
ATOM 3424 N N . ASP B 1 186 ? -8.781 25.109 21.266 1 91.94 186 ASP B N 1
ATOM 3425 C CA . ASP B 1 186 ? -8.992 25.266 22.703 1 91.94 186 ASP B CA 1
ATOM 3426 C C . ASP B 1 186 ? -8.266 26.5 23.234 1 91.94 186 ASP B C 1
ATOM 3428 O O . ASP B 1 186 ? -7.07 26.672 23 1 91.94 186 ASP B O 1
ATOM 3432 N N . TYR B 1 187 ? -9.031 27.375 23.906 1 88.75 187 TYR B N 1
ATOM 3433 C CA . TYR B 1 187 ? -8.461 28.609 24.422 1 88.75 187 TYR B CA 1
ATOM 3434 C C . TYR B 1 187 ? -8.453 28.609 25.953 1 88.75 187 TYR B C 1
ATOM 3436 O O . TYR B 1 187 ? -8.148 29.625 26.578 1 88.75 187 TYR B O 1
ATOM 3444 N N . SER B 1 188 ? -8.797 27.547 26.516 1 87.56 188 SER B N 1
ATOM 3445 C CA . SER B 1 188 ? -8.93 27.469 27.969 1 87.56 188 SER B CA 1
ATOM 3446 C C . SER B 1 188 ? -7.59 27.188 28.625 1 87.56 188 SER B C 1
ATOM 3448 O O . SER B 1 188 ? -7.434 27.375 29.828 1 87.56 188 SER B O 1
ATOM 3450 N N . GLN B 1 189 ? -6.645 26.812 27.797 1 86.25 189 GLN B N 1
ATOM 3451 C CA . GLN B 1 189 ? -5.34 26.453 28.328 1 86.25 189 GLN B CA 1
ATOM 3452 C C . GLN B 1 189 ? -4.398 27.656 28.344 1 86.25 189 GLN B C 1
ATOM 3454 O O . GLN B 1 189 ? -4.594 28.609 27.578 1 86.25 189 GLN B O 1
ATOM 3459 N N . ASP B 1 190 ? -3.441 27.625 29.25 1 88.62 190 ASP B N 1
ATOM 3460 C CA . ASP B 1 190 ? -2.432 28.688 29.312 1 88.62 190 ASP B CA 1
ATOM 3461 C C . ASP B 1 190 ? -1.326 28.438 28.281 1 88.62 190 ASP B C 1
ATOM 3463 O O . ASP B 1 190 ? -0.143 28.438 28.625 1 88.62 190 ASP B O 1
ATOM 3467 N N . ARG B 1 191 ? -1.727 28.078 27.031 1 92 191 ARG B N 1
ATOM 3468 C CA . ARG B 1 191 ? -0.81 27.828 25.922 1 92 191 ARG B CA 1
ATOM 3469 C C . ARG B 1 191 ? -1.421 28.266 24.594 1 92 191 ARG B C 1
ATOM 3471 O O . ARG B 1 191 ? -2.643 28.375 24.469 1 92 191 ARG B O 1
ATOM 3478 N N . VAL B 1 192 ? -0.565 28.609 23.688 1 92.44 192 VAL B N 1
ATOM 3479 C CA . VAL B 1 192 ? -1.017 29.031 22.375 1 92.44 192 VAL B CA 1
ATOM 3480 C C . VAL B 1 192 ? -1.103 27.812 21.438 1 92.44 192 VAL B C 1
ATOM 3482 O O . VAL B 1 192 ? -0.499 26.781 21.719 1 92.44 192 VAL B O 1
ATOM 3485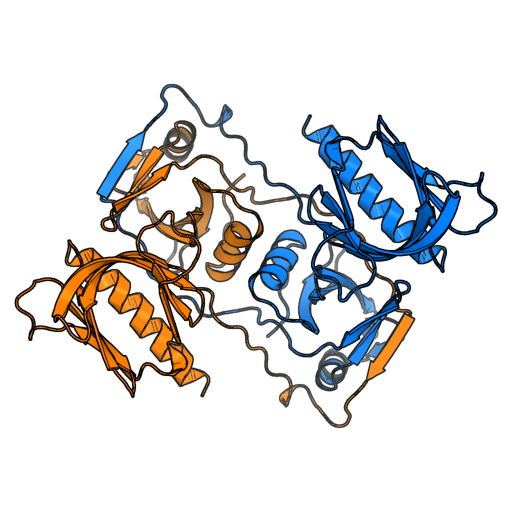 N N . ASN B 1 193 ? -1.932 27.891 20.328 1 94.44 193 ASN B N 1
ATOM 3486 C CA . ASN B 1 193 ? -2.064 26.859 19.297 1 94.44 193 ASN B CA 1
ATOM 3487 C C . ASN B 1 193 ? -2.568 25.547 19.891 1 94.44 193 ASN B C 1
ATOM 3489 O O . ASN B 1 193 ? -2.053 24.469 19.547 1 94.44 193 ASN B O 1
ATOM 3493 N N . CYS B 1 194 ? -3.463 25.672 20.859 1 96.56 194 CYS B N 1
ATOM 3494 C CA . CYS B 1 194 ? -4 24.484 21.531 1 96.56 194 CYS B CA 1
ATOM 3495 C C . CYS B 1 194 ? -5.301 24.031 20.875 1 96.56 194 CYS B C 1
ATOM 3497 O O . CYS B 1 194 ? -6.035 24.844 20.312 1 96.56 194 CYS B O 1
ATOM 3499 N N . PHE B 1 195 ? -5.531 22.75 20.812 1 97.88 195 PHE B N 1
ATOM 3500 C CA . PHE B 1 195 ? -6.801 22.156 20.406 1 97.88 195 PHE B CA 1
ATOM 3501 C C . PHE B 1 195 ? -7.113 20.922 21.234 1 97.88 195 PHE B C 1
ATOM 3503 O O . PHE B 1 195 ? -6.293 20.5 22.047 1 97.88 195 PHE B O 1
ATOM 3510 N N . CYS B 1 196 ? -8.289 20.484 21.203 1 97.56 196 CYS B N 1
ATOM 3511 C CA . CYS B 1 196 ? -8.648 19.344 22.047 1 97.56 196 CYS B CA 1
ATOM 3512 C C . CYS B 1 196 ? -9.445 18.312 21.25 1 97.56 196 CYS B C 1
ATOM 3514 O O . CYS B 1 196 ? -10.062 18.656 20.234 1 97.56 196 CYS B O 1
ATOM 3516 N N . LEU B 1 197 ? -9.32 17.125 21.594 1 98.25 197 LEU B N 1
ATOM 3517 C CA . LEU B 1 197 ? -10.102 15.977 21.125 1 98.25 197 LEU B CA 1
ATOM 3518 C C . LEU B 1 197 ? -11.016 15.453 22.219 1 98.25 197 LEU B C 1
ATOM 3520 O O . LEU B 1 197 ? -10.547 15.102 23.312 1 98.25 197 LEU B O 1
ATOM 3524 N N . VAL B 1 198 ? -12.266 15.398 21.922 1 97.88 198 VAL B N 1
ATOM 3525 C CA . VAL B 1 198 ? -13.242 15.031 22.953 1 97.88 198 VAL B CA 1
ATOM 3526 C C . VAL B 1 198 ? -13.664 13.578 22.75 1 97.88 198 VAL B C 1
ATOM 3528 O O . VAL B 1 198 ? -14.227 13.219 21.719 1 97.88 198 VAL B O 1
ATOM 3531 N N . PHE B 1 199 ? -13.352 12.75 23.75 1 97.69 199 PHE B N 1
ATOM 3532 C CA . PHE B 1 199 ? -13.812 11.367 23.812 1 97.69 199 PHE B CA 1
ATOM 3533 C C . PHE B 1 199 ? -14.773 11.18 24.984 1 97.69 199 PHE B C 1
ATOM 3535 O O . PHE B 1 199 ? -14.828 12.008 25.891 1 97.69 199 PHE B O 1
ATOM 3542 N N . PRO B 1 200 ? -15.57 10.102 24.938 1 96.62 200 PRO B N 1
ATOM 3543 C CA . PRO B 1 200 ? -16.531 9.891 26.016 1 96.62 200 PRO B CA 1
ATOM 3544 C C . PRO B 1 200 ? -15.883 9.836 27.391 1 96.62 200 PRO B C 1
ATOM 3546 O O . PRO B 1 200 ? -16.406 10.414 28.359 1 96.62 200 PRO B O 1
ATOM 3549 N N . GLU B 1 201 ? -14.695 9.328 27.516 1 94.5 201 GLU B N 1
ATOM 3550 C CA . GLU B 1 201 ? -14.086 9.086 28.828 1 94.5 201 GLU B CA 1
ATOM 3551 C C . GLU B 1 201 ? -13.086 10.188 29.172 1 94.5 201 GLU B C 1
ATOM 3553 O O . GLU B 1 201 ? -12.758 10.383 30.344 1 94.5 201 GLU B O 1
ATOM 3558 N N . ARG B 1 202 ? -12.625 10.82 28.125 1 95.31 202 ARG B N 1
ATOM 3559 C CA . ARG B 1 202 ? -11.523 11.75 28.375 1 95.31 202 ARG B CA 1
ATOM 3560 C C . ARG B 1 202 ? -11.398 12.758 27.234 1 95.31 202 ARG B C 1
ATOM 3562 O O . ARG B 1 202 ? -11.609 12.422 26.078 1 95.31 202 ARG B O 1
ATOM 3569 N N . THR B 1 203 ? -11.156 14.008 27.625 1 96.12 203 THR B N 1
ATOM 3570 C CA . THR B 1 203 ? -10.766 15.023 26.656 1 96.12 203 THR B CA 1
ATOM 3571 C C . THR B 1 203 ? -9.25 15.18 26.609 1 96.12 203 THR B C 1
ATOM 3573 O O . THR B 1 203 ? -8.602 15.32 27.656 1 96.12 203 THR B O 1
ATOM 3576 N N . PHE B 1 204 ? -8.719 15.141 25.438 1 97.69 204 PHE B N 1
ATOM 3577 C CA . PHE B 1 204 ? -7.285 15.305 25.281 1 97.69 204 PHE B CA 1
ATOM 3578 C C . PHE B 1 204 ? -6.953 16.719 24.812 1 97.69 204 PHE B C 1
ATOM 3580 O O . PHE B 1 204 ? -7.52 17.203 23.828 1 97.69 204 PHE B O 1
ATOM 3587 N N . TYR B 1 205 ? -6.066 17.328 25.531 1 97.19 205 TYR B N 1
ATOM 3588 C CA . TYR B 1 205 ? -5.602 18.672 25.172 1 97.19 205 TYR B CA 1
ATOM 3589 C C . TYR B 1 205 ? -4.207 18.609 24.562 1 97.19 205 TYR B C 1
ATOM 3591 O O . TYR B 1 205 ? -3.281 18.047 25.156 1 97.19 205 TYR B O 1
ATOM 3599 N N . LEU B 1 206 ? -4.141 19.234 23.375 1 97.62 206 LEU B N 1
ATOM 3600 C CA . LEU B 1 206 ? -2.9 19.203 22.609 1 97.62 206 LEU B CA 1
ATOM 3601 C C . LEU B 1 206 ? -2.514 20.609 22.156 1 97.62 206 LEU B C 1
ATOM 3603 O O . LEU B 1 206 ? -3.373 21.484 22.031 1 97.62 206 LEU B O 1
ATOM 3607 N N . CYS B 1 207 ? -1.255 20.828 21.953 1 95.5 207 CYS B N 1
ATOM 3608 C CA . CYS B 1 207 ? -0.818 22.094 21.375 1 95.5 207 CYS B CA 1
ATOM 3609 C C . CYS B 1 207 ? 0.402 21.891 20.484 1 95.5 207 CYS B C 1
ATOM 3611 O O . CYS B 1 207 ? 1.043 20.844 20.531 1 95.5 207 CYS B O 1
ATOM 3613 N N . THR B 1 208 ? 0.602 22.781 19.609 1 93.75 208 THR B N 1
ATOM 3614 C CA . THR B 1 208 ? 1.706 22.75 18.656 1 93.75 208 THR B CA 1
ATOM 3615 C C . THR B 1 208 ? 2.619 23.953 18.828 1 93.75 208 THR B C 1
ATOM 3617 O O . THR B 1 208 ? 2.281 24.891 19.562 1 93.75 208 THR B O 1
ATOM 3620 N N . LYS B 1 209 ? 3.768 23.875 18.219 1 88 209 LYS B N 1
ATOM 3621 C CA . LYS B 1 209 ? 4.727 24.969 18.281 1 88 209 LYS B CA 1
ATOM 3622 C C . LYS B 1 209 ? 4.23 26.172 17.5 1 88 209 LYS B C 1
ATOM 3624 O O . LYS B 1 209 ? 4.477 27.328 17.875 1 88 209 LYS B O 1
ATOM 3629 N N . THR B 1 210 ? 3.57 25.906 16.375 1 89.81 210 THR B N 1
ATOM 3630 C CA . THR B 1 210 ? 3.096 26.984 15.523 1 89.81 210 THR B CA 1
ATOM 3631 C C . THR B 1 210 ? 1.601 26.844 15.25 1 89.81 210 THR B C 1
ATOM 3633 O O . THR B 1 210 ? 1.05 25.75 15.328 1 89.81 210 THR B O 1
ATOM 3636 N N . GLY B 1 211 ? 0.99 27.953 14.906 1 90.56 211 GLY B N 1
ATOM 3637 C CA . GLY B 1 211 ? -0.418 27.953 14.547 1 90.56 211 GLY B CA 1
ATOM 3638 C C . GLY B 1 211 ? -0.709 27.172 13.273 1 90.56 211 GLY B C 1
ATOM 3639 O O . GLY B 1 211 ? -1.747 26.516 13.172 1 90.56 211 GLY B O 1
ATOM 3640 N N . VAL B 1 212 ? 0.177 27.281 12.352 1 88.62 212 VAL B N 1
ATOM 3641 C CA . VAL B 1 212 ? 0.016 26.578 11.078 1 88.62 212 VAL B CA 1
ATOM 3642 C C . VAL B 1 212 ? -0.079 25.078 11.312 1 88.62 212 VAL B C 1
ATOM 3644 O O . VAL B 1 212 ? -0.931 24.406 10.734 1 88.62 212 VAL B O 1
ATOM 3647 N N . GLU B 1 213 ? 0.729 24.578 12.18 1 89.44 213 GLU B N 1
ATOM 3648 C CA . GLU B 1 213 ? 0.718 23.156 12.484 1 89.44 213 GLU B CA 1
ATOM 3649 C C . GLU B 1 213 ? -0.586 22.75 13.164 1 89.44 213 GLU B C 1
ATOM 3651 O O . GLU B 1 213 ? -1.135 21.672 12.875 1 89.44 213 GLU B O 1
ATOM 3656 N N . ALA B 1 214 ? -0.964 23.578 14.07 1 92.81 214 ALA B N 1
ATOM 3657 C CA . ALA B 1 214 ? -2.234 23.297 14.742 1 92.81 214 ALA B CA 1
ATOM 3658 C C . ALA B 1 214 ? -3.381 23.234 13.734 1 92.81 214 ALA B C 1
ATOM 3660 O O . ALA B 1 214 ? -4.219 22.328 13.797 1 92.81 214 ALA B O 1
ATOM 3661 N N . ASP B 1 215 ? -3.359 24.156 12.867 1 92.06 215 ASP B N 1
ATOM 3662 C CA . ASP B 1 215 ? -4.395 24.219 11.836 1 92.06 215 ASP B CA 1
ATOM 3663 C C . ASP B 1 215 ? -4.371 22.953 10.969 1 92.06 215 ASP B C 1
ATOM 3665 O O . ASP B 1 215 ? -5.422 22.422 10.617 1 92.06 215 ASP B O 1
ATOM 3669 N N . GLU B 1 216 ? -3.227 22.516 10.609 1 91.06 216 GLU B N 1
ATOM 3670 C CA . GLU B 1 216 ? -3.092 21.328 9.773 1 91.06 216 GLU B CA 1
ATOM 3671 C C . GLU B 1 216 ? -3.637 20.078 10.484 1 91.06 216 GLU B C 1
ATOM 3673 O O . GLU B 1 216 ? -4.34 19.281 9.875 1 91.06 216 GLU B O 1
ATOM 3678 N N . TRP B 1 217 ? -3.27 19.922 11.719 1 94.62 217 TRP B N 1
ATOM 3679 C CA . TRP B 1 217 ? -3.754 18.797 12.492 1 94.62 217 TRP B CA 1
ATOM 3680 C C . TRP B 1 217 ? -5.266 18.859 12.664 1 94.62 217 TRP B C 1
ATOM 3682 O O . TRP B 1 217 ? -5.965 17.859 12.461 1 94.62 217 TRP B O 1
ATOM 3692 N N . ILE B 1 218 ? -5.723 19.984 13.008 1 95.81 218 ILE B N 1
ATOM 3693 C CA . ILE B 1 218 ? -7.156 20.141 13.227 1 95.81 218 ILE B CA 1
ATOM 3694 C C . ILE B 1 218 ? -7.91 19.844 11.938 1 95.81 218 ILE B C 1
ATOM 3696 O O . ILE B 1 218 ? -8.938 19.156 11.953 1 95.81 218 ILE B O 1
ATOM 3700 N N . LYS B 1 219 ? -7.418 20.375 10.828 1 94.56 219 LYS B N 1
ATOM 3701 C CA . LYS B 1 219 ? -8.07 20.172 9.539 1 94.56 219 LYS B CA 1
ATOM 3702 C C . LYS B 1 219 ? -8.195 18.703 9.195 1 94.56 219 LYS B C 1
ATOM 3704 O O . LYS B 1 219 ? -9.258 18.234 8.789 1 94.56 219 LYS B O 1
ATOM 3709 N N . ILE B 1 220 ? -7.133 17.984 9.352 1 95.5 220 ILE B N 1
ATOM 3710 C CA . ILE B 1 220 ? -7.172 16.578 8.953 1 95.5 220 ILE B CA 1
ATOM 3711 C C . ILE B 1 220 ? -8.031 15.789 9.938 1 95.5 220 ILE B C 1
ATOM 3713 O O . ILE B 1 220 ? -8.766 14.883 9.539 1 95.5 220 ILE B O 1
ATOM 3717 N N . LEU B 1 221 ? -7.953 16.078 11.203 1 97.25 221 LEU B N 1
ATOM 3718 C CA . LEU B 1 221 ? -8.742 15.375 12.211 1 97.25 221 LEU B CA 1
ATOM 3719 C C . LEU B 1 221 ? -10.227 15.648 12.031 1 97.25 221 LEU B C 1
ATOM 3721 O O . LEU B 1 221 ? -11.047 14.734 12.109 1 97.25 221 LEU B O 1
ATOM 3725 N N . ARG B 1 222 ? -10.516 16.875 11.75 1 96.38 222 ARG B N 1
ATOM 3726 C CA . ARG B 1 222 ? -11.906 17.219 11.477 1 96.38 222 ARG B CA 1
ATOM 3727 C C . ARG B 1 222 ? -12.406 16.516 10.219 1 96.38 222 ARG B C 1
ATOM 3729 O O . ARG B 1 222 ? -13.555 16.062 10.172 1 96.38 222 ARG B O 1
ATOM 3736 N N . TRP B 1 223 ? -11.602 16.562 9.273 1 95.56 223 TRP B N 1
ATOM 3737 C CA . TRP B 1 223 ? -11.961 15.883 8.047 1 95.56 223 TRP B CA 1
ATOM 3738 C C . TRP B 1 223 ? -12.242 14.406 8.305 1 95.56 223 TRP B C 1
ATOM 3740 O O . TRP B 1 223 ? -13.227 13.852 7.805 1 95.56 223 TRP B O 1
ATOM 3750 N N . LYS B 1 224 ? -11.398 13.742 9.102 1 96.12 224 LYS B N 1
ATOM 3751 C CA . LYS B 1 224 ? -11.586 12.336 9.445 1 96.12 224 LYS B CA 1
ATOM 3752 C C . LYS B 1 224 ? -12.914 12.125 10.164 1 96.12 224 LYS B C 1
ATOM 3754 O O . LYS B 1 224 ? -13.641 11.172 9.867 1 96.12 224 LYS B O 1
ATOM 3759 N N . LEU B 1 225 ? -13.195 13 11.062 1 95.81 225 LEU B N 1
ATOM 3760 C CA . LEU B 1 225 ? -14.445 12.883 11.805 1 95.81 225 LEU B CA 1
ATOM 3761 C C . LEU B 1 225 ? -15.648 13.039 10.875 1 95.81 225 LEU B C 1
ATOM 3763 O O . LEU B 1 225 ? -16.656 12.359 11.047 1 95.81 225 LEU B O 1
ATOM 3767 N N . SER B 1 226 ? -15.516 13.922 9.938 1 94.12 226 SER B N 1
ATOM 3768 C CA . SER B 1 226 ? -16.609 14.117 8.984 1 94.12 226 SER B CA 1
ATOM 3769 C C . SER B 1 226 ? -16.812 12.875 8.133 1 94.12 226 SER B C 1
ATOM 3771 O O . SER B 1 226 ? -17.953 12.547 7.781 1 94.12 226 SER B O 1
ATOM 3773 N N . GLN B 1 227 ? -15.758 12.172 7.742 1 91.56 227 GLN B N 1
ATOM 3774 C CA . GLN B 1 227 ? -15.859 10.945 6.957 1 91.56 227 GLN B CA 1
ATOM 3775 C C . GLN B 1 227 ? -16.531 9.836 7.754 1 91.56 227 GLN B C 1
ATOM 3777 O O . GLN B 1 227 ? -17.312 9.055 7.203 1 91.56 227 GLN B O 1
ATOM 3782 N N . ILE B 1 228 ? -16.172 9.766 9.008 1 90.06 228 ILE B N 1
ATOM 3783 C CA . ILE B 1 228 ? -16.734 8.758 9.898 1 90.06 228 ILE B CA 1
ATOM 3784 C C . ILE B 1 228 ? -18.234 8.977 10.039 1 90.06 228 ILE B C 1
ATOM 3786 O O . ILE B 1 228 ? -19.016 8.016 10.008 1 90.06 228 ILE B O 1
ATOM 3790 N N . ARG B 1 229 ? -18.625 10.164 10.133 1 87.19 229 ARG B N 1
ATOM 3791 C CA . ARG B 1 229 ? -20.031 10.508 10.297 1 87.19 229 ARG B CA 1
ATOM 3792 C C . ARG B 1 229 ? -20.812 10.242 9.016 1 87.19 229 ARG B C 1
ATOM 3794 O O . ARG B 1 229 ? -21.984 9.836 9.07 1 87.19 229 ARG B O 1
ATOM 3801 N N . LYS B 1 230 ? -20.188 10.438 7.871 1 82.31 230 LYS B N 1
ATOM 3802 C CA . LYS B 1 230 ? -20.828 10.164 6.586 1 82.31 230 LYS B CA 1
ATOM 3803 C C . LYS B 1 230 ? -21.078 8.672 6.398 1 82.31 230 LYS B C 1
ATOM 3805 O O . LYS B 1 230 ? -22.047 8.281 5.75 1 82.31 230 LYS B O 1
ATOM 3810 N N . GLY B 1 231 ? -20.219 7.801 6.859 1 71.12 231 GLY B N 1
ATOM 3811 C CA . GLY B 1 231 ? -20.328 6.363 6.68 1 71.12 231 GLY B CA 1
ATOM 3812 C C . GLY B 1 231 ? -21.281 5.715 7.664 1 71.12 231 GLY B C 1
ATOM 3813 O O . GLY B 1 231 ? -21.594 4.527 7.539 1 71.12 231 GLY B O 1
ATOM 3814 N N . ARG B 1 232 ? -21.672 6.402 8.773 1 62.09 232 ARG B N 1
ATOM 3815 C CA . ARG B 1 232 ? -22.672 5.926 9.734 1 62.09 232 ARG B CA 1
ATOM 3816 C C . ARG B 1 232 ? -24.078 6.215 9.242 1 62.09 232 ARG B C 1
ATOM 3818 O O . ARG B 1 232 ? -24.312 7.195 8.531 1 62.09 232 ARG B O 1
#

Secondary structure (DSSP, 8-state):
--B-TT--HHHHHHHHHHH--TTEEEEEE-TT-TTEEEEEEE-SSSEEEEEEEEETTEEEETTEEESSHHHHHHHHHT-EEEE-TTS-EEE--EEPPS--------PPP-EEEESS-S--GGG----------EEEEEEEE-SSS--EEEEEEEEETTEEEEESSTT--S-SEEEEGGG--EEEE--SSSSSSEEEEE-SS-EEEEE-SSHHHHHHHHHHHHHHHHHHHHH-/--B-TT--HHHHHHHHHHH--TTEEEEEE-TT-TTEEEEEEE-SSSEEEEEEEEETTEEEETTEEESSHHHHHHHHHT-EEEE-TTS-EEE--EEPPS--------PPPSEEEESS-S--GGG----------EEEEEEEE-SSS--EEEEEEEEETTEEEEESSTT--S-SEEEEGGG--EEEE--SSSSSSEEEEE-SS-EEEEE-SSHHHHHHHHHHHHHHHHHHHHH-

Organism: NCBI:txid1841481

Foldseek 3Di:
DQEQEADDPQNLFVCCQVPNDFQEWGKYADPPDPQKIWIWGDHDQGIDIFIWGQDPQAIDGPPDGDRYPVRVVVVLVVFDWDADLLGDIGTNDHYDDNDDDDDPDDDDDDDDDDPDPDDDPVNDDDDDFGQLKDKGWKWKADDPVRDTAIWIWIDGGQWIFTPNYPPDDDTPDIDGLLQWDDKDADDPDPDPQKIWTDGPVDIMIIHGPDNVVSVVVSVSSVVSNVVSVVVD/DQEQEADDPQNLFVCCQVPNDFQEWGKYADPPDPQKIWIWGDHDQGIDIFIWGQDPQAIDGVPDTDRYPVRVVVVLVVFDWDDDLLGDIGTNDHYDDNDDDDDPDDDDDDDDDDPDPDDDPVNDDDDDFGQLKDKGWKWKADDPVRDTAIWIWIDGGQWIFTPNYPPDDDTPDIDGLLQWDDKAADDPDPDPQKIWTDGPVDIMIIHGPDVVVSVVVSVSSVVSNVVSVVVD

pLDDT: mean 92.38, std 5.48, range [62.09, 98.38]

Sequence (464 aa):
RWYHYDLSRHAAEALLLSNGKDGSYLLRNSNEGPGCFALSVRAKDSVKHFHVTRKDHGYVFGFNEFRTLHDFVNHFANQPLLGSDTGTLIVLKCPYPWRVEEPSIYESVRVHTAIQTGRTENDLVANAPSLGTKEGYLVKQGAFVKNWKQRWFTLNRYELKYFKDNTTEEPIRTLDLRACSAVQFDYSQDRVNCFCLVFPERTFYLCTKTGVEADEWIKILRWKLSQIRKGRRWYHYDLSRHAAEALLLSNGKDGSYLLRNSNEGPGCFALSVRAKDSVKHFHVTRKDHGYVFGFNEFRTLHDFVNHFANQPLLGSDTGTLIVLKCPYPWRVEEPSIYESVRVHTAIQTGRTENDLVANAPSLGTKEGYLVKQGAFVKNWKQRWFTLNRYELKYFKDNTTEEPIRTLDLRACSAVQFDYSQDRVNCFCLVFPERTFYLCTKTGVEADEWIKILRWKLSQIRKGR

Solvent-accessible surface area (backbone atoms only — not comparable to full-atom values): 24623 Å² total; per-residue (Å²): 104,34,65,40,50,80,49,45,71,58,55,49,43,18,37,33,69,61,68,42,48,74,16,21,27,35,37,24,48,33,93,83,40,89,61,30,28,26,40,38,31,22,44,93,77,27,48,46,34,30,63,29,38,57,49,99,67,26,38,37,45,73,92,44,75,20,68,40,70,68,53,46,45,21,48,50,37,12,29,28,34,38,20,33,79,49,68,51,73,45,46,38,70,35,40,37,37,54,75,58,77,67,80,96,69,63,56,61,65,73,36,81,45,65,75,46,78,91,42,35,56,88,69,52,64,58,66,60,80,47,52,75,36,38,67,36,55,34,32,34,47,41,88,82,86,57,47,75,43,69,26,22,33,37,29,49,53,56,38,41,30,33,18,74,39,89,82,54,83,70,59,77,44,77,41,56,44,87,58,42,78,46,69,44,79,38,79,86,54,102,55,68,41,25,29,33,41,34,37,91,91,49,71,45,43,36,27,33,93,40,58,68,50,32,50,53,52,50,51,53,53,45,49,51,46,51,53,54,57,67,75,100,104,34,65,41,52,80,50,46,72,58,54,50,43,18,39,31,70,61,66,42,48,74,16,20,28,35,36,24,47,34,92,83,41,90,59,30,29,26,40,39,32,21,44,92,77,27,46,47,36,30,64,29,38,56,47,100,67,25,38,37,44,73,93,42,76,20,69,39,71,66,52,46,46,20,48,49,38,12,30,30,34,38,21,33,79,50,67,49,72,44,46,38,69,36,40,37,37,54,74,60,77,68,79,96,69,63,55,60,65,73,35,78,44,64,75,48,76,92,43,35,56,88,68,51,64,56,65,59,81,47,52,76,36,37,65,35,54,35,33,33,47,41,89,83,87,58,47,75,44,70,26,21,33,39,28,49,53,55,37,41,29,34,18,73,39,89,80,54,83,68,60,76,44,78,42,57,45,86,59,43,78,46,68,44,80,38,80,85,54,102,54,66,40,26,31,33,41,35,36,92,91,48,71,44,44,36,27,34,96,39,57,68,50,31,50,53,53,49,51,54,52,46,51,50,46,52,52,54,56,67,76,100

Nearest PDB structures (foldseek):
  1fao-assembly1_A  TM=9.702E-01  e=1.222E-14  Homo sapiens
  1fb8-assembly1_A  TM=9.008E-01  e=1.531E-14  Homo sapiens
  5x94-assembly1_A  TM=8.838E-01  e=1.708E-07  Homo sapiens
  4ohe-assembly1_A  TM=8.375E-01  e=3.358E-07  Homo sapiens
  2cia-assembly1_A  TM=8.603E-01  e=1.096E-06  Homo sapiens